Protein AF-A0A7Y5VTG6-F1 (afdb_monomer)

Nearest PDB structures (foldseek):
  4pca-assembly1_A  TM=6.266E-01  e=1.077E-01  Anaplasma phagocytophilum str. HGE1
  7cvu-assembly1_A  TM=5.788E-01  e=1.538E-01  Niastella koreensis GR20-10
  4pca-assembly3_D-4  TM=5.839E-01  e=1.255E-01  Anaplasma phagocytophilum str. HGE1
  7cvx-assembly1_B  TM=6.221E-01  e=3.845E-01  Niastella koreensis GR20-10
  4pca-assembly2_B  TM=5.987E-01  e=2.559E-01  Anaplasma phagocytophilum str. HGE1

pLDDT: mean 92.25, std 10.47, range [44.16, 98.69]

Radius of gyration: 28.52 Å; Cα contacts (8 Å, |Δi|>4): 978; chains: 1; bounding box: 78×76×67 Å

Structure (mmCIF, N/CA/C/O backbone):
data_AF-A0A7Y5VTG6-F1
#
_entry.id   AF-A0A7Y5VTG6-F1
#
loop_
_atom_site.group_PDB
_atom_site.id
_atom_site.type_symbol
_atom_site.label_atom_id
_atom_site.label_alt_id
_atom_site.label_comp_id
_atom_site.label_asym_id
_atom_site.label_entity_id
_atom_site.label_seq_id
_atom_site.pdbx_PDB_ins_code
_atom_site.Cartn_x
_atom_site.Cartn_y
_atom_site.Cartn_z
_atom_site.occupancy
_atom_site.B_iso_or_equiv
_atom_site.auth_seq_id
_atom_site.auth_comp_id
_atom_site.auth_asym_id
_atom_site.auth_atom_id
_atom_site.pdbx_PDB_model_num
ATOM 1 N N . MET A 1 1 ? -40.834 16.659 13.054 1.00 45.75 1 MET A N 1
ATOM 2 C CA . MET A 1 1 ? -39.793 16.124 12.149 1.00 45.75 1 MET A CA 1
ATOM 3 C C . MET A 1 1 ? -40.375 14.904 11.458 1.00 45.75 1 MET A C 1
ATOM 5 O O . MET A 1 1 ? -41.066 14.164 12.150 1.00 45.75 1 MET A O 1
ATOM 9 N N . PRO A 1 2 ? -40.173 14.714 10.144 1.00 44.16 2 PRO A N 1
ATOM 10 C CA . PRO A 1 2 ? -40.579 13.480 9.476 1.00 44.16 2 PRO A CA 1
ATOM 11 C C . PRO A 1 2 ? -39.925 12.286 10.183 1.00 44.16 2 PRO A C 1
ATOM 13 O O . PRO A 1 2 ? -38.729 12.313 10.472 1.00 44.16 2 PRO A O 1
ATOM 16 N N . THR A 1 3 ? -40.725 11.283 10.532 1.00 55.47 3 THR A N 1
ATOM 17 C CA . THR A 1 3 ? -40.260 10.016 11.103 1.00 55.47 3 THR A CA 1
ATOM 18 C C . THR A 1 3 ? -39.457 9.282 10.037 1.00 55.47 3 THR A C 1
ATOM 20 O O . THR A 1 3 ? -40.025 8.823 9.048 1.00 55.47 3 THR A O 1
ATOM 23 N N . ALA A 1 4 ? -38.134 9.230 10.208 1.00 58.22 4 ALA A N 1
ATOM 24 C CA . ALA A 1 4 ? -37.272 8.387 9.389 1.00 58.22 4 ALA A CA 1
ATOM 25 C C . ALA A 1 4 ? -37.731 6.919 9.499 1.00 58.22 4 ALA A C 1
ATOM 27 O O . ALA A 1 4 ? -38.232 6.533 10.560 1.00 58.22 4 ALA A O 1
ATOM 28 N N . PRO A 1 5 ? -37.586 6.115 8.432 1.00 61.94 5 PRO A N 1
ATOM 29 C CA . PRO A 1 5 ? -37.910 4.696 8.487 1.00 61.94 5 PRO A CA 1
ATOM 30 C C . PRO A 1 5 ? -37.093 4.009 9.587 1.00 61.94 5 PRO A C 1
ATOM 32 O O . PRO A 1 5 ? -35.904 4.285 9.759 1.00 61.94 5 PRO A O 1
ATOM 35 N N . GLU A 1 6 ? -37.753 3.134 10.339 1.00 67.06 6 GLU A N 1
ATOM 36 C CA . GLU A 1 6 ? -37.109 2.291 11.341 1.00 67.06 6 GLU A CA 1
ATOM 37 C C . GLU A 1 6 ? -36.311 1.199 10.627 1.00 67.06 6 GLU A C 1
ATOM 39 O O . GLU A 1 6 ? -36.837 0.488 9.768 1.00 67.06 6 GLU A O 1
ATOM 44 N N . LEU A 1 7 ? -35.020 1.108 10.938 1.00 76.44 7 LEU A N 1
ATOM 45 C CA . LEU A 1 7 ? -34.141 0.065 10.424 1.00 76.44 7 LEU A CA 1
ATOM 46 C C . LEU A 1 7 ? -33.993 -1.019 11.505 1.00 76.44 7 LEU A C 1
ATOM 48 O O . LEU A 1 7 ? -34.038 -0.723 12.698 1.00 76.44 7 LEU A O 1
ATOM 52 N N . ALA A 1 8 ? -33.808 -2.276 11.107 1.00 83.44 8 ALA A N 1
ATOM 53 C CA . ALA A 1 8 ? -33.491 -3.349 12.049 1.00 83.44 8 ALA A CA 1
ATOM 54 C C . ALA A 1 8 ? -31.973 -3.421 12.274 1.00 83.44 8 ALA A C 1
ATOM 56 O O . ALA A 1 8 ? -31.200 -3.241 11.334 1.00 83.44 8 ALA A O 1
ATOM 57 N N . LEU A 1 9 ? -31.543 -3.689 13.511 1.00 86.44 9 LEU A N 1
ATOM 58 C CA . LEU A 1 9 ? -30.144 -4.018 13.802 1.00 86.44 9 LEU A CA 1
ATOM 59 C C . LEU A 1 9 ? -29.803 -5.367 13.155 1.00 86.44 9 LEU A C 1
ATOM 61 O O . LEU A 1 9 ? -30.538 -6.338 13.336 1.00 86.44 9 LEU A O 1
ATOM 65 N N . ASP A 1 10 ? -28.697 -5.424 12.416 1.00 88.00 10 ASP A N 1
ATOM 66 C CA . ASP A 1 10 ? -28.295 -6.625 11.687 1.00 88.00 10 ASP A CA 1
ATOM 67 C C . ASP A 1 10 ? -27.484 -7.563 12.596 1.00 88.00 10 ASP A C 1
ATOM 69 O O . ASP A 1 10 ? -26.350 -7.269 12.986 1.00 88.00 10 ASP A O 1
ATOM 73 N N . ALA A 1 11 ? -28.084 -8.701 12.956 1.00 92.94 11 ALA A N 1
ATOM 74 C CA . ALA A 1 11 ? -27.435 -9.718 13.778 1.00 92.94 11 ALA A CA 1
ATOM 75 C C . ALA A 1 11 ? -26.235 -10.362 13.066 1.00 92.94 11 ALA A C 1
ATOM 77 O O . ALA A 1 11 ? -25.231 -10.638 13.716 1.00 92.94 11 ALA A O 1
ATOM 78 N N . ALA A 1 12 ? -26.292 -10.526 11.740 1.00 95.62 12 ALA A N 1
ATOM 79 C CA . ALA A 1 12 ? -25.211 -11.148 10.982 1.00 95.62 12 ALA A CA 1
ATOM 80 C C . ALA A 1 12 ? -23.957 -10.264 10.964 1.00 95.62 12 ALA A C 1
ATOM 82 O O . ALA A 1 12 ? -22.844 -10.770 11.102 1.00 95.62 12 ALA A O 1
ATOM 83 N N . VAL A 1 13 ? -24.127 -8.940 10.862 1.00 96.06 13 VAL A N 1
ATOM 84 C CA . VAL A 1 13 ? -23.012 -7.981 10.974 1.00 96.06 13 VAL A CA 1
ATOM 85 C C . VAL A 1 13 ? -22.342 -8.086 12.345 1.00 96.06 13 VAL A C 1
ATOM 87 O O . VAL A 1 13 ? -21.114 -8.127 12.439 1.00 96.06 13 VAL A O 1
ATOM 90 N N . PHE A 1 14 ? -23.132 -8.179 13.417 1.00 97.31 14 PHE A N 1
ATOM 91 C CA . PHE A 1 14 ? -22.583 -8.321 14.763 1.00 97.31 14 PHE A CA 1
ATOM 92 C C . PHE A 1 14 ? -21.863 -9.656 14.970 1.00 97.31 14 PHE A C 1
ATOM 94 O O . PHE A 1 14 ? -20.742 -9.665 15.478 1.00 97.31 14 PHE A O 1
ATOM 101 N N . ASP A 1 15 ? -22.460 -10.763 14.532 1.00 98.12 15 ASP A N 1
ATOM 102 C CA . ASP A 1 15 ? -21.858 -12.092 14.640 1.00 98.12 15 ASP A CA 1
ATOM 103 C C . ASP A 1 15 ? -20.540 -12.172 13.856 1.00 98.12 15 ASP A C 1
ATOM 105 O O . ASP A 1 15 ? -19.541 -12.678 14.372 1.00 98.12 15 ASP A O 1
ATOM 109 N N . ASN A 1 16 ? -20.485 -11.584 12.655 1.00 98.00 16 ASN A N 1
ATOM 110 C CA . ASN A 1 16 ? -19.259 -11.495 11.859 1.00 98.00 16 ASN A CA 1
ATOM 111 C C . ASN A 1 16 ? -18.146 -10.726 12.584 1.00 98.00 16 ASN A C 1
ATOM 113 O O . ASN A 1 16 ? -16.989 -11.158 12.569 1.00 98.00 16 ASN A O 1
ATOM 117 N N . ASN A 1 17 ? -18.487 -9.611 13.237 1.00 98.50 17 ASN A N 1
ATOM 118 C CA . ASN A 1 17 ? -17.549 -8.841 14.051 1.00 98.50 17 ASN A CA 1
ATOM 119 C C . ASN A 1 17 ? -17.048 -9.643 15.264 1.00 98.50 17 ASN A C 1
ATOM 121 O O . ASN A 1 17 ? -15.853 -9.621 15.556 1.00 98.50 17 ASN A O 1
ATOM 125 N N . LEU A 1 18 ? -17.930 -10.370 15.960 1.00 98.44 18 LEU A N 1
ATOM 126 C CA . LEU A 1 18 ? -17.541 -11.209 17.098 1.00 98.44 18 LEU A CA 1
ATOM 127 C C . LEU A 1 18 ? -16.600 -12.344 16.682 1.00 98.44 18 LEU A C 1
ATOM 129 O O . LEU A 1 18 ? -15.596 -12.574 17.354 1.00 98.44 18 LEU A O 1
ATOM 133 N N . ILE A 1 19 ? -16.889 -13.015 15.562 1.00 98.31 19 ILE A N 1
ATOM 134 C CA . ILE A 1 19 ? -16.011 -14.050 15.000 1.00 98.31 19 ILE A CA 1
ATOM 135 C C . ILE A 1 19 ? -14.632 -13.455 14.700 1.00 98.31 19 ILE A C 1
ATOM 137 O O . ILE A 1 19 ? -13.621 -14.015 15.113 1.00 98.31 19 ILE A O 1
ATOM 141 N N . ALA A 1 20 ? -14.584 -12.284 14.059 1.00 98.19 20 ALA A N 1
ATOM 142 C CA . ALA A 1 20 ? -13.323 -11.615 13.761 1.00 98.19 20 ALA A CA 1
ATOM 143 C C . ALA A 1 20 ? -12.517 -11.255 15.024 1.00 98.19 20 ALA A C 1
ATOM 145 O O . ALA A 1 20 ? -11.293 -11.376 15.016 1.00 98.19 20 ALA A O 1
ATOM 146 N N . LEU A 1 21 ? -13.174 -10.843 16.116 1.00 98.19 21 LEU A N 1
ATOM 147 C CA . LEU A 1 21 ? -12.498 -10.587 17.395 1.00 98.19 21 LEU A CA 1
ATOM 148 C C . LEU A 1 21 ? -11.889 -11.866 17.981 1.00 98.19 21 LEU A C 1
ATOM 150 O O . LEU A 1 21 ? -10.754 -11.830 18.457 1.00 98.19 21 LEU A O 1
ATOM 154 N N . CYS A 1 22 ? -12.600 -12.993 17.917 1.00 97.88 22 CYS A N 1
ATOM 155 C CA . CYS A 1 22 ? -12.060 -14.289 18.326 1.00 97.88 22 CYS A CA 1
ATOM 156 C C . CYS A 1 22 ? -10.849 -14.695 17.469 1.00 97.88 22 CYS A C 1
ATOM 158 O O . CYS A 1 22 ? -9.808 -15.053 18.025 1.00 97.88 22 CYS A O 1
ATOM 160 N N . ASP A 1 23 ? -10.942 -14.558 16.140 1.00 97.00 23 ASP A N 1
ATOM 161 C CA . ASP A 1 23 ? -9.846 -14.846 15.199 1.00 97.00 23 ASP A CA 1
ATOM 162 C C . ASP A 1 23 ? -8.595 -13.992 15.489 1.00 97.00 23 ASP A C 1
ATOM 164 O O . ASP A 1 23 ? -7.464 -14.457 15.345 1.00 97.00 23 ASP A O 1
ATOM 168 N N . ALA A 1 24 ? -8.789 -12.747 15.937 1.00 95.56 24 ALA A N 1
ATOM 169 C CA . ALA A 1 24 ? -7.725 -11.805 16.293 1.00 95.56 24 ALA A CA 1
ATOM 170 C C . ALA A 1 24 ? -7.178 -11.976 17.729 1.00 95.56 24 ALA A C 1
ATOM 172 O O . ALA A 1 24 ? -6.433 -11.115 18.207 1.00 95.56 24 ALA A O 1
ATOM 173 N N . ALA A 1 25 ? -7.543 -13.065 18.419 1.00 96.50 25 ALA A N 1
ATOM 174 C CA . ALA A 1 25 ? -7.193 -13.356 19.812 1.00 96.50 25 ALA A CA 1
ATOM 175 C C . ALA A 1 25 ? -7.695 -12.311 20.835 1.00 96.50 25 ALA A C 1
ATOM 177 O O . ALA A 1 25 ? -7.126 -12.157 21.915 1.00 96.50 25 ALA A O 1
ATOM 178 N N . LEU A 1 26 ? -8.803 -11.626 20.536 1.00 96.00 26 LEU A N 1
ATOM 179 C CA . LEU A 1 26 ? -9.474 -10.652 21.410 1.00 96.00 26 LEU A CA 1
ATOM 180 C C . LEU A 1 26 ? -10.716 -11.263 22.089 1.00 96.00 26 LEU A C 1
ATOM 182 O O . LEU A 1 26 ? -11.765 -10.627 22.197 1.00 96.00 26 LEU A O 1
ATOM 186 N N . ASN A 1 27 ? -10.603 -12.512 22.557 1.00 95.81 27 ASN A N 1
ATOM 187 C CA . ASN A 1 27 ? -11.726 -13.292 23.099 1.00 95.81 27 ASN A CA 1
ATOM 188 C C . ASN A 1 27 ? -12.433 -12.601 24.276 1.00 95.81 27 ASN A C 1
ATOM 190 O O . ASN A 1 27 ? -13.657 -12.538 24.298 1.00 95.81 27 ASN A O 1
ATOM 194 N N . GLY A 1 28 ? -11.673 -11.997 25.200 1.00 96.25 28 GLY A N 1
ATOM 195 C CA . GLY A 1 28 ? -12.254 -11.284 26.344 1.00 96.25 28 GLY A CA 1
ATOM 196 C C . GLY A 1 28 ? -13.154 -10.116 25.926 1.00 96.25 28 GLY A C 1
ATOM 197 O O . GLY A 1 28 ? -14.213 -9.907 26.514 1.00 96.25 28 GLY A O 1
ATOM 198 N N . ALA A 1 29 ? -12.789 -9.398 24.858 1.00 97.25 29 ALA A N 1
ATOM 199 C CA . ALA A 1 29 ? -13.640 -8.351 24.309 1.00 97.25 29 ALA A CA 1
ATOM 200 C C . ALA A 1 29 ? -14.897 -8.936 23.650 1.00 97.25 29 ALA A C 1
ATOM 202 O O . ALA A 1 29 ? -15.992 -8.421 23.870 1.00 97.25 29 ALA A O 1
ATOM 203 N N . ALA A 1 30 ? -14.756 -10.018 22.877 1.00 97.88 30 ALA A N 1
ATOM 204 C CA . ALA A 1 30 ? -15.880 -10.682 22.217 1.00 97.88 30 ALA A CA 1
ATOM 205 C C . ALA A 1 30 ? -16.934 -11.185 23.219 1.00 97.88 30 ALA A C 1
ATOM 207 O O . ALA A 1 30 ? -18.129 -10.989 22.997 1.00 97.88 30 ALA A O 1
ATOM 208 N N . ASP A 1 31 ? -16.502 -11.773 24.336 1.00 98.12 31 ASP A N 1
ATOM 209 C CA . ASP A 1 31 ? -17.398 -12.274 25.382 1.00 98.12 31 ASP A CA 1
ATOM 210 C C . ASP A 1 31 ? -18.152 -11.132 26.074 1.00 98.12 31 ASP A C 1
ATOM 212 O O . ASP A 1 31 ? -19.382 -11.143 26.132 1.00 98.12 31 ASP A O 1
ATOM 216 N N . LEU A 1 32 ? -17.442 -10.073 26.480 1.00 98.00 32 LEU A N 1
ATOM 217 C CA . LEU A 1 32 ? -18.060 -8.888 27.084 1.00 98.00 32 LEU A CA 1
ATOM 218 C C . LEU A 1 32 ? -19.062 -8.193 26.151 1.00 98.00 32 LEU A C 1
ATOM 220 O O . LEU A 1 32 ? -20.076 -7.672 26.612 1.00 98.00 32 LEU A O 1
ATOM 224 N N . LEU A 1 33 ? -18.788 -8.163 24.845 1.00 97.94 33 LEU A N 1
ATOM 225 C CA . LEU A 1 33 ? -19.691 -7.591 23.842 1.00 97.94 33 LEU A CA 1
ATOM 226 C C . LEU A 1 33 ? -20.937 -8.451 23.624 1.00 97.94 33 LEU A C 1
ATOM 228 O O . LEU A 1 33 ? -22.016 -7.904 23.387 1.00 97.94 33 LEU A O 1
ATOM 232 N N . ARG A 1 34 ? -20.794 -9.779 23.675 1.00 97.75 34 ARG A N 1
ATOM 233 C CA . ARG A 1 34 ? -21.905 -10.728 23.535 1.00 97.75 34 ARG A CA 1
ATOM 234 C C . ARG A 1 34 ? -22.881 -10.614 24.703 1.00 97.75 34 ARG A C 1
ATOM 236 O O . ARG A 1 34 ? -24.087 -10.592 24.476 1.00 97.75 34 ARG A O 1
ATOM 243 N N . ASP A 1 35 ? -22.345 -10.464 25.911 1.00 97.69 35 ASP A N 1
ATOM 244 C CA . ASP A 1 35 ? -23.119 -10.412 27.155 1.00 97.69 35 ASP A CA 1
ATOM 245 C C . ASP A 1 35 ? -23.568 -8.988 27.534 1.00 97.69 35 ASP A C 1
ATOM 247 O O . ASP A 1 35 ? -24.224 -8.777 28.558 1.00 97.69 35 ASP A O 1
ATOM 251 N N . ALA A 1 36 ? -23.224 -7.985 26.721 1.00 97.50 36 ALA A N 1
ATOM 252 C CA . ALA A 1 36 ? -23.536 -6.594 27.005 1.00 97.50 36 ALA A CA 1
ATOM 253 C C . ALA A 1 36 ? -25.054 -6.347 27.056 1.00 97.50 36 ALA A C 1
ATOM 255 O O . ALA A 1 36 ? -25.776 -6.542 26.076 1.00 97.50 36 ALA A O 1
ATOM 256 N N . ALA A 1 37 ? -25.536 -5.827 28.188 1.00 96.56 37 ALA A N 1
ATOM 257 C CA . ALA A 1 37 ? -26.920 -5.392 28.330 1.00 96.56 37 ALA A CA 1
ATOM 258 C C . ALA A 1 37 ? -27.173 -4.131 27.486 1.00 96.56 37 ALA A C 1
ATOM 260 O O . ALA A 1 37 ? -26.714 -3.036 27.821 1.00 96.56 37 ALA A O 1
ATOM 261 N N . LEU A 1 38 ? -27.902 -4.290 26.381 1.00 96.25 38 LEU A N 1
ATOM 262 C CA . LEU A 1 38 ? -28.281 -3.183 25.504 1.00 96.25 38 LEU A CA 1
ATOM 263 C C . LEU A 1 38 ? -29.506 -2.434 26.062 1.00 96.25 38 LEU A C 1
ATOM 265 O O . LEU A 1 38 ? -30.355 -3.057 26.706 1.00 96.25 38 LEU A O 1
ATOM 269 N N . PRO A 1 39 ? -29.654 -1.119 25.799 1.00 96.31 39 PRO A N 1
ATOM 270 C CA . PRO A 1 39 ? -30.889 -0.403 26.109 1.00 96.31 39 PRO A CA 1
ATOM 271 C C . PRO A 1 39 ? -32.077 -1.060 25.394 1.00 96.31 39 PRO A C 1
ATOM 273 O O . PRO A 1 39 ? -32.026 -1.287 24.186 1.00 96.31 39 PRO A O 1
ATOM 276 N N . SER A 1 40 ? -33.146 -1.368 26.128 1.00 94.75 40 SER A N 1
ATOM 277 C CA . SER A 1 40 ? -34.297 -2.113 25.596 1.00 94.75 40 SER A CA 1
ATOM 278 C C . SER A 1 40 ? -35.082 -1.355 24.523 1.00 94.75 40 SER A C 1
ATOM 280 O O . SER A 1 40 ? -35.783 -1.977 23.731 1.00 94.75 40 SER A O 1
ATOM 282 N N . ASP A 1 41 ? -34.963 -0.027 24.487 1.00 94.81 41 ASP A N 1
ATOM 283 C CA . ASP A 1 41 ? -35.584 0.857 23.501 1.00 94.81 41 ASP A CA 1
ATOM 284 C C . ASP A 1 41 ? -34.582 1.393 22.459 1.00 94.81 41 ASP A C 1
ATOM 286 O O . ASP A 1 41 ? -34.871 2.360 21.747 1.00 94.81 41 ASP A O 1
ATOM 290 N N . ALA A 1 42 ? -33.399 0.775 22.359 1.00 95.69 42 ALA A N 1
ATOM 291 C CA . ALA A 1 42 ? -32.435 1.078 21.313 1.00 95.69 42 ALA A CA 1
ATOM 292 C C . ALA A 1 42 ? -33.013 0.749 19.933 1.00 95.69 42 ALA A C 1
ATOM 294 O O . ALA A 1 42 ? -33.332 -0.398 19.627 1.00 95.69 42 ALA A O 1
ATOM 295 N N . ARG A 1 43 ? -33.092 1.765 19.074 1.00 95.06 43 ARG A N 1
ATOM 296 C CA . ARG A 1 43 ? -33.601 1.648 17.703 1.00 95.06 43 ARG A CA 1
ATOM 297 C C . ARG A 1 43 ? -32.619 2.234 16.700 1.00 95.06 43 ARG A C 1
ATOM 299 O O . ARG A 1 43 ? -32.010 3.280 16.949 1.00 95.06 43 ARG A O 1
ATOM 306 N N . LEU A 1 44 ? -32.478 1.568 15.559 1.00 95.62 44 LEU A N 1
ATOM 307 C CA . LEU A 1 44 ? -31.653 2.038 14.453 1.00 95.62 44 LEU A CA 1
ATOM 308 C C . LEU A 1 44 ? -32.449 3.064 13.634 1.00 95.62 44 LEU A C 1
ATOM 310 O O . LEU A 1 44 ? -33.567 2.812 13.188 1.00 95.62 44 LEU A O 1
ATOM 314 N N . VAL A 1 45 ? -31.869 4.244 13.455 1.00 95.50 45 VAL A N 1
ATOM 315 C CA . VAL A 1 45 ? -32.474 5.392 12.774 1.00 95.50 45 VAL A CA 1
ATOM 316 C C . VAL A 1 45 ? -31.505 5.981 11.759 1.00 95.50 45 VAL A C 1
ATOM 318 O O . VAL A 1 45 ? -30.289 5.809 11.856 1.00 95.50 45 VAL A O 1
ATOM 321 N N . GLN A 1 46 ? -32.036 6.730 10.795 1.00 95.81 46 GLN A N 1
ATOM 322 C CA . GLN A 1 46 ? -31.216 7.533 9.896 1.00 95.81 46 GLN A CA 1
ATOM 323 C C . GLN A 1 46 ? -30.889 8.892 10.535 1.00 95.81 46 GLN A C 1
ATOM 325 O O . GLN A 1 46 ? -31.774 9.649 10.935 1.00 95.81 46 GLN A O 1
ATOM 330 N N . ALA A 1 47 ? -29.599 9.191 10.638 1.00 95.50 47 ALA A N 1
ATOM 331 C CA . ALA A 1 47 ? -29.046 10.450 11.109 1.00 95.50 47 ALA A CA 1
ATOM 332 C C . ALA A 1 47 ? -29.260 11.581 10.079 1.00 95.50 47 ALA A C 1
ATOM 334 O O . ALA A 1 47 ? -29.631 11.349 8.927 1.00 95.50 47 ALA A O 1
ATOM 335 N N . ARG A 1 48 ? -29.009 12.835 10.473 1.00 95.81 48 ARG A N 1
ATOM 336 C CA . ARG A 1 48 ? -29.215 14.026 9.623 1.00 95.81 48 ARG A CA 1
ATOM 337 C C . ARG A 1 48 ? -28.255 14.114 8.436 1.00 95.81 48 ARG A C 1
ATOM 339 O O . ARG A 1 48 ? -28.551 14.830 7.488 1.00 95.81 48 ARG A O 1
ATOM 346 N N . ASP A 1 49 ? -27.124 13.422 8.497 1.00 96.00 49 ASP A N 1
ATOM 347 C CA . ASP A 1 49 ? -26.174 13.264 7.389 1.00 96.00 49 ASP A CA 1
ATOM 348 C C . ASP A 1 49 ? -26.457 12.012 6.536 1.00 96.00 49 ASP A C 1
ATOM 350 O O . ASP A 1 49 ? -25.667 11.655 5.666 1.00 96.00 49 ASP A O 1
ATOM 354 N N . GLY A 1 50 ? -27.587 11.337 6.778 1.00 94.56 50 GLY A N 1
ATOM 355 C CA . GLY A 1 50 ? -28.038 10.177 6.017 1.00 94.56 50 GLY A CA 1
ATOM 356 C C . GLY A 1 50 ? -27.478 8.835 6.490 1.00 94.56 50 GLY A C 1
ATOM 357 O O . GLY A 1 50 ? -27.874 7.807 5.937 1.00 94.56 50 GLY A O 1
ATOM 358 N N . ARG A 1 51 ? -26.599 8.799 7.501 1.00 95.44 51 ARG A N 1
ATOM 359 C CA . ARG A 1 51 ? -26.010 7.548 8.009 1.00 95.44 51 ARG A CA 1
ATOM 360 C C . ARG A 1 51 ? -26.877 6.850 9.047 1.00 95.44 51 ARG A C 1
ATOM 362 O O . ARG A 1 51 ? -27.593 7.494 9.802 1.00 95.44 51 ARG A O 1
ATOM 369 N N . ALA A 1 52 ? -26.791 5.525 9.111 1.00 95.06 52 ALA A N 1
ATOM 370 C CA . ALA A 1 52 ? -27.451 4.754 10.159 1.00 95.06 52 ALA A CA 1
ATOM 371 C C . ALA A 1 52 ? -26.784 5.014 11.522 1.00 95.06 52 ALA A C 1
ATOM 373 O O . ALA A 1 52 ? -25.559 5.081 11.621 1.00 95.06 52 ALA A O 1
ATOM 374 N N . THR A 1 53 ? -27.579 5.174 12.576 1.00 96.50 53 THR A N 1
ATOM 375 C CA . THR A 1 53 ? -27.116 5.325 13.962 1.00 96.50 53 THR A CA 1
ATOM 376 C C . THR A 1 53 ? -28.182 4.831 14.933 1.00 96.50 53 THR A C 1
ATOM 378 O O . THR A 1 53 ? -29.330 4.643 14.546 1.00 96.50 53 THR A O 1
ATOM 381 N N . VAL A 1 54 ? -27.828 4.628 16.198 1.00 96.88 54 VAL A N 1
ATOM 382 C CA . VAL A 1 54 ? -28.769 4.147 17.214 1.00 96.88 54 VAL A CA 1
ATOM 383 C C . VAL A 1 54 ? -29.209 5.296 18.108 1.00 96.88 54 VAL A C 1
ATOM 385 O O . VAL A 1 54 ? -28.408 6.158 18.478 1.00 96.88 54 VAL A O 1
ATOM 388 N N . VAL A 1 55 ? -30.489 5.300 18.465 1.00 97.00 55 VAL A N 1
ATOM 389 C CA . VAL A 1 55 ? -31.068 6.218 19.443 1.00 97.00 55 VAL A CA 1
ATOM 390 C C . VAL A 1 55 ? -31.837 5.421 20.499 1.00 97.00 55 VAL A C 1
ATOM 392 O O . VAL A 1 55 ? -32.458 4.415 20.170 1.00 97.00 55 VAL A O 1
ATOM 395 N N . TRP A 1 56 ? -31.795 5.857 21.754 1.00 97.06 56 TRP A N 1
ATOM 396 C CA . TRP A 1 56 ? -32.532 5.252 22.872 1.00 97.06 56 TRP A CA 1
ATOM 397 C C . TRP A 1 56 ? -32.901 6.314 23.908 1.00 97.06 56 TRP A C 1
ATOM 399 O O . TRP A 1 56 ? -32.482 7.470 23.793 1.00 97.06 56 TRP A O 1
ATOM 409 N N . THR A 1 57 ? -33.674 5.950 24.921 1.00 96.88 57 THR A N 1
ATOM 410 C CA . THR A 1 57 ? -34.054 6.829 26.029 1.00 96.88 57 THR A CA 1
ATOM 411 C C . THR A 1 57 ? -33.278 6.440 27.277 1.00 96.88 57 THR A C 1
ATOM 413 O O . THR A 1 57 ? -33.229 5.276 27.662 1.00 96.88 57 THR A O 1
ATOM 416 N N . ASP A 1 58 ? -32.630 7.407 27.926 1.00 94.81 58 ASP A N 1
ATOM 417 C CA . ASP A 1 58 ? -31.962 7.135 29.198 1.00 94.81 58 ASP A CA 1
ATOM 418 C C . ASP A 1 58 ? -32.953 7.060 30.371 1.00 94.81 58 ASP A C 1
ATOM 420 O O . ASP A 1 58 ? -34.124 7.415 30.247 1.00 94.81 58 ASP A O 1
ATOM 424 N N . GLY A 1 59 ? -32.478 6.633 31.546 1.00 92.75 59 GLY A N 1
ATOM 425 C CA . GLY A 1 59 ? -33.314 6.519 32.750 1.00 92.75 59 GLY A CA 1
ATOM 426 C C . GLY A 1 59 ? -33.954 7.833 33.230 1.00 92.75 59 GLY A C 1
ATOM 427 O O . GLY A 1 59 ? -34.808 7.799 34.109 1.00 92.75 59 GLY A O 1
ATOM 428 N N . ALA A 1 60 ? -33.571 8.982 32.661 1.00 95.62 60 ALA A N 1
ATOM 429 C CA . ALA A 1 60 ? -34.179 10.285 32.924 1.00 95.62 60 ALA A CA 1
ATOM 430 C C . ALA A 1 60 ? -35.181 10.710 31.830 1.00 95.62 60 ALA A C 1
ATOM 432 O O . ALA A 1 60 ? -35.608 11.864 31.806 1.00 95.62 60 ALA A O 1
ATOM 433 N N . GLY A 1 61 ? -35.534 9.819 30.899 1.00 95.19 61 GLY A N 1
ATOM 434 C CA . GLY A 1 61 ? -36.452 10.121 29.802 1.00 95.19 61 GLY A CA 1
ATOM 435 C C . GLY A 1 61 ? -35.817 10.915 28.656 1.00 95.19 61 GLY A C 1
ATOM 436 O O . GLY A 1 61 ? -36.534 11.398 27.780 1.00 95.19 61 GLY A O 1
ATOM 437 N N . ARG A 1 62 ? -34.487 11.095 28.636 1.00 96.69 62 ARG A N 1
ATOM 438 C CA . ARG A 1 62 ? -33.814 11.886 27.596 1.00 96.69 62 ARG A CA 1
ATOM 439 C C . ARG A 1 62 ? -33.382 11.003 26.440 1.00 96.69 62 ARG A C 1
ATOM 441 O O . ARG A 1 62 ? -32.750 9.969 26.636 1.00 96.69 62 ARG A O 1
ATOM 448 N N . THR A 1 63 ? -33.634 11.473 25.225 1.00 96.69 63 THR A N 1
ATOM 449 C CA . THR A 1 63 ? -33.140 10.839 24.004 1.00 96.69 63 THR A CA 1
ATOM 450 C C . THR A 1 63 ? -31.614 10.918 23.927 1.00 96.69 63 THR A C 1
ATOM 452 O O . THR A 1 63 ? -31.037 12.008 23.926 1.00 96.69 63 THR A O 1
ATOM 455 N N . ARG A 1 64 ? -30.959 9.765 23.812 1.00 97.06 64 ARG A N 1
ATOM 456 C CA . ARG A 1 64 ? -29.524 9.617 23.578 1.00 97.06 64 ARG A CA 1
ATOM 457 C C . ARG A 1 64 ? -29.259 9.079 22.191 1.00 97.06 64 ARG A C 1
ATOM 459 O O . ARG A 1 64 ? -29.966 8.205 21.713 1.00 97.06 64 ARG A O 1
ATOM 466 N N . TRP A 1 65 ? -28.210 9.607 21.579 1.00 97.19 65 TRP A N 1
ATOM 467 C CA . TRP A 1 65 ? -27.697 9.160 20.293 1.00 97.19 65 TRP A CA 1
ATOM 468 C C . TRP A 1 65 ? -26.385 8.425 20.518 1.00 97.19 65 TRP A C 1
ATOM 470 O O . TRP A 1 65 ? -25.557 8.888 21.309 1.00 97.19 65 TRP A O 1
ATOM 480 N N . LEU A 1 66 ? -26.169 7.331 19.793 1.00 97.00 66 LEU A N 1
ATOM 481 C CA . LEU A 1 66 ? -24.898 6.617 19.796 1.00 97.00 66 LEU A CA 1
ATOM 482 C C . LEU A 1 66 ? -23.772 7.578 19.391 1.00 97.00 66 LEU A C 1
ATOM 484 O O . LEU A 1 66 ? -23.877 8.295 18.393 1.00 97.00 66 LEU A O 1
ATOM 488 N N . GLY A 1 67 ? -22.724 7.667 20.213 1.00 95.31 67 GLY A N 1
ATOM 489 C CA . GLY A 1 67 ? -21.646 8.645 20.032 1.00 95.31 67 GLY A CA 1
ATOM 490 C C . GLY A 1 67 ? -22.061 10.117 20.183 1.00 95.31 67 GLY A C 1
ATOM 491 O O . GLY A 1 67 ? -21.333 11.005 19.738 1.00 95.31 67 GLY A O 1
ATOM 492 N N . GLY A 1 68 ? -23.231 10.405 20.763 1.00 95.62 68 GLY A N 1
ATOM 493 C CA . GLY A 1 68 ? -23.677 11.758 21.105 1.00 95.62 68 GLY A CA 1
ATOM 494 C C . GLY A 1 68 ? -23.808 12.706 19.910 1.00 95.62 68 GLY A C 1
ATOM 495 O O . GLY A 1 68 ? -23.525 13.896 20.043 1.00 95.62 68 GLY A O 1
ATOM 496 N N . THR A 1 69 ? -24.160 12.203 18.723 1.00 95.62 69 THR A N 1
ATOM 497 C CA . THR A 1 69 ? -24.290 13.024 17.511 1.00 95.62 69 THR A CA 1
ATOM 498 C C . THR A 1 69 ? -25.422 12.552 16.604 1.00 95.62 69 THR A C 1
ATOM 500 O O . THR A 1 69 ? -25.693 11.362 16.487 1.00 95.62 69 THR A O 1
ATOM 503 N N . THR A 1 70 ? -26.052 13.510 15.922 1.00 96.25 70 THR A N 1
ATOM 504 C CA . THR A 1 70 ? -27.029 13.271 14.845 1.00 96.25 70 THR A CA 1
ATOM 505 C C . THR A 1 70 ? -26.405 13.384 13.454 1.00 96.25 70 THR A C 1
ATOM 507 O O . THR A 1 70 ? -27.126 13.319 12.466 1.00 96.25 70 THR A O 1
ATOM 510 N N . MET A 1 71 ? -25.095 13.628 13.368 1.00 97.25 71 MET A N 1
ATOM 511 C CA . MET A 1 71 ? -24.331 13.820 12.128 1.00 97.25 71 MET A CA 1
ATOM 512 C C . MET A 1 71 ? -22.957 13.133 12.280 1.00 97.25 71 MET A C 1
ATOM 514 O O . MET A 1 71 ? -21.947 13.821 12.457 1.00 97.25 71 MET A O 1
ATOM 518 N N . PRO A 1 72 ? -22.913 11.792 12.400 1.00 96.44 72 PRO A N 1
ATOM 519 C CA . PRO A 1 72 ? -21.689 11.042 12.677 1.00 96.44 72 PRO A CA 1
ATOM 520 C C . PRO A 1 72 ? -20.564 11.226 11.648 1.00 96.44 72 PRO A C 1
ATOM 522 O O . PRO A 1 72 ? -19.419 11.384 12.071 1.00 96.44 72 PRO A O 1
ATOM 525 N N . ASP A 1 73 ? -20.855 11.257 10.346 1.00 96.12 73 ASP A N 1
ATOM 526 C CA . ASP A 1 73 ? -19.832 11.393 9.298 1.00 96.12 73 ASP A CA 1
ATOM 527 C C . ASP A 1 73 ? -19.282 12.818 9.250 1.00 96.12 73 ASP A C 1
ATOM 529 O O . ASP A 1 73 ? -18.076 13.009 9.347 1.00 96.12 73 ASP A O 1
ATOM 533 N N . ILE A 1 74 ? -20.157 13.830 9.241 1.00 96.00 74 ILE A N 1
ATOM 534 C CA . ILE A 1 74 ? -19.728 15.244 9.248 1.00 96.00 74 ILE A CA 1
ATOM 535 C C . ILE A 1 74 ? -18.862 15.545 10.477 1.00 96.00 74 ILE A C 1
ATOM 537 O O . ILE A 1 74 ? -17.891 16.298 10.408 1.00 96.00 74 ILE A O 1
ATOM 541 N N . ARG A 1 75 ? -19.194 14.937 11.620 1.00 95.31 75 ARG A N 1
ATOM 542 C CA . ARG A 1 75 ? -18.386 15.055 12.830 1.00 95.31 75 ARG A CA 1
ATOM 543 C C . ARG A 1 75 ? -17.039 14.344 12.701 1.00 95.31 75 ARG A C 1
ATOM 545 O O . ARG A 1 75 ? -16.041 14.901 13.150 1.00 95.31 75 ARG A O 1
ATOM 552 N N . ALA A 1 76 ? -17.017 13.122 12.169 1.00 96.19 76 ALA A N 1
ATOM 553 C CA . ALA A 1 76 ? -15.781 12.374 11.963 1.00 96.19 76 ALA A CA 1
ATOM 554 C C . ALA A 1 76 ? -14.829 13.148 11.040 1.00 96.19 76 ALA A C 1
ATOM 556 O O . ALA A 1 76 ? -13.677 13.368 11.412 1.00 96.19 76 ALA A O 1
ATOM 557 N N . ASP A 1 77 ? -15.340 13.659 9.921 1.00 94.94 77 ASP A N 1
ATOM 558 C CA . ASP A 1 77 ? -14.584 14.474 8.970 1.00 94.94 77 ASP A CA 1
ATOM 559 C C . ASP A 1 77 ? -14.030 15.740 9.630 1.00 94.94 77 ASP A C 1
ATOM 561 O O . ASP A 1 77 ? -12.833 16.013 9.543 1.00 94.94 77 ASP A O 1
ATOM 565 N N . GLY A 1 78 ? -14.866 16.472 10.377 1.00 95.25 78 GLY A N 1
ATOM 566 C CA . GLY A 1 78 ? -14.441 17.683 11.085 1.00 95.25 78 GLY A CA 1
ATOM 567 C C . GLY A 1 78 ? -13.376 17.431 12.162 1.00 95.25 78 GLY A C 1
ATOM 568 O O . GLY A 1 78 ? -12.511 18.276 12.387 1.00 95.25 78 GLY A O 1
ATOM 569 N N . LEU A 1 79 ? -13.397 16.266 12.819 1.00 94.56 79 LEU A N 1
ATOM 570 C CA . LEU A 1 79 ? -12.350 15.875 13.772 1.00 94.56 79 LEU A CA 1
ATOM 571 C C . LEU A 1 79 ? -11.048 15.494 13.066 1.00 94.56 79 LEU A C 1
ATOM 573 O O . LEU A 1 79 ? -9.964 15.799 13.566 1.00 94.56 79 LEU A O 1
ATOM 577 N N . LEU A 1 80 ? -11.146 14.839 11.910 1.00 96.00 80 LEU A N 1
ATOM 578 C CA . LEU A 1 80 ? -9.984 14.372 11.166 1.00 96.00 80 LEU A CA 1
ATOM 579 C C . LEU A 1 80 ? -9.319 15.462 10.332 1.00 96.00 80 LEU A C 1
ATOM 581 O O . LEU A 1 80 ? -8.121 15.350 10.085 1.00 96.00 80 LEU A O 1
ATOM 585 N N . GLU A 1 81 ? -10.023 16.525 9.942 1.00 94.31 81 GLU A N 1
ATOM 586 C CA . GLU A 1 81 ? -9.487 17.604 9.098 1.00 94.31 81 GLU A CA 1
ATOM 587 C C . GLU A 1 81 ? -8.129 18.133 9.597 1.00 94.31 81 GLU A C 1
ATOM 589 O O . GLU A 1 81 ? -7.223 18.392 8.806 1.00 94.31 81 GLU A O 1
ATOM 594 N N . ARG A 1 82 ? -7.953 18.227 10.921 1.00 88.50 82 ARG A N 1
ATOM 595 C CA . ARG A 1 82 ? -6.716 18.706 11.564 1.00 88.50 82 ARG A CA 1
ATOM 596 C C . ARG A 1 82 ? -5.914 17.618 12.269 1.00 88.50 82 ARG A C 1
ATOM 598 O O . ARG A 1 82 ? -4.889 17.918 12.877 1.00 88.50 82 ARG A O 1
ATOM 605 N N . PHE A 1 83 ? -6.382 16.377 12.231 1.00 93.69 83 PHE A N 1
ATOM 606 C CA . PHE A 1 83 ? -5.697 15.271 12.877 1.00 93.69 83 PHE A CA 1
ATOM 607 C C . PHE A 1 83 ? -4.557 14.774 11.988 1.00 93.69 83 PHE A C 1
ATOM 609 O O . PHE A 1 83 ? -4.779 14.355 10.849 1.00 93.69 83 PHE A O 1
ATOM 616 N N . ASP A 1 84 ? -3.340 14.812 12.523 1.00 93.44 84 ASP A N 1
ATOM 617 C CA . ASP A 1 84 ? -2.176 14.148 11.948 1.00 93.44 84 ASP A CA 1
ATOM 618 C C . ASP A 1 84 ? -1.863 12.895 12.770 1.00 93.44 84 ASP A C 1
ATOM 620 O O . ASP A 1 84 ? -1.442 12.967 13.930 1.00 93.44 84 ASP A O 1
ATOM 624 N N . ALA A 1 85 ? -2.101 11.741 12.155 1.00 92.50 85 ALA A N 1
ATOM 625 C CA . ALA A 1 85 ? -1.877 10.449 12.778 1.00 92.50 85 ALA A CA 1
ATOM 626 C C . ALA A 1 85 ? -0.389 10.093 12.912 1.00 92.50 85 ALA A C 1
ATOM 628 O O . ALA A 1 85 ? -0.047 9.227 13.717 1.00 92.50 85 ALA A O 1
ATOM 629 N N . GLY A 1 86 ? 0.495 10.745 12.149 1.00 93.19 86 GLY A N 1
ATOM 630 C CA . GLY A 1 86 ? 1.895 10.347 12.046 1.00 93.19 86 GLY A CA 1
ATOM 631 C C . GLY A 1 86 ? 2.067 8.932 11.476 1.00 93.19 86 GLY A C 1
ATOM 632 O O . GLY A 1 86 ? 1.261 8.461 10.672 1.00 93.19 86 GLY A O 1
ATOM 633 N N . MET A 1 87 ? 3.139 8.253 11.898 1.00 90.81 87 MET A N 1
ATOM 634 C CA . MET A 1 87 ? 3.538 6.931 11.382 1.00 90.81 87 MET A CA 1
ATOM 635 C C . MET A 1 87 ? 3.160 5.758 12.305 1.00 90.81 87 MET A C 1
ATOM 637 O O . MET A 1 87 ? 3.224 4.598 11.879 1.00 90.81 87 MET A O 1
ATOM 641 N N . GLY A 1 88 ? 2.802 6.053 13.561 1.00 93.06 88 GLY A N 1
ATOM 642 C CA . GLY A 1 88 ? 2.438 5.079 14.590 1.00 93.06 88 GLY A CA 1
ATOM 643 C C . GLY A 1 88 ? 0.967 4.658 14.565 1.00 93.06 88 GLY A C 1
ATOM 644 O O . GLY A 1 88 ? 0.204 5.026 13.675 1.00 93.06 88 GLY A O 1
ATOM 645 N N . ASN A 1 89 ? 0.565 3.871 15.562 1.00 97.19 89 ASN A N 1
ATOM 646 C CA . ASN A 1 89 ? -0.838 3.501 15.753 1.00 97.19 89 ASN A CA 1
ATOM 647 C C . ASN A 1 89 ? -1.628 4.663 16.380 1.00 97.19 89 ASN A C 1
ATOM 649 O O . ASN A 1 89 ? -1.057 5.526 17.056 1.00 97.19 89 ASN A O 1
ATOM 653 N N . VAL A 1 90 ? -2.946 4.671 16.181 1.00 97.69 90 VAL A N 1
ATOM 654 C CA . VAL A 1 90 ? -3.851 5.693 16.733 1.00 97.69 90 VAL A CA 1
ATOM 655 C C . VAL A 1 90 ? -4.713 5.070 17.821 1.00 97.69 90 VAL A C 1
ATOM 657 O O . VAL A 1 90 ? -5.303 4.017 17.599 1.00 97.69 90 VAL A O 1
ATOM 660 N N . ALA A 1 91 ? -4.814 5.723 18.979 1.00 97.94 91 ALA A N 1
ATOM 661 C CA . ALA A 1 91 ? -5.709 5.315 20.057 1.00 97.94 91 ALA A CA 1
ATOM 662 C C . ALA A 1 91 ? -6.987 6.170 20.102 1.00 97.94 91 ALA A C 1
ATOM 664 O O . ALA A 1 91 ? -6.936 7.396 19.953 1.00 97.94 91 ALA A O 1
ATOM 665 N N . LEU A 1 92 ? -8.117 5.515 20.374 1.00 97.88 92 LEU A N 1
ATOM 666 C CA . LEU A 1 92 ? -9.422 6.117 20.647 1.00 97.88 92 LEU A CA 1
ATOM 667 C C . LEU A 1 92 ? -9.934 5.654 22.009 1.00 97.88 92 LEU A C 1
ATOM 669 O O . LEU A 1 92 ? -9.908 4.461 22.312 1.00 97.88 92 LEU A O 1
ATOM 673 N N . ILE A 1 93 ? -10.455 6.586 22.807 1.00 97.00 93 ILE A N 1
ATOM 674 C CA . ILE A 1 93 ? -11.130 6.253 24.066 1.00 97.00 93 ILE A CA 1
ATOM 675 C C . ILE A 1 93 ? -12.632 6.204 23.797 1.00 97.00 93 ILE A C 1
ATOM 677 O O . ILE A 1 93 ? -13.299 7.233 23.701 1.00 97.00 93 ILE A O 1
ATOM 681 N N . GLY A 1 94 ? -13.151 4.996 23.615 1.00 96.00 94 GLY A N 1
ATOM 682 C CA . GLY A 1 94 ? -14.510 4.716 23.171 1.00 96.00 94 GLY A CA 1
ATOM 683 C C . GLY A 1 94 ? -14.665 4.743 21.647 1.00 96.00 94 GLY A C 1
ATOM 684 O O . GLY A 1 94 ? -13.958 5.455 20.935 1.00 96.00 94 GLY A O 1
ATOM 685 N N . MET A 1 95 ? -15.632 3.971 21.142 1.00 95.94 95 MET A N 1
ATOM 686 C CA . MET A 1 95 ? -15.932 3.886 19.702 1.00 95.94 95 MET A CA 1
ATOM 687 C C . MET A 1 95 ? -16.755 5.073 19.173 1.00 95.94 95 MET A C 1
ATOM 689 O O . MET A 1 95 ? -16.849 5.281 17.959 1.00 95.94 95 MET A O 1
ATOM 693 N N . GLY A 1 96 ? -17.376 5.851 20.066 1.00 95.56 96 GLY A N 1
ATOM 694 C CA . GLY A 1 96 ? -18.357 6.860 19.681 1.00 95.56 96 GLY A CA 1
ATOM 695 C C . GLY A 1 96 ? -19.508 6.209 18.913 1.00 95.56 96 GLY A C 1
ATOM 696 O O . GLY A 1 96 ? -20.190 5.344 19.445 1.00 95.56 96 GLY A O 1
ATOM 697 N N . GLN A 1 97 ? -19.714 6.626 17.663 1.00 96.50 97 GLN A N 1
ATOM 698 C CA . GLN A 1 97 ? -20.706 6.023 16.764 1.00 96.50 97 GLN A CA 1
ATOM 699 C C . GLN A 1 97 ? -20.098 4.985 15.797 1.00 96.50 97 GLN A C 1
ATOM 701 O O . GLN A 1 97 ? -20.836 4.218 15.188 1.00 96.50 97 GLN A O 1
ATOM 706 N N . GLY A 1 98 ? -18.769 4.928 15.664 1.00 97.75 98 GLY A N 1
ATOM 707 C CA . GLY A 1 98 ? -18.070 4.076 14.695 1.00 97.75 98 GLY A CA 1
ATOM 708 C C . GLY A 1 98 ? -17.621 4.791 13.414 1.00 97.75 98 GLY A C 1
ATOM 709 O O . GLY A 1 98 ? -16.569 4.436 12.886 1.00 97.75 98 GLY A O 1
ATOM 710 N N . SER A 1 99 ? -18.301 5.855 12.955 1.00 97.81 99 SER A N 1
ATOM 711 C CA . SER A 1 99 ? -17.885 6.590 11.740 1.00 97.81 99 SER A CA 1
ATOM 712 C C . SER A 1 99 ? -16.447 7.118 11.794 1.00 97.81 99 SER A C 1
ATOM 714 O O . SER A 1 99 ? -15.750 7.086 10.784 1.00 97.81 99 SER A O 1
ATOM 716 N N . LEU A 1 100 ? -15.965 7.545 12.967 1.00 97.56 100 LEU A N 1
ATOM 717 C CA . LEU A 1 100 ? -14.575 7.988 13.127 1.00 97.56 100 LEU A CA 1
ATOM 718 C C . LEU A 1 100 ? -13.569 6.835 12.981 1.00 97.56 100 LEU A C 1
ATOM 720 O O . LEU A 1 100 ? -12.516 7.028 12.382 1.00 97.56 100 LEU A O 1
ATOM 724 N N . VAL A 1 101 ? -13.893 5.646 13.506 1.00 98.25 101 VAL A N 1
ATOM 725 C CA . VAL A 1 101 ? -13.055 4.442 13.361 1.00 98.25 101 VAL A CA 1
ATOM 726 C C . VAL A 1 101 ? -12.917 4.097 11.882 1.00 98.25 101 VAL A C 1
ATOM 728 O O . VAL A 1 101 ? -11.802 3.934 11.398 1.00 98.25 101 VAL A O 1
ATOM 731 N N . ARG A 1 102 ? -14.040 4.070 11.151 1.00 98.00 102 ARG A N 1
ATOM 732 C CA . ARG A 1 102 ? -14.056 3.839 9.702 1.00 98.00 102 ARG A CA 1
ATOM 733 C C . ARG A 1 102 ? -13.212 4.872 8.955 1.00 98.00 102 ARG A C 1
ATOM 735 O O . ARG A 1 102 ? -12.302 4.498 8.228 1.00 98.00 102 ARG A O 1
ATOM 742 N N . ALA A 1 103 ? -13.449 6.160 9.206 1.00 97.38 103 ALA A N 1
ATOM 743 C CA . ALA A 1 103 ? -12.720 7.235 8.538 1.00 97.38 103 ALA A CA 1
ATOM 744 C C . ALA A 1 103 ? -11.204 7.202 8.832 1.00 97.38 103 ALA A C 1
ATOM 746 O O . ALA A 1 103 ? -10.394 7.519 7.962 1.00 97.38 103 ALA A O 1
ATOM 747 N N . LEU A 1 104 ? -10.795 6.772 10.033 1.00 97.62 104 LEU A N 1
ATOM 748 C CA . LEU A 1 104 ? -9.387 6.514 10.343 1.00 97.62 104 LEU A CA 1
ATOM 749 C C . LEU A 1 104 ? -8.841 5.303 9.580 1.00 97.62 104 LEU A C 1
ATOM 751 O O . LEU A 1 104 ? -7.764 5.405 9.008 1.00 97.62 104 LEU A O 1
ATOM 755 N N . LEU A 1 105 ? -9.555 4.177 9.536 1.00 97.88 105 LEU A N 1
ATOM 756 C CA . LEU A 1 105 ? -9.124 2.989 8.787 1.00 97.88 105 LEU A CA 1
ATO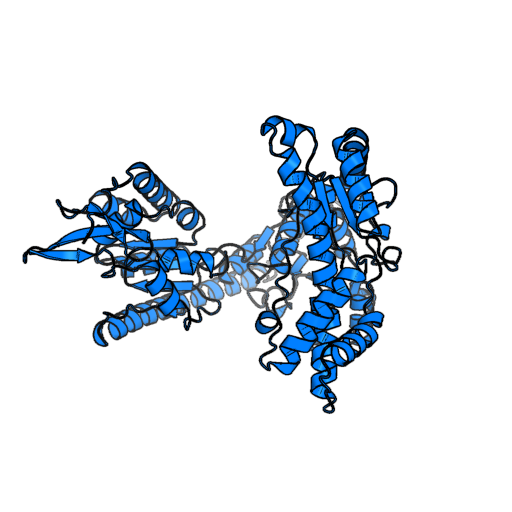M 757 C C . LEU A 1 105 ? -8.949 3.279 7.287 1.00 97.88 105 LEU A C 1
ATOM 759 O O . LEU A 1 105 ? -8.005 2.767 6.679 1.00 97.88 105 LEU A O 1
ATOM 763 N N . ASP A 1 106 ? -9.807 4.130 6.724 1.00 96.19 106 ASP A N 1
ATOM 764 C CA . ASP A 1 106 ? -9.737 4.569 5.326 1.00 96.19 106 ASP A CA 1
ATOM 765 C C . ASP A 1 106 ? -8.543 5.503 5.066 1.00 96.19 106 ASP A C 1
ATOM 767 O O . ASP A 1 106 ? -7.941 5.467 3.993 1.00 96.19 106 ASP A O 1
ATOM 771 N N . ARG A 1 107 ? -8.181 6.343 6.046 1.00 95.19 107 ARG A N 1
ATOM 772 C CA . ARG A 1 107 ? -7.104 7.338 5.913 1.00 95.19 107 ARG A CA 1
ATOM 773 C C . ARG A 1 107 ? -5.719 6.805 6.277 1.00 95.19 107 ARG A C 1
ATOM 775 O O . ARG A 1 107 ? -4.723 7.272 5.727 1.00 95.19 107 ARG A O 1
ATOM 782 N N . LEU A 1 108 ? -5.639 5.904 7.249 1.00 95.75 108 LEU A N 1
ATOM 783 C CA . LEU A 1 108 ? -4.375 5.375 7.750 1.00 95.75 108 LEU A CA 1
ATOM 784 C C . LEU A 1 108 ? -3.773 4.368 6.775 1.00 95.75 108 LEU A C 1
ATOM 786 O O . LEU A 1 108 ? -4.489 3.667 6.059 1.00 95.75 108 LEU A O 1
ATOM 790 N N . SER A 1 109 ? -2.448 4.236 6.820 1.00 94.50 109 SER A N 1
ATOM 791 C CA . SER A 1 109 ? -1.748 3.189 6.082 1.00 94.50 109 SER A CA 1
ATOM 792 C C . SER A 1 109 ? -2.276 1.798 6.486 1.00 94.50 109 SER A C 1
ATOM 794 O O . SER A 1 109 ? -2.618 1.595 7.661 1.00 94.50 109 SER A O 1
ATOM 796 N N . PRO A 1 110 ? -2.317 0.805 5.572 1.00 94.88 110 PRO A N 1
ATOM 797 C CA . PRO A 1 110 ? -2.722 -0.572 5.881 1.00 94.88 110 PRO A CA 1
ATOM 798 C C . PRO A 1 110 ? -1.955 -1.221 7.040 1.00 94.88 110 PRO A C 1
ATOM 800 O O . PRO A 1 110 ? -2.424 -2.185 7.635 1.00 94.88 110 PRO A O 1
ATOM 803 N N . VAL A 1 111 ? -0.784 -0.682 7.373 1.00 96.25 111 VAL A N 1
ATOM 804 C CA . VAL A 1 111 ? 0.106 -1.196 8.419 1.00 96.25 111 VAL A CA 1
ATOM 805 C C . VAL A 1 111 ? -0.006 -0.449 9.745 1.00 96.25 111 VAL A C 1
ATOM 807 O O . VAL A 1 111 ? 0.759 -0.710 10.669 1.00 96.25 111 VAL A O 1
ATOM 810 N N . GLN A 1 112 ? -0.925 0.508 9.840 1.00 97.00 112 GLN A N 1
ATOM 811 C CA . GLN A 1 112 ? -1.294 1.166 11.087 1.00 97.00 112 GLN A CA 1
ATOM 812 C C . GLN A 1 112 ? -2.593 0.557 11.611 1.00 97.00 112 GLN A C 1
ATOM 814 O O . GLN A 1 112 ? -3.502 0.231 10.838 1.00 97.00 112 GLN A O 1
ATOM 819 N N . ALA A 1 113 ? -2.672 0.438 12.932 1.00 98.25 113 ALA A N 1
ATOM 820 C CA . ALA A 1 113 ? -3.865 0.027 13.648 1.00 98.25 113 ALA A CA 1
ATOM 821 C C . ALA A 1 113 ? -4.563 1.224 14.309 1.00 98.25 113 ALA A C 1
ATOM 823 O O . ALA A 1 113 ? -3.923 2.150 14.821 1.00 98.25 113 ALA A O 1
ATOM 824 N N . VAL A 1 114 ? -5.890 1.154 14.335 1.00 98.50 114 VAL A N 1
ATOM 825 C CA . VAL A 1 114 ? -6.772 1.920 15.209 1.00 98.50 114 VAL A CA 1
ATOM 826 C C . VAL A 1 114 ? -7.036 1.063 16.442 1.00 98.50 114 VAL A C 1
ATOM 828 O O . VAL A 1 114 ? -7.564 -0.042 16.347 1.00 98.50 114 VAL A O 1
ATOM 831 N N . ILE A 1 115 ? -6.644 1.565 17.605 1.00 98.62 115 ILE A N 1
ATOM 832 C CA . ILE A 1 115 ? -6.768 0.880 18.888 1.00 98.62 115 ILE A CA 1
ATOM 833 C C . ILE A 1 115 ? -7.868 1.575 19.677 1.00 98.62 115 ILE A C 1
ATOM 835 O O . ILE A 1 115 ? -7.722 2.732 20.066 1.00 98.62 115 ILE A O 1
ATOM 839 N N . VAL A 1 116 ? -8.976 0.883 19.913 1.00 98.44 116 VAL A N 1
ATOM 840 C CA . VAL A 1 116 ? -10.101 1.417 20.674 1.00 98.44 116 VAL A CA 1
ATOM 841 C C . VAL A 1 116 ? -10.125 0.819 22.070 1.00 98.44 116 VAL A C 1
ATOM 843 O O . VAL A 1 116 ? -10.167 -0.397 22.231 1.00 98.44 116 VAL A O 1
ATOM 846 N N . VAL A 1 117 ? -10.158 1.692 23.072 1.00 98.12 117 VAL A N 1
ATOM 847 C CA . VAL A 1 117 ? -10.320 1.337 24.483 1.00 98.12 117 VAL A CA 1
ATOM 848 C C . VAL A 1 117 ? -11.659 1.892 24.960 1.00 98.12 117 VAL A C 1
ATOM 850 O O . VAL A 1 117 ? -11.806 3.105 25.087 1.00 98.12 117 VAL A O 1
ATOM 853 N N . SER A 1 118 ? -12.661 1.037 25.173 1.00 97.38 118 SER A N 1
ATOM 854 C CA . SER A 1 118 ? -14.031 1.448 25.514 1.00 97.38 118 SER A CA 1
ATOM 855 C C . SER A 1 118 ? -14.473 0.880 26.859 1.00 97.38 118 SER A C 1
ATOM 857 O O . SER A 1 118 ? -14.645 -0.321 27.002 1.00 97.38 118 SER A O 1
ATOM 859 N N . GLU A 1 119 ? -14.763 1.728 27.841 1.00 96.31 119 GLU A N 1
ATOM 860 C CA . GLU A 1 119 ? -15.263 1.256 29.144 1.00 96.31 119 GLU A CA 1
ATOM 861 C C . GLU A 1 119 ? -16.706 0.712 29.054 1.00 96.31 119 GLU A C 1
ATOM 863 O O . GLU A 1 119 ? -17.096 -0.169 29.818 1.00 96.31 119 GLU A O 1
ATOM 868 N N . SER A 1 120 ? -17.491 1.186 28.078 1.00 96.88 120 SER A N 1
ATOM 869 C CA . SER A 1 120 ? -18.867 0.741 27.814 1.00 96.88 120 SER A CA 1
ATOM 870 C C . SER A 1 120 ? -18.898 -0.371 26.761 1.00 96.88 120 SER A C 1
ATOM 872 O O . SER A 1 120 ? -18.714 -0.118 25.564 1.00 96.88 120 SER A O 1
ATOM 874 N N . ALA A 1 121 ? -19.156 -1.607 27.202 1.00 97.88 121 ALA A N 1
ATOM 875 C CA . ALA A 1 121 ? -19.386 -2.742 26.305 1.00 97.88 121 ALA A CA 1
ATOM 876 C C . ALA A 1 121 ? -20.702 -2.590 25.520 1.00 97.88 121 ALA A C 1
ATOM 878 O O . ALA A 1 121 ? -20.749 -2.927 24.342 1.00 97.88 121 ALA A O 1
ATOM 879 N N . ALA A 1 122 ? -21.744 -2.015 26.133 1.00 97.31 122 ALA A N 1
ATOM 880 C CA . ALA A 1 122 ? -23.038 -1.799 25.484 1.00 97.31 122 ALA A CA 1
ATOM 881 C C . ALA A 1 122 ? -22.935 -0.847 24.281 1.00 97.31 122 ALA A C 1
ATOM 883 O O . ALA A 1 122 ? -23.433 -1.169 23.204 1.00 97.31 122 ALA A O 1
ATOM 884 N N . ASP A 1 123 ? -22.237 0.286 24.424 1.00 96.88 123 ASP A N 1
ATOM 885 C CA . ASP A 1 123 ? -22.059 1.226 23.308 1.00 96.88 123 ASP A CA 1
ATOM 886 C C . ASP A 1 123 ? -21.242 0.593 22.174 1.00 96.88 123 ASP A C 1
ATOM 888 O O . ASP A 1 123 ? -21.609 0.709 21.006 1.00 96.88 123 ASP A O 1
ATOM 892 N N . ALA A 1 124 ? -20.163 -0.123 22.505 1.00 98.06 124 ALA A N 1
ATOM 893 C CA . ALA A 1 124 ? -19.357 -0.828 21.512 1.00 98.06 124 ALA A CA 1
ATOM 894 C C . ALA A 1 124 ? -20.165 -1.928 20.794 1.00 98.06 124 ALA A C 1
ATOM 896 O O . ALA A 1 124 ? -20.109 -2.034 19.570 1.00 98.06 124 ALA A O 1
ATOM 897 N N . ALA A 1 125 ? -20.991 -2.687 21.519 1.00 98.00 125 ALA A N 1
ATOM 898 C CA . ALA A 1 125 ? -21.869 -3.705 20.947 1.00 98.00 125 ALA A CA 1
ATOM 899 C C . ALA A 1 125 ? -22.943 -3.108 20.019 1.00 98.00 125 ALA A C 1
ATOM 901 O O . ALA A 1 125 ? -23.271 -3.717 18.996 1.00 98.00 125 ALA A O 1
ATOM 902 N N . LEU A 1 126 ? -23.463 -1.911 20.326 1.00 97.56 126 LEU A N 1
ATOM 903 C CA . LEU A 1 126 ? -24.332 -1.164 19.411 1.00 97.56 126 LEU A CA 1
ATOM 904 C C . LEU A 1 126 ? -23.573 -0.727 18.154 1.00 97.56 126 LEU A C 1
ATOM 906 O O . LEU A 1 126 ? -24.083 -0.913 17.054 1.00 97.56 126 LEU A O 1
ATOM 910 N N . VAL A 1 127 ? -22.347 -0.207 18.281 1.00 97.94 127 VAL A N 1
ATOM 911 C CA . VAL A 1 127 ? -21.520 0.183 17.123 1.00 97.94 127 VAL A CA 1
ATOM 912 C C . VAL A 1 127 ? -21.264 -1.005 16.190 1.00 97.94 127 VAL A C 1
ATOM 914 O O . VAL A 1 127 ? -21.447 -0.873 14.980 1.00 97.94 127 VAL A O 1
ATOM 917 N N . LEU A 1 128 ? -20.918 -2.176 16.734 1.00 98.19 128 LEU A N 1
ATOM 918 C CA . LEU A 1 128 ? -20.670 -3.398 15.956 1.00 98.19 128 LEU A CA 1
ATOM 919 C C . LEU A 1 128 ? -21.935 -4.026 15.340 1.00 98.19 128 LEU A C 1
ATOM 921 O O . LEU A 1 128 ? -21.818 -4.957 14.551 1.00 98.19 128 LEU A O 1
ATOM 925 N N . ARG A 1 129 ? -23.136 -3.541 15.682 1.00 97.19 129 ARG A N 1
ATOM 926 C CA . ARG A 1 129 ? -24.399 -3.875 14.988 1.00 97.19 129 ARG A CA 1
ATOM 927 C C . ARG A 1 129 ? -24.736 -2.903 13.859 1.00 97.19 129 ARG A C 1
ATOM 929 O O . ARG A 1 129 ? -25.610 -3.189 13.049 1.00 97.19 129 ARG A O 1
ATOM 936 N N . VAL A 1 130 ? -24.091 -1.735 13.839 1.00 96.38 130 VAL A N 1
ATOM 937 C CA . VAL A 1 130 ? -24.289 -0.701 12.812 1.00 96.38 130 VAL A CA 1
ATOM 938 C C . VAL A 1 130 ? -23.248 -0.823 11.704 1.00 96.38 130 VAL A C 1
ATOM 940 O O . VAL A 1 130 ? -23.564 -0.576 10.543 1.00 96.38 130 VAL A O 1
ATOM 943 N N . HIS A 1 131 ? -22.010 -1.180 12.053 1.00 97.00 131 HIS A N 1
ATOM 944 C CA . HIS A 1 131 ? -20.883 -1.204 11.124 1.00 97.00 131 HIS A CA 1
ATOM 945 C C . HIS A 1 131 ? -20.214 -2.576 11.109 1.00 97.00 131 HIS A C 1
ATOM 947 O O . HIS A 1 131 ? -19.894 -3.128 12.162 1.00 97.00 131 HIS A O 1
ATOM 953 N N . ASP A 1 132 ? -19.947 -3.088 9.910 1.00 97.75 132 ASP A N 1
ATOM 954 C CA . ASP A 1 132 ? -19.096 -4.260 9.720 1.00 97.75 132 ASP A CA 1
ATOM 955 C C . ASP A 1 132 ? -17.623 -3.829 9.736 1.00 97.75 132 ASP A C 1
ATOM 957 O O . ASP A 1 132 ? -17.164 -3.084 8.867 1.00 97.75 132 ASP A O 1
ATOM 961 N N . PHE A 1 133 ? -16.893 -4.269 10.758 1.00 98.50 133 PHE A N 1
ATOM 962 C CA . PHE A 1 133 ? -15.456 -4.066 10.909 1.00 98.50 133 PHE A CA 1
ATOM 963 C C . PHE A 1 133 ? -14.680 -5.386 10.854 1.00 98.50 133 PHE A C 1
ATOM 965 O O . PHE A 1 133 ? -13.483 -5.394 11.152 1.00 98.50 133 PHE A O 1
ATOM 972 N N . ALA A 1 134 ? -15.319 -6.494 10.470 1.00 98.38 134 ALA A N 1
ATOM 973 C CA . ALA A 1 134 ? -14.746 -7.825 10.593 1.00 98.38 134 ALA A CA 1
ATOM 974 C C . ALA A 1 134 ? -13.416 -7.946 9.831 1.00 98.38 134 ALA A C 1
ATOM 976 O O . ALA A 1 134 ? -12.432 -8.447 10.372 1.00 98.38 134 ALA A O 1
ATOM 977 N N . ASP A 1 135 ? -13.338 -7.400 8.616 1.00 98.06 135 ASP A N 1
ATOM 978 C CA . ASP A 1 135 ? -12.107 -7.410 7.816 1.00 98.06 135 ASP A CA 1
ATOM 979 C C . ASP A 1 135 ? -10.988 -6.566 8.436 1.00 98.06 135 ASP A C 1
ATOM 981 O O . ASP A 1 135 ? -9.828 -6.980 8.449 1.00 98.06 135 ASP A O 1
ATOM 985 N N . ALA A 1 136 ? -11.322 -5.403 9.005 1.00 98.38 136 ALA A N 1
ATOM 986 C CA . ALA A 1 136 ? -10.343 -4.557 9.683 1.00 98.38 136 ALA A CA 1
ATOM 987 C C . ALA A 1 136 ? -9.803 -5.222 10.957 1.00 98.38 136 ALA A C 1
ATOM 989 O O . ALA A 1 136 ? -8.613 -5.100 11.249 1.00 98.38 136 ALA A O 1
ATOM 990 N N . ILE A 1 137 ? -10.653 -5.944 11.692 1.00 98.62 137 ILE A N 1
ATOM 991 C CA . ILE A 1 137 ? -10.267 -6.699 12.888 1.00 98.62 137 ILE A CA 1
ATOM 992 C C . ILE A 1 137 ? -9.369 -7.883 12.504 1.00 98.62 137 ILE A C 1
ATOM 994 O O . ILE A 1 137 ? -8.273 -8.011 13.048 1.00 98.62 137 ILE A O 1
ATOM 998 N N . ARG A 1 138 ? -9.759 -8.696 11.508 1.00 97.81 138 ARG A N 1
ATOM 999 C CA . ARG A 1 138 ? -8.943 -9.828 11.019 1.00 97.81 138 ARG A CA 1
ATOM 1000 C C . ARG A 1 138 ? -7.586 -9.386 10.481 1.00 97.81 138 ARG A C 1
ATOM 1002 O O . ARG A 1 138 ? -6.589 -10.067 10.690 1.00 97.81 138 ARG A O 1
ATOM 1009 N N . ALA A 1 139 ? -7.534 -8.232 9.820 1.00 96.75 139 ALA A N 1
ATOM 1010 C CA . ALA A 1 139 ? -6.293 -7.631 9.338 1.00 96.75 139 ALA A CA 1
ATOM 1011 C C . ALA A 1 139 ? -5.462 -6.951 10.448 1.00 96.75 139 ALA A C 1
ATOM 1013 O O . ALA A 1 139 ? -4.510 -6.232 10.143 1.00 96.75 139 ALA A O 1
ATOM 1014 N N . GLY A 1 140 ? -5.854 -7.075 11.724 1.00 97.94 140 GLY A N 1
ATOM 1015 C CA . GLY A 1 140 ? -5.184 -6.428 12.855 1.00 97.94 140 GLY A CA 1
ATOM 1016 C C . GLY A 1 140 ? -5.172 -4.897 12.782 1.00 97.94 140 GLY A C 1
ATOM 1017 O O . GLY A 1 140 ? -4.395 -4.247 13.479 1.00 97.94 140 GLY A O 1
ATOM 1018 N N . ARG A 1 141 ? -5.996 -4.298 11.912 1.00 98.19 141 ARG A N 1
ATOM 1019 C CA . ARG A 1 141 ? -6.093 -2.846 11.727 1.00 98.19 141 ARG A CA 1
ATOM 1020 C C . ARG A 1 141 ? -7.053 -2.201 12.715 1.00 98.19 141 ARG A C 1
ATOM 1022 O O . ARG A 1 141 ? -6.910 -1.014 12.977 1.00 98.19 141 ARG A O 1
ATOM 1029 N N . LEU A 1 142 ? -8.002 -2.951 13.266 1.00 98.69 142 LEU A N 1
ATOM 1030 C CA . LEU A 1 142 ? -8.835 -2.518 14.383 1.00 98.69 142 LEU A CA 1
ATOM 1031 C C . LEU A 1 142 ? -8.624 -3.462 15.564 1.00 98.69 142 LEU A C 1
ATOM 1033 O O . LEU A 1 142 ? -8.959 -4.639 15.480 1.00 98.69 142 LEU A O 1
ATOM 1037 N N . LEU A 1 143 ? -8.109 -2.929 16.670 1.00 98.69 143 LEU A N 1
ATOM 1038 C CA . LEU A 1 143 ? -8.048 -3.638 17.946 1.00 98.69 143 LEU A CA 1
ATOM 1039 C C . LEU A 1 143 ? -9.059 -3.007 18.897 1.00 98.69 143 LEU A C 1
ATOM 1041 O O . LEU A 1 143 ? -9.043 -1.790 19.087 1.00 98.69 143 LEU A O 1
ATOM 1045 N N . LEU A 1 144 ? -9.935 -3.818 19.482 1.00 98.56 144 LEU A N 1
ATOM 1046 C CA . LEU A 1 144 ? -10.998 -3.357 20.367 1.00 98.56 144 LEU A CA 1
ATOM 1047 C C . LEU A 1 144 ? -10.855 -4.012 21.740 1.00 98.56 144 LEU A C 1
ATOM 1049 O O . LEU A 1 144 ? -10.952 -5.229 21.867 1.00 98.56 144 LEU A O 1
ATOM 1053 N N . PHE A 1 145 ? -10.675 -3.178 22.757 1.00 98.50 145 PHE A N 1
ATOM 1054 C CA . PHE A 1 145 ? -10.615 -3.568 24.160 1.00 98.50 145 PHE A CA 1
ATOM 1055 C C . PHE A 1 145 ? -11.797 -2.929 24.880 1.00 98.50 145 PHE A C 1
ATOM 1057 O O . PHE A 1 145 ? -12.004 -1.715 24.765 1.00 98.50 145 PHE A O 1
ATOM 1064 N N . VAL A 1 146 ? -12.593 -3.734 25.586 1.00 98.31 146 VAL A N 1
ATOM 1065 C CA . VAL A 1 146 ? -13.829 -3.268 26.226 1.00 98.31 146 VAL A CA 1
ATOM 1066 C C . VAL A 1 146 ? -13.895 -3.609 27.709 1.00 98.31 146 VAL A C 1
ATOM 1068 O O . VAL A 1 146 ? -13.302 -4.583 28.153 1.00 98.31 146 VAL A O 1
ATOM 1071 N N . GLY A 1 147 ? -14.655 -2.818 28.463 1.00 97.44 147 GLY A N 1
ATOM 1072 C CA . GLY A 1 147 ? -14.883 -3.026 29.890 1.00 97.44 147 GLY A CA 1
ATOM 1073 C C . GLY A 1 147 ? -13.885 -2.291 30.785 1.00 97.44 147 GLY A C 1
ATOM 1074 O O . GLY A 1 147 ? -13.097 -1.458 30.340 1.00 97.44 147 GLY A O 1
ATOM 1075 N N . GLN A 1 148 ? -13.951 -2.578 32.085 1.00 96.06 148 GLN A N 1
ATOM 1076 C CA . GLN A 1 148 ? -13.159 -1.871 33.100 1.00 96.06 148 GLN A CA 1
ATOM 1077 C C . GLN A 1 148 ? -11.661 -2.202 33.027 1.00 96.06 148 GLN A C 1
ATOM 1079 O O . GLN A 1 148 ? -10.850 -1.350 33.374 1.00 96.06 148 GLN A O 1
ATOM 1084 N N . SER A 1 149 ? -11.307 -3.400 32.547 1.00 97.19 149 SER A N 1
ATOM 1085 C CA . SER A 1 149 ? -9.929 -3.876 32.359 1.00 97.19 149 SER A CA 1
ATOM 1086 C C . SER A 1 149 ? -9.336 -3.528 30.992 1.00 97.19 149 SER A C 1
ATOM 1088 O O . SER A 1 149 ? -8.245 -3.982 30.660 1.00 97.19 149 SER A O 1
ATOM 1090 N N . ALA A 1 150 ? -10.031 -2.739 30.163 1.00 97.00 150 ALA A N 1
ATOM 1091 C CA . ALA A 1 150 ? -9.662 -2.562 28.759 1.00 97.00 150 ALA A CA 1
ATOM 1092 C C . ALA A 1 150 ? -8.229 -2.024 28.557 1.00 97.00 150 ALA A C 1
ATOM 1094 O O . ALA A 1 150 ? -7.586 -2.318 27.550 1.00 97.00 150 ALA A O 1
ATOM 1095 N N . TRP A 1 151 ? -7.709 -1.240 29.506 1.00 97.25 151 TRP A N 1
ATOM 1096 C CA . TRP A 1 151 ? -6.335 -0.736 29.457 1.00 97.25 151 TRP A CA 1
ATOM 1097 C C . TRP A 1 151 ? -5.300 -1.794 29.840 1.00 97.25 151 TRP A C 1
ATOM 1099 O O . TRP A 1 151 ? -4.239 -1.868 29.217 1.00 97.25 151 TRP A O 1
ATOM 1109 N N . GLU A 1 152 ? -5.594 -2.601 30.855 1.00 97.44 152 GLU A N 1
ATOM 1110 C CA . GLU A 1 152 ? -4.779 -3.739 31.266 1.00 97.44 152 GLU A CA 1
ATOM 1111 C C . GLU A 1 152 ? -4.721 -4.786 30.149 1.00 97.44 152 GLU A C 1
ATOM 1113 O O . GLU A 1 152 ? -3.632 -5.242 29.798 1.00 97.44 152 GLU A O 1
ATOM 1118 N N . ASP A 1 153 ? -5.863 -5.077 29.525 1.00 97.94 153 ASP A N 1
ATOM 1119 C CA . ASP A 1 153 ? -5.983 -6.015 28.408 1.00 97.94 153 ASP A CA 1
ATOM 1120 C C . ASP A 1 153 ? -5.207 -5.519 27.181 1.00 97.94 153 ASP A C 1
ATOM 1122 O O . ASP A 1 153 ? -4.457 -6.283 26.573 1.00 97.94 153 ASP A O 1
ATOM 1126 N N . LEU A 1 154 ? -5.289 -4.218 26.865 1.00 97.88 154 LEU A N 1
ATOM 1127 C CA . LEU A 1 154 ? -4.453 -3.596 25.834 1.00 97.88 154 LEU A CA 1
ATOM 1128 C C . LEU A 1 154 ? -2.959 -3.757 26.149 1.00 97.88 154 LEU A C 1
ATOM 1130 O O . LEU A 1 154 ? -2.162 -4.084 25.265 1.00 97.88 154 LEU A O 1
ATOM 1134 N N . SER A 1 155 ? -2.562 -3.516 27.400 1.00 97.50 155 SER A N 1
ATOM 1135 C CA . SER A 1 155 ? -1.166 -3.652 27.816 1.00 97.50 155 SER A CA 1
ATOM 1136 C C . SER A 1 155 ? -0.672 -5.087 27.682 1.00 97.50 155 SER A C 1
ATOM 1138 O O . SER A 1 155 ? 0.419 -5.301 27.155 1.00 97.50 155 SER A O 1
ATOM 1140 N N . ALA A 1 156 ? -1.455 -6.061 28.145 1.00 97.50 156 ALA A N 1
ATOM 1141 C CA . ALA A 1 156 ? -1.128 -7.476 28.030 1.00 97.50 156 ALA A CA 1
ATOM 1142 C C . ALA A 1 156 ? -1.024 -7.895 26.558 1.00 97.50 156 ALA A C 1
ATOM 1144 O O . ALA A 1 156 ? -0.028 -8.498 26.157 1.00 97.50 156 ALA A O 1
ATOM 1145 N N . TYR A 1 157 ? -1.991 -7.480 25.734 1.00 97.94 157 TYR A N 1
ATOM 1146 C CA . TYR A 1 157 ? -2.006 -7.778 24.307 1.00 97.94 157 TYR A CA 1
ATOM 1147 C C . TYR A 1 157 ? -0.759 -7.249 23.593 1.00 97.94 157 TYR A C 1
ATOM 1149 O O . TYR A 1 157 ? -0.121 -7.997 22.860 1.00 97.94 157 TYR A O 1
ATOM 1157 N N . LEU A 1 158 ? -0.361 -5.990 23.817 1.00 97.44 158 LEU A N 1
ATOM 1158 C CA . LEU A 1 158 ? 0.809 -5.399 23.149 1.00 97.44 158 LEU A CA 1
ATOM 1159 C C . LEU A 1 158 ? 2.158 -5.953 23.637 1.00 97.44 158 LEU A C 1
ATOM 1161 O O . LEU A 1 158 ? 3.158 -5.821 22.924 1.00 97.44 158 LEU A O 1
ATOM 1165 N N . LEU A 1 159 ? 2.209 -6.536 24.838 1.00 96.19 159 LEU A N 1
ATOM 1166 C CA . LEU A 1 159 ? 3.388 -7.255 25.333 1.00 96.19 159 LEU A CA 1
ATOM 1167 C C . LEU A 1 159 ? 3.526 -8.629 24.665 1.00 96.19 159 LEU A C 1
ATOM 1169 O O . LEU A 1 159 ? 4.640 -9.022 24.323 1.00 96.19 159 LEU A O 1
ATOM 1173 N N . ASP A 1 160 ? 2.409 -9.322 24.441 1.00 96.62 160 ASP A N 1
ATOM 1174 C CA . ASP A 1 160 ? 2.372 -10.612 23.740 1.00 96.62 160 ASP A CA 1
ATOM 1175 C C . ASP A 1 160 ? 2.541 -10.448 22.214 1.00 96.62 160 ASP A C 1
ATOM 1177 O O . ASP A 1 160 ? 3.211 -11.233 21.545 1.00 96.62 160 ASP A O 1
ATOM 1181 N N . HIS A 1 161 ? 2.032 -9.340 21.669 1.00 96.56 161 HIS A N 1
ATOM 1182 C CA . HIS A 1 161 ? 2.082 -8.974 20.252 1.00 96.56 161 HIS A CA 1
ATOM 1183 C C . HIS A 1 161 ? 3.030 -7.789 20.032 1.00 96.56 161 HIS A C 1
ATOM 1185 O O . HIS A 1 161 ? 2.660 -6.711 19.556 1.00 96.56 161 HIS A O 1
ATOM 1191 N N . ASP A 1 162 ? 4.295 -7.997 20.369 1.00 94.12 162 ASP A N 1
ATOM 1192 C CA . ASP A 1 162 ? 5.359 -6.988 20.379 1.00 94.12 162 ASP A CA 1
ATOM 1193 C C . ASP A 1 162 ? 5.682 -6.335 19.019 1.00 94.12 162 ASP A C 1
ATOM 1195 O O . ASP A 1 162 ? 6.457 -5.375 18.956 1.00 94.12 162 ASP A O 1
ATOM 1199 N N . GLY A 1 163 ? 5.086 -6.830 17.935 1.00 95.94 163 GLY A N 1
ATOM 1200 C CA . GLY A 1 163 ? 5.198 -6.260 16.603 1.00 95.94 163 GLY A CA 1
ATOM 1201 C C . GLY A 1 163 ? 4.324 -5.040 16.326 1.00 95.94 163 GLY A C 1
ATOM 1202 O O . GLY A 1 163 ? 4.641 -4.284 15.407 1.00 95.94 163 GLY A O 1
ATOM 1203 N N . TYR A 1 164 ? 3.285 -4.791 17.125 1.00 97.62 164 TYR A N 1
ATOM 1204 C CA . TYR A 1 164 ? 2.516 -3.548 17.035 1.00 97.62 164 TYR A CA 1
ATOM 1205 C C . TYR A 1 164 ? 3.338 -2.356 17.528 1.00 97.62 164 TYR A C 1
ATOM 1207 O O . TYR A 1 164 ? 4.038 -2.434 18.534 1.00 97.62 164 TYR A O 1
ATOM 1215 N N . LEU A 1 165 ? 3.231 -1.199 16.878 1.00 95.38 165 LEU A N 1
ATOM 1216 C CA . LEU A 1 165 ? 3.749 0.043 17.458 1.00 95.38 165 LEU A CA 1
ATOM 1217 C C . LEU A 1 165 ? 2.859 0.492 18.629 1.00 95.38 165 LEU A C 1
ATOM 1219 O O . LEU A 1 165 ? 1.660 0.213 18.657 1.00 95.38 165 LEU A O 1
ATOM 1223 N N . ALA A 1 166 ? 3.439 1.182 19.612 1.00 94.44 166 ALA A N 1
ATOM 1224 C CA . ALA A 1 166 ? 2.619 1.828 20.633 1.00 94.44 166 ALA A CA 1
ATOM 1225 C C . ALA A 1 166 ? 1.777 2.941 19.972 1.00 94.44 166 ALA A C 1
ATOM 1227 O O . ALA A 1 166 ? 2.213 3.500 18.958 1.00 94.44 166 ALA A O 1
ATOM 1228 N N . PRO A 1 167 ? 0.588 3.273 20.501 1.00 95.69 167 PRO A N 1
ATOM 1229 C CA . PRO A 1 167 ? -0.149 4.418 19.994 1.00 95.69 167 PRO A CA 1
ATOM 1230 C C . PRO A 1 167 ? 0.634 5.707 20.271 1.00 95.69 167 PRO A C 1
ATOM 1232 O O . PRO A 1 167 ? 0.967 6.001 21.417 1.00 95.69 167 PRO A O 1
ATOM 1235 N N . GLU A 1 168 ? 0.921 6.487 19.230 1.00 91.75 168 GLU A N 1
ATOM 1236 C CA . GLU A 1 168 ? 1.652 7.764 19.354 1.00 91.75 168 GLU A CA 1
ATOM 1237 C C . GLU A 1 168 ? 0.712 8.967 19.469 1.00 91.75 168 GLU A C 1
ATOM 1239 O O . GLU A 1 168 ? 1.121 10.079 19.829 1.00 91.75 168 GLU A O 1
ATOM 1244 N N . ARG A 1 169 ? -0.551 8.756 19.097 1.00 93.94 169 ARG A N 1
ATOM 1245 C CA . ARG A 1 169 ? -1.585 9.778 19.037 1.00 93.94 169 ARG A CA 1
ATOM 1246 C C . ARG A 1 169 ? -2.850 9.260 19.691 1.00 93.94 169 ARG A C 1
ATOM 1248 O O . ARG A 1 169 ? -3.293 8.144 19.427 1.00 93.94 169 ARG A O 1
ATOM 1255 N N . LEU A 1 170 ? -3.426 10.119 20.518 1.00 95.38 170 LEU A N 1
ATOM 1256 C CA . LEU A 1 170 ? -4.734 9.939 21.115 1.00 95.38 170 LEU A CA 1
ATOM 1257 C C . LEU A 1 170 ? -5.683 10.930 20.447 1.00 95.38 170 LEU A C 1
ATOM 1259 O O . LEU A 1 170 ? -5.421 12.135 20.469 1.00 95.38 170 LEU A O 1
ATOM 1263 N N . LEU A 1 171 ? -6.766 10.441 19.849 1.00 95.00 171 LEU A N 1
ATOM 1264 C CA . LEU A 1 171 ? -7.820 11.319 19.352 1.00 95.00 171 LEU A CA 1
ATOM 1265 C C . LEU A 1 171 ? -8.912 11.414 20.420 1.00 95.00 171 LEU A C 1
ATOM 1267 O O . LEU A 1 171 ? -9.534 10.424 20.802 1.00 95.00 171 LEU A O 1
ATOM 1271 N N . ASN A 1 172 ? -9.103 12.633 20.920 1.00 90.38 172 ASN A N 1
ATOM 1272 C CA . ASN A 1 172 ? -10.040 12.931 21.995 1.00 90.38 172 ASN A CA 1
ATOM 1273 C C . ASN A 1 172 ? -11.398 13.354 21.443 1.00 90.38 172 ASN A C 1
ATOM 1275 O O . ASN A 1 172 ? -11.489 14.123 20.482 1.00 90.38 172 ASN A O 1
ATOM 1279 N N . TRP A 1 173 ? -12.465 12.912 22.100 1.00 91.31 173 TRP A N 1
ATOM 1280 C CA . TRP A 1 173 ? -13.805 13.347 21.746 1.00 91.31 173 TRP A CA 1
ATOM 1281 C C . TRP A 1 173 ? -14.091 14.762 22.273 1.00 91.31 173 TRP A C 1
ATOM 1283 O O . TRP A 1 173 ? -13.708 15.083 23.393 1.00 91.31 173 TRP A O 1
ATOM 1293 N N . PRO A 1 174 ? -14.841 15.601 21.534 1.00 89.25 174 PRO A N 1
ATOM 1294 C CA . PRO A 1 174 ? -15.218 16.952 21.971 1.00 89.25 174 PRO A CA 1
ATOM 1295 C C . PRO A 1 174 ? -15.931 17.063 23.322 1.00 89.25 174 PRO A C 1
ATOM 1297 O O . PRO A 1 174 ? -15.965 18.145 23.895 1.00 89.25 174 PRO A O 1
ATOM 1300 N N . TRP A 1 175 ? -16.552 15.983 23.803 1.00 90.50 175 TRP A N 1
ATOM 1301 C CA . TRP A 1 175 ? -17.248 15.969 25.093 1.00 90.50 175 TRP A CA 1
ATOM 1302 C C . TRP A 1 175 ? -16.339 15.556 26.257 1.00 90.50 175 TRP A C 1
ATOM 1304 O O . TRP A 1 175 ? -16.803 15.526 27.392 1.00 90.50 175 TRP A O 1
ATOM 1314 N N . PHE A 1 176 ? -15.078 15.203 25.992 1.00 93.25 176 PHE A N 1
ATOM 1315 C CA . PHE A 1 176 ? -14.131 14.877 27.049 1.00 93.25 176 PHE A CA 1
ATOM 1316 C C . PHE A 1 176 ? -13.779 16.119 27.845 1.00 93.25 176 PHE A C 1
ATOM 1318 O O . PHE A 1 176 ? -13.463 17.178 27.297 1.00 93.25 176 PHE A O 1
ATOM 1325 N N . THR A 1 177 ? -13.802 15.965 29.160 1.00 95.62 177 THR A N 1
ATOM 1326 C CA . THR A 1 177 ? -13.271 16.970 30.065 1.00 95.62 177 THR A CA 1
ATOM 1327 C C . THR A 1 177 ? -11.739 16.964 30.006 1.00 95.62 177 THR A C 1
ATOM 1329 O O . THR A 1 177 ? -11.123 15.959 29.637 1.00 95.62 177 THR A O 1
ATOM 1332 N N . PRO A 1 178 ? -11.075 18.053 30.430 1.00 94.94 178 PRO A N 1
ATOM 1333 C CA . PRO A 1 178 ? -9.620 18.056 30.579 1.00 94.94 178 PRO A CA 1
ATOM 1334 C C . PRO A 1 178 ? -9.093 16.938 31.495 1.00 94.94 178 PRO A C 1
ATOM 1336 O O . PRO A 1 178 ? -7.971 16.466 31.301 1.00 94.94 178 PRO A O 1
ATOM 1339 N N . SER A 1 179 ? -9.894 16.495 32.474 1.00 96.50 179 SER A N 1
ATOM 1340 C CA . SER A 1 179 ? -9.533 15.375 33.350 1.00 96.50 179 SER A CA 1
ATOM 1341 C C . SER A 1 179 ? -9.506 14.055 32.582 1.00 96.50 179 SER A C 1
ATOM 1343 O O . SER A 1 179 ? -8.510 13.341 32.669 1.00 96.50 179 SER A O 1
ATOM 1345 N N . ASP A 1 180 ? -10.525 13.780 31.762 1.00 94.88 180 ASP A N 1
ATOM 1346 C CA . ASP A 1 180 ? -10.598 12.556 30.948 1.00 94.88 180 ASP A CA 1
ATOM 1347 C C . ASP A 1 180 ? -9.391 12.448 30.008 1.00 94.88 180 ASP A C 1
ATOM 1349 O O . ASP A 1 180 ? -8.724 11.415 29.933 1.00 94.88 180 ASP A O 1
ATOM 1353 N N . VAL A 1 181 ? -9.053 13.559 29.343 1.00 94.62 181 VAL A N 1
ATOM 1354 C CA . VAL A 1 181 ? -7.888 13.637 28.449 1.00 94.62 181 VAL A CA 1
ATOM 1355 C C . VAL A 1 181 ? -6.587 13.388 29.214 1.00 94.62 181 VAL A C 1
ATOM 1357 O O . VAL A 1 181 ? -5.723 12.648 28.736 1.00 94.62 181 VAL A O 1
ATOM 1360 N N . SER A 1 182 ? -6.441 13.975 30.404 1.00 95.88 182 SER A N 1
ATOM 1361 C CA . SER A 1 182 ? -5.240 13.812 31.229 1.00 95.88 182 SER A CA 1
ATOM 1362 C C . SER A 1 182 ? -5.074 12.364 31.695 1.00 95.88 182 SER A C 1
ATOM 1364 O O . SER A 1 182 ? -3.992 11.799 31.551 1.00 95.88 182 SER A O 1
ATOM 1366 N N . GLN A 1 183 ? -6.152 11.732 32.167 1.00 96.12 183 GLN A N 1
ATOM 1367 C CA . GLN A 1 183 ? -6.138 10.335 32.610 1.00 96.12 183 GLN A CA 1
ATOM 1368 C C . GLN A 1 183 ? -5.796 9.374 31.465 1.00 96.12 183 GLN A C 1
ATOM 1370 O O . GLN A 1 183 ? -4.953 8.489 31.625 1.00 96.12 183 GLN A O 1
ATOM 1375 N N . ALA A 1 184 ? -6.402 9.560 30.289 1.00 95.31 184 ALA A N 1
ATOM 1376 C CA . ALA A 1 184 ? -6.102 8.745 29.115 1.00 95.31 184 ALA A CA 1
ATOM 1377 C C . ALA A 1 184 ? -4.645 8.916 28.654 1.00 95.31 184 ALA A C 1
ATOM 1379 O O . ALA A 1 184 ? -3.966 7.934 28.348 1.00 95.31 184 ALA A O 1
ATOM 1380 N N . THR A 1 185 ? -4.138 10.152 28.667 1.00 95.94 185 THR A N 1
ATOM 1381 C CA . THR A 1 185 ? -2.741 10.461 28.321 1.00 95.94 185 THR A CA 1
ATOM 1382 C C . THR A 1 185 ? -1.763 9.822 29.309 1.00 95.94 185 THR A C 1
ATOM 1384 O O . THR A 1 185 ? -0.742 9.265 28.898 1.00 95.94 185 THR A O 1
ATOM 1387 N N . GLU A 1 186 ? -2.070 9.849 30.607 1.00 96.75 186 GLU A N 1
ATOM 1388 C CA . GLU A 1 186 ? -1.259 9.207 31.643 1.00 96.75 186 GLU A CA 1
ATOM 1389 C C . GLU A 1 186 ? -1.228 7.680 31.476 1.00 96.75 186 GLU A C 1
ATOM 1391 O O . GLU A 1 186 ? -0.153 7.075 31.511 1.00 96.75 186 GLU A O 1
ATOM 1396 N N . ARG A 1 187 ? -2.389 7.044 31.250 1.00 96.56 187 ARG A N 1
ATOM 1397 C CA . ARG A 1 187 ? -2.484 5.596 30.986 1.00 96.56 187 ARG A CA 1
ATOM 1398 C C . ARG A 1 187 ? -1.671 5.204 29.748 1.00 96.56 187 ARG A C 1
ATOM 1400 O O . ARG A 1 187 ? -0.852 4.287 29.825 1.00 96.56 187 ARG A O 1
ATOM 1407 N N . LEU A 1 188 ? -1.810 5.948 28.650 1.00 95.81 188 LEU A N 1
ATOM 1408 C CA . LEU A 1 188 ? -1.043 5.721 27.423 1.00 95.81 188 LEU A CA 1
ATOM 1409 C C . LEU A 1 188 ? 0.470 5.903 27.632 1.00 95.81 188 LEU A C 1
ATOM 1411 O O . LEU A 1 188 ? 1.269 5.121 27.119 1.00 95.81 188 LEU A O 1
ATOM 1415 N N . SER A 1 189 ? 0.879 6.899 28.419 1.00 96.25 189 SER A N 1
ATOM 1416 C CA . SER A 1 189 ? 2.294 7.139 28.731 1.00 96.25 189 SER A CA 1
ATOM 1417 C C . SER A 1 189 ? 2.899 5.993 29.545 1.00 96.25 189 SER A C 1
ATOM 1419 O O . SER A 1 189 ? 4.007 5.538 29.248 1.00 96.25 189 SER A O 1
ATOM 1421 N N . ARG A 1 190 ? 2.162 5.477 30.540 1.00 96.38 190 ARG A N 1
ATOM 1422 C CA . ARG A 1 190 ? 2.576 4.306 31.330 1.00 96.38 190 ARG A CA 1
ATOM 1423 C C . ARG A 1 190 ? 2.719 3.056 30.462 1.00 96.38 190 ARG A C 1
ATOM 1425 O O . ARG A 1 190 ? 3.737 2.370 30.571 1.00 96.38 190 ARG A O 1
ATOM 1432 N N . LEU A 1 191 ? 1.752 2.807 29.578 1.00 95.94 191 LEU A N 1
ATOM 1433 C CA . LEU A 1 191 ? 1.790 1.717 28.601 1.00 95.94 191 LEU A CA 1
ATOM 1434 C C . LEU A 1 191 ? 3.029 1.815 27.698 1.00 95.94 191 LEU A C 1
ATOM 1436 O O . LEU A 1 191 ? 3.814 0.871 27.614 1.00 95.94 191 LEU A O 1
ATOM 1440 N N . SER A 1 192 ? 3.255 2.974 27.079 1.00 95.75 192 SER A N 1
ATOM 1441 C CA . SER A 1 192 ? 4.408 3.206 26.202 1.00 95.75 192 SER A CA 1
ATOM 1442 C C . SER A 1 192 ? 5.741 2.997 26.924 1.00 95.75 192 SER A C 1
ATOM 1444 O O . SER A 1 192 ? 6.647 2.368 26.378 1.00 95.75 192 SER A O 1
ATOM 1446 N N . ALA A 1 193 ? 5.859 3.451 28.177 1.00 96.44 193 ALA A N 1
ATOM 1447 C CA . ALA A 1 193 ? 7.056 3.233 28.985 1.00 96.44 193 ALA A CA 1
ATOM 1448 C C . ALA A 1 193 ? 7.281 1.747 29.323 1.00 96.44 193 ALA A C 1
ATOM 1450 O O . ALA A 1 193 ? 8.423 1.283 29.318 1.00 96.44 193 ALA A O 1
ATOM 1451 N N . ALA A 1 194 ? 6.215 0.991 29.607 1.00 96.06 194 ALA A N 1
ATOM 1452 C CA . ALA A 1 194 ? 6.300 -0.449 29.852 1.00 96.06 194 ALA A CA 1
ATOM 1453 C C . ALA A 1 194 ? 6.747 -1.214 28.596 1.00 96.06 194 ALA A C 1
ATOM 1455 O O . ALA A 1 194 ? 7.690 -2.002 28.668 1.00 96.06 194 ALA A O 1
ATOM 1456 N N . LEU A 1 195 ? 6.147 -0.913 27.441 1.00 96.31 195 LEU A N 1
ATOM 1457 C CA . LEU A 1 195 ? 6.519 -1.514 26.158 1.00 96.31 195 LEU A CA 1
ATOM 1458 C C . LEU A 1 195 ? 7.962 -1.188 25.767 1.00 96.31 195 LEU A C 1
ATOM 1460 O O . LEU A 1 195 ? 8.686 -2.067 25.304 1.00 96.31 195 LEU A O 1
ATOM 1464 N N . ALA A 1 196 ? 8.403 0.056 25.975 1.00 95.75 196 ALA A N 1
ATOM 1465 C CA . ALA A 1 196 ? 9.773 0.465 25.682 1.00 95.75 196 ALA A CA 1
ATOM 1466 C C . ALA A 1 196 ? 10.799 -0.331 26.504 1.00 95.75 196 ALA A C 1
ATOM 1468 O O . ALA A 1 196 ? 11.783 -0.807 25.937 1.00 95.75 196 ALA A O 1
ATOM 1469 N N . ARG A 1 197 ? 10.553 -0.524 27.811 1.00 97.00 197 ARG A N 1
ATOM 1470 C CA . ARG A 1 197 ? 11.411 -1.355 28.676 1.00 97.00 197 ARG A CA 1
ATOM 1471 C C . ARG A 1 197 ? 11.447 -2.805 28.204 1.00 97.00 197 ARG A C 1
ATOM 1473 O O . ARG A 1 197 ? 12.521 -3.317 27.916 1.00 97.00 197 ARG A O 1
ATOM 1480 N N . PHE A 1 198 ? 10.277 -3.415 28.017 1.00 96.44 198 PHE A N 1
ATOM 1481 C CA . PHE A 1 198 ? 10.164 -4.797 27.548 1.00 96.44 198 PHE A CA 1
ATOM 1482 C C . PHE A 1 198 ? 10.925 -5.037 26.233 1.00 96.44 198 PHE A C 1
ATOM 1484 O O . PHE A 1 198 ? 11.678 -5.999 26.092 1.00 96.44 198 PHE A O 1
ATOM 1491 N N . ARG A 1 199 ? 10.790 -4.120 25.270 1.00 94.81 199 ARG A N 1
ATOM 1492 C CA . ARG A 1 199 ? 11.472 -4.209 23.969 1.00 94.81 199 ARG A CA 1
ATOM 1493 C C . ARG A 1 199 ? 12.972 -3.961 24.067 1.00 94.81 199 ARG A C 1
ATOM 1495 O O . ARG A 1 199 ? 13.727 -4.561 23.302 1.00 94.81 199 ARG A O 1
ATOM 1502 N N . ALA A 1 200 ? 13.415 -3.089 24.971 1.00 94.31 200 ALA A N 1
ATOM 1503 C CA . ALA A 1 200 ? 14.836 -2.891 25.237 1.00 94.31 200 ALA A CA 1
ATOM 1504 C C . ALA A 1 200 ? 15.471 -4.177 25.792 1.00 94.31 200 ALA A C 1
ATOM 1506 O O . ALA A 1 200 ? 16.505 -4.606 25.274 1.00 94.31 200 ALA A O 1
ATOM 1507 N N . ASP A 1 201 ? 14.805 -4.835 26.744 1.00 95.31 201 ASP A N 1
ATOM 1508 C CA . ASP A 1 201 ? 15.255 -6.101 27.333 1.00 95.31 201 ASP A CA 1
ATOM 1509 C C . ASP A 1 201 ? 15.325 -7.211 26.278 1.00 95.31 201 ASP A C 1
ATOM 1511 O O . ASP A 1 201 ? 16.353 -7.879 26.130 1.00 95.31 201 ASP A O 1
ATOM 1515 N N . GLN A 1 202 ? 14.278 -7.361 25.460 1.00 93.75 202 GLN A N 1
ATOM 1516 C CA . GLN A 1 202 ? 14.280 -8.322 24.357 1.00 93.75 202 GLN A CA 1
ATOM 1517 C C . GLN A 1 202 ? 15.383 -8.030 23.328 1.00 93.75 202 GLN A C 1
ATOM 1519 O O . GLN A 1 202 ? 16.067 -8.946 22.867 1.00 93.75 202 GLN A O 1
ATOM 1524 N N . ARG A 1 203 ? 15.606 -6.758 22.973 1.00 92.75 203 ARG A N 1
ATOM 1525 C CA . ARG A 1 203 ? 16.690 -6.370 22.060 1.00 92.75 203 ARG A CA 1
ATOM 1526 C C . ARG A 1 203 ? 18.052 -6.746 22.641 1.00 92.75 203 ARG A C 1
ATOM 1528 O O . ARG A 1 203 ? 18.896 -7.264 21.912 1.00 92.75 203 ARG A O 1
ATOM 1535 N N . GLN A 1 204 ? 18.273 -6.503 23.930 1.00 92.81 204 GLN A N 1
ATOM 1536 C CA . GLN A 1 204 ? 19.509 -6.884 24.607 1.00 92.81 204 GLN A CA 1
ATOM 1537 C C . GLN A 1 204 ? 19.693 -8.408 24.632 1.00 92.81 204 GLN A C 1
ATOM 1539 O O . GLN A 1 204 ? 20.795 -8.884 24.349 1.00 92.81 204 GLN A O 1
ATOM 1544 N N . ALA A 1 205 ? 18.626 -9.171 24.881 1.00 92.62 205 ALA A N 1
ATOM 1545 C CA . ALA A 1 205 ? 18.651 -10.631 24.835 1.00 92.62 205 ALA A CA 1
ATOM 1546 C C . ALA A 1 205 ? 19.025 -11.160 23.438 1.00 92.62 205 ALA A C 1
ATOM 1548 O O . ALA A 1 205 ? 19.879 -12.040 23.325 1.00 92.62 205 ALA A O 1
ATOM 1549 N N . LEU A 1 206 ? 18.468 -10.579 22.368 1.00 91.50 206 LEU A N 1
ATOM 1550 C CA . LEU A 1 206 ? 18.809 -10.947 20.987 1.00 91.50 206 LEU A CA 1
ATOM 1551 C C . LEU A 1 206 ? 20.269 -10.644 20.651 1.00 91.50 206 LEU A C 1
ATOM 1553 O O . LEU A 1 206 ? 20.955 -11.480 20.063 1.00 91.50 206 LEU A O 1
ATOM 1557 N N . LEU A 1 207 ? 20.767 -9.474 21.061 1.00 90.00 207 LEU A N 1
ATOM 1558 C CA . LEU A 1 207 ? 22.173 -9.107 20.879 1.00 90.00 207 LEU A CA 1
ATOM 1559 C C . LEU A 1 207 ? 23.107 -10.062 21.632 1.00 90.00 207 LEU A C 1
ATOM 1561 O O . LEU A 1 207 ? 24.141 -10.456 21.091 1.00 90.00 207 LEU A O 1
ATOM 1565 N N . HIS A 1 208 ? 22.751 -10.446 22.861 1.00 90.31 208 HIS A N 1
ATOM 1566 C CA . HIS A 1 208 ? 23.523 -11.403 23.649 1.00 90.31 208 HIS A CA 1
ATOM 1567 C C . HIS A 1 208 ? 23.537 -12.786 22.988 1.00 90.31 208 HIS A C 1
ATOM 1569 O O . HIS A 1 208 ? 24.612 -13.326 22.740 1.00 90.31 208 HIS A O 1
ATOM 1575 N N . ALA A 1 209 ? 22.368 -13.326 22.627 1.00 89.38 209 ALA A N 1
ATOM 1576 C CA . ALA A 1 209 ? 22.247 -14.620 21.955 1.00 89.38 209 ALA A CA 1
ATOM 1577 C C . ALA A 1 209 ? 23.051 -14.669 20.646 1.00 89.38 209 ALA A C 1
ATOM 1579 O O . ALA A 1 209 ? 23.749 -15.647 20.375 1.00 89.38 209 ALA A O 1
ATOM 1580 N N . HIS A 1 210 ? 23.012 -13.588 19.863 1.00 85.75 210 HIS A N 1
ATOM 1581 C CA . HIS A 1 210 ? 23.792 -13.485 18.638 1.00 85.75 210 HIS A CA 1
ATOM 1582 C C . HIS A 1 210 ? 25.303 -13.477 18.916 1.00 85.75 210 HIS A C 1
ATOM 1584 O O . HIS A 1 210 ? 26.033 -14.269 18.323 1.00 85.75 210 HIS A O 1
ATOM 1590 N N . ARG A 1 211 ? 25.786 -12.654 19.860 1.00 86.94 211 ARG A N 1
ATOM 1591 C CA . ARG A 1 211 ? 27.213 -12.615 20.235 1.00 86.94 211 ARG A CA 1
ATOM 1592 C C . ARG A 1 211 ? 27.718 -13.959 20.756 1.00 86.94 211 ARG A C 1
ATOM 1594 O O . ARG A 1 211 ? 28.793 -14.387 20.352 1.00 86.94 211 ARG A O 1
ATOM 1601 N N . SER A 1 212 ? 26.945 -14.640 21.601 1.00 87.69 212 SER A N 1
ATOM 1602 C CA . SER A 1 212 ? 27.288 -15.983 22.086 1.00 87.69 212 SER A CA 1
ATOM 1603 C C . SER A 1 212 ? 27.359 -17.005 20.951 1.00 87.69 212 SER A C 1
ATOM 1605 O O . SER A 1 212 ? 28.155 -17.932 21.023 1.00 87.69 212 SER A O 1
ATOM 1607 N N . SER A 1 213 ? 26.570 -16.827 19.887 1.00 84.94 213 SER A N 1
ATOM 1608 C CA . SER A 1 213 ? 26.623 -17.706 18.715 1.00 84.94 213 SER A CA 1
ATOM 1609 C C . SER A 1 213 ? 27.809 -17.451 17.780 1.00 84.94 213 SER A C 1
ATOM 1611 O O . SER A 1 213 ? 28.185 -18.356 17.040 1.00 84.94 213 SER A O 1
ATOM 1613 N N . LEU A 1 214 ? 28.381 -16.241 17.815 1.00 81.00 214 LEU A N 1
ATOM 1614 C CA . LEU A 1 214 ? 29.580 -15.869 17.057 1.00 81.00 214 LEU A CA 1
ATOM 1615 C C . LEU A 1 214 ? 30.876 -16.243 17.774 1.00 81.00 214 LEU A C 1
ATOM 1617 O O . LEU A 1 214 ? 31.927 -16.281 17.137 1.00 81.00 214 LEU A O 1
ATOM 1621 N N . GLN A 1 215 ? 30.837 -16.496 19.088 1.00 81.38 215 GLN A N 1
ATOM 1622 C CA . GLN A 1 215 ? 32.020 -16.989 19.780 1.00 81.38 215 GLN A CA 1
ATOM 1623 C C . GLN A 1 215 ? 32.435 -18.314 19.128 1.00 81.38 215 GLN A C 1
ATOM 1625 O O . GLN A 1 215 ? 31.616 -19.238 19.096 1.00 81.38 215 GLN A O 1
ATOM 1630 N N . PRO A 1 216 ? 33.665 -18.409 18.580 1.00 70.00 216 PRO A N 1
ATOM 1631 C CA . PRO A 1 216 ? 34.149 -19.623 17.947 1.00 70.00 216 PRO A CA 1
ATOM 1632 C C . PRO A 1 216 ? 33.966 -20.757 18.945 1.00 70.00 216 PRO A C 1
ATOM 1634 O O . PRO A 1 216 ? 34.572 -20.728 20.016 1.00 70.00 216 PRO A O 1
ATOM 1637 N N . SER A 1 217 ? 33.080 -21.707 18.637 1.00 63.50 217 SER A N 1
ATOM 1638 C CA . SER A 1 217 ? 32.902 -22.888 19.473 1.00 63.50 217 SER A CA 1
ATOM 1639 C C . SER A 1 217 ? 34.270 -23.553 19.549 1.00 63.50 217 SER A C 1
ATOM 1641 O O . SER A 1 217 ? 34.782 -24.031 18.535 1.00 63.50 217 SER A O 1
ATOM 1643 N N . ALA A 1 218 ? 34.917 -23.432 20.708 1.00 53.88 218 ALA A N 1
ATOM 1644 C CA . ALA A 1 218 ? 36.294 -23.834 20.908 1.00 53.88 218 ALA A CA 1
ATOM 1645 C C . ALA A 1 218 ? 36.426 -25.312 20.531 1.00 53.88 218 ALA A C 1
ATOM 1647 O O . ALA A 1 218 ? 35.940 -26.180 21.247 1.00 53.88 218 ALA A O 1
ATOM 1648 N N . ALA A 1 219 ? 37.037 -25.561 19.372 1.00 49.44 219 ALA A N 1
ATOM 1649 C CA . ALA A 1 219 ? 37.478 -26.862 18.897 1.00 49.44 219 ALA A CA 1
ATOM 1650 C C . ALA A 1 219 ? 36.469 -28.008 19.112 1.00 49.44 219 ALA A C 1
ATOM 1652 O O . ALA A 1 219 ? 36.738 -28.954 19.849 1.00 49.44 219 ALA A O 1
ATOM 1653 N N . LEU A 1 220 ? 35.355 -28.007 18.372 1.00 47.28 220 LEU A N 1
ATOM 1654 C CA . LEU A 1 220 ? 34.920 -29.302 17.847 1.00 47.28 220 LEU A CA 1
ATOM 1655 C C . LEU A 1 220 ? 36.039 -29.737 16.888 1.00 47.28 220 LEU A C 1
ATOM 1657 O O . LEU A 1 220 ? 36.270 -29.019 15.911 1.00 47.28 220 LEU A O 1
ATOM 1661 N N . PRO A 1 221 ? 36.798 -30.813 17.186 1.00 47.31 221 PRO A N 1
ATOM 1662 C CA . PRO A 1 221 ? 37.839 -31.283 16.284 1.00 47.31 221 PRO A CA 1
ATOM 1663 C C . PRO A 1 221 ? 37.194 -31.448 14.917 1.00 47.31 221 PRO A C 1
ATOM 1665 O O . PRO A 1 221 ? 36.112 -32.038 14.835 1.00 47.31 221 PRO A O 1
ATOM 1668 N N . LEU A 1 222 ? 37.819 -30.858 13.888 1.00 46.28 222 LEU A N 1
ATOM 1669 C CA . LEU A 1 222 ? 37.445 -31.079 12.499 1.00 46.28 222 LEU A CA 1
ATOM 1670 C C . LEU A 1 222 ? 37.256 -32.585 12.348 1.00 46.28 222 LEU A C 1
ATOM 1672 O O . LEU A 1 222 ? 38.221 -33.344 12.351 1.00 46.28 222 LEU A O 1
ATOM 1676 N N . ARG A 1 223 ? 36.000 -33.035 12.300 1.00 45.56 223 ARG A N 1
ATOM 1677 C CA . ARG A 1 223 ? 35.718 -34.358 11.780 1.00 45.56 223 ARG A CA 1
ATOM 1678 C C . ARG A 1 223 ? 36.209 -34.266 10.353 1.00 45.56 223 ARG A C 1
ATOM 1680 O O . ARG A 1 223 ? 35.680 -33.450 9.599 1.00 45.56 223 ARG A O 1
ATOM 1687 N N . ASP A 1 224 ? 37.226 -35.058 10.040 1.00 44.97 224 ASP A N 1
ATOM 1688 C CA . ASP A 1 224 ? 37.653 -35.384 8.688 1.00 44.97 224 ASP A CA 1
ATOM 1689 C C . ASP A 1 224 ? 36.457 -36.015 7.965 1.00 44.97 224 ASP A C 1
ATOM 1691 O O . ASP A 1 224 ? 36.350 -37.230 7.801 1.00 44.97 224 ASP A O 1
ATOM 1695 N N . HIS A 1 225 ? 35.469 -35.190 7.619 1.00 49.41 225 HIS A N 1
ATOM 1696 C CA . HIS A 1 225 ? 34.411 -35.588 6.730 1.00 49.41 225 HIS A CA 1
ATOM 1697 C C . HIS A 1 225 ? 35.048 -35.618 5.347 1.00 49.41 225 HIS A C 1
ATOM 1699 O O . HIS A 1 225 ? 35.547 -34.588 4.883 1.00 49.41 225 HIS A O 1
ATOM 1705 N N . PRO A 1 226 ? 35.111 -36.808 4.725 1.00 45.94 226 PRO A N 1
ATOM 1706 C CA . PRO A 1 226 ? 35.753 -36.972 3.437 1.00 45.94 226 PRO A CA 1
ATOM 1707 C C . PRO A 1 226 ? 35.114 -36.005 2.449 1.00 45.94 226 PRO A C 1
ATOM 1709 O O . PRO A 1 226 ? 33.910 -35.760 2.514 1.00 45.94 226 PRO A O 1
ATOM 1712 N N . ALA A 1 227 ? 35.952 -35.459 1.569 1.00 49.16 227 ALA A N 1
ATOM 1713 C CA . ALA A 1 227 ? 35.606 -34.555 0.486 1.00 49.16 227 ALA A CA 1
ATOM 1714 C C . ALA A 1 227 ? 34.474 -35.132 -0.385 1.00 49.16 227 ALA A C 1
ATOM 1716 O O . ALA A 1 227 ? 34.712 -35.724 -1.434 1.00 49.16 227 ALA A O 1
ATOM 1717 N N . ALA A 1 228 ? 33.232 -34.968 0.066 1.00 50.84 228 ALA A N 1
ATOM 1718 C CA . ALA A 1 228 ? 32.050 -35.111 -0.752 1.00 50.84 228 ALA A CA 1
ATOM 1719 C C . ALA A 1 228 ? 32.010 -33.859 -1.622 1.00 50.84 228 ALA A C 1
ATOM 1721 O O . ALA A 1 228 ? 31.583 -32.778 -1.215 1.00 50.84 228 ALA A O 1
ATOM 1722 N N . THR A 1 229 ? 32.587 -34.012 -2.803 1.00 52.69 229 THR A N 1
ATOM 1723 C CA . THR A 1 229 ? 32.486 -33.084 -3.909 1.00 52.69 229 THR A CA 1
ATOM 1724 C C . THR A 1 229 ? 31.015 -32.714 -4.135 1.00 52.69 229 THR A C 1
ATOM 1726 O O . THR A 1 229 ? 30.168 -33.574 -4.353 1.00 52.69 229 THR A O 1
ATOM 1729 N N . ASP A 1 230 ? 30.753 -31.407 -4.110 1.00 55.66 230 ASP A N 1
ATOM 1730 C CA . ASP A 1 230 ? 29.634 -30.729 -4.781 1.00 55.66 230 ASP A CA 1
ATOM 1731 C C . ASP A 1 230 ? 28.304 -30.471 -4.043 1.00 55.66 230 ASP A C 1
ATOM 1733 O O . ASP A 1 230 ? 27.366 -29.946 -4.643 1.00 55.66 230 ASP A O 1
ATOM 1737 N N . SER A 1 231 ? 28.200 -30.681 -2.726 1.00 58.53 231 SER A N 1
ATOM 1738 C CA . SER A 1 231 ? 27.046 -30.148 -1.977 1.00 58.53 231 SER A CA 1
ATOM 1739 C C . SER A 1 231 ? 27.280 -28.682 -1.584 1.00 58.53 231 SER A C 1
ATOM 1741 O O . SER A 1 231 ? 27.666 -28.385 -0.449 1.00 58.53 231 SER A O 1
ATOM 1743 N N . ARG A 1 232 ? 27.079 -27.740 -2.518 1.00 70.62 232 ARG A N 1
ATOM 1744 C CA . ARG A 1 232 ? 27.004 -26.307 -2.173 1.00 70.62 232 ARG A CA 1
ATOM 1745 C C . ARG A 1 232 ? 25.904 -26.126 -1.128 1.00 70.62 232 ARG A C 1
ATOM 1747 O O . ARG A 1 232 ? 24.738 -26.395 -1.404 1.00 70.62 232 ARG A O 1
ATOM 1754 N N . ARG A 1 233 ? 26.282 -25.693 0.078 1.00 74.38 233 ARG A N 1
ATOM 1755 C CA . ARG A 1 233 ? 25.323 -25.320 1.123 1.00 74.38 233 ARG A CA 1
ATOM 1756 C C . ARG A 1 233 ? 24.338 -24.294 0.534 1.00 74.38 233 ARG A C 1
ATOM 1758 O O . ARG A 1 233 ? 24.815 -23.351 -0.103 1.00 74.38 233 ARG A O 1
ATOM 1765 N N . PRO A 1 234 ? 23.015 -24.459 0.720 1.00 78.06 234 PRO A N 1
ATOM 1766 C CA . PRO A 1 234 ? 22.046 -23.480 0.246 1.00 78.06 234 PRO A CA 1
ATOM 1767 C C . PRO A 1 234 ? 22.350 -22.111 0.865 1.00 78.06 234 PRO A C 1
ATOM 1769 O O . PRO A 1 234 ? 22.660 -22.009 2.055 1.00 78.06 234 PRO A O 1
ATOM 1772 N N . VAL A 1 235 ? 22.333 -21.077 0.024 1.00 83.81 235 VAL A N 1
ATOM 1773 C CA . VAL A 1 235 ? 22.544 -19.686 0.432 1.00 83.81 235 VAL A CA 1
ATOM 1774 C C . VAL A 1 235 ? 21.284 -19.218 1.141 1.00 83.81 235 VAL A C 1
ATOM 1776 O O . VAL A 1 235 ? 20.248 -19.083 0.498 1.00 83.81 235 VAL A O 1
ATOM 1779 N N . ARG A 1 236 ? 21.378 -18.928 2.440 1.00 90.75 236 ARG A N 1
ATOM 1780 C CA . ARG A 1 236 ? 20.231 -18.467 3.227 1.00 90.75 236 ARG A CA 1
ATOM 1781 C C . ARG A 1 236 ? 19.990 -16.993 2.966 1.00 90.75 236 ARG A C 1
ATOM 1783 O O . ARG A 1 236 ? 20.857 -16.154 3.230 1.00 90.75 236 ARG A O 1
ATOM 1790 N N . LEU A 1 237 ? 18.805 -16.674 2.466 1.00 94.56 237 LEU A N 1
ATOM 1791 C CA . LEU A 1 237 ? 18.450 -15.331 2.026 1.00 94.56 237 LEU A CA 1
ATOM 1792 C C . LEU A 1 237 ? 17.358 -14.721 2.906 1.00 94.56 237 LEU A C 1
ATOM 1794 O O . LEU A 1 237 ? 16.343 -15.353 3.191 1.00 94.56 237 LEU A O 1
ATOM 1798 N N . ALA A 1 238 ? 17.540 -13.456 3.283 1.00 95.94 238 ALA A N 1
ATOM 1799 C CA . ALA A 1 238 ? 16.490 -12.654 3.891 1.00 95.94 238 ALA A CA 1
ATOM 1800 C C . ALA A 1 238 ? 16.126 -11.439 3.035 1.00 95.94 238 ALA A C 1
ATOM 1802 O O . ALA A 1 238 ? 17.006 -10.774 2.490 1.00 95.94 238 ALA A O 1
ATOM 1803 N N . VAL A 1 239 ? 14.839 -11.094 2.986 1.00 97.31 239 VAL A N 1
ATOM 1804 C CA . VAL A 1 239 ? 14.360 -9.817 2.431 1.00 97.31 239 VAL A CA 1
ATOM 1805 C C . VAL A 1 239 ? 13.821 -8.950 3.561 1.00 97.31 239 VAL A C 1
ATOM 1807 O O . VAL A 1 239 ? 12.950 -9.383 4.313 1.00 97.31 239 VAL A O 1
ATOM 1810 N N . TYR A 1 240 ? 14.319 -7.722 3.674 1.00 97.19 240 TYR A N 1
ATOM 1811 C CA . TYR A 1 240 ? 13.912 -6.750 4.680 1.00 97.19 240 TYR A CA 1
ATOM 1812 C C . TYR A 1 240 ? 13.392 -5.468 4.029 1.00 97.19 240 TYR A C 1
ATOM 1814 O O . TYR A 1 240 ? 14.030 -4.894 3.144 1.00 97.19 240 TYR A O 1
ATOM 1822 N N . CYS A 1 241 ? 12.239 -4.994 4.495 1.00 96.81 241 CYS A N 1
ATOM 1823 C CA . CYS A 1 241 ? 11.705 -3.696 4.103 1.00 96.81 241 CYS A CA 1
ATOM 1824 C C . CYS A 1 241 ? 11.026 -3.031 5.307 1.00 96.81 241 CYS A C 1
ATOM 1826 O O . CYS A 1 241 ? 10.024 -3.560 5.798 1.00 96.81 241 CYS A O 1
ATOM 1828 N N . PRO A 1 242 ? 11.543 -1.883 5.788 1.00 94.75 242 PRO A N 1
ATOM 1829 C CA . PRO A 1 242 ? 10.937 -1.174 6.913 1.00 94.75 242 PRO A CA 1
ATOM 1830 C C . PRO A 1 242 ? 9.643 -0.446 6.515 1.00 94.75 242 PRO A C 1
ATOM 1832 O O . PRO A 1 242 ? 8.832 -0.097 7.377 1.00 94.75 242 PRO A O 1
ATOM 1835 N N . HIS A 1 243 ? 9.441 -0.222 5.215 1.00 93.62 243 HIS A N 1
ATOM 1836 C CA . HIS A 1 243 ? 8.258 0.425 4.661 1.00 93.62 243 HIS A CA 1
ATOM 1837 C C . HIS A 1 243 ? 7.097 -0.565 4.618 1.00 93.62 243 HIS A C 1
ATOM 1839 O O . HIS A 1 243 ? 7.262 -1.710 4.200 1.00 93.62 243 HIS A O 1
ATOM 1845 N N . GLY A 1 244 ? 5.920 -0.136 5.068 1.00 89.00 244 GLY A N 1
ATOM 1846 C CA . GLY A 1 244 ? 4.755 -1.020 5.136 1.00 89.00 244 GLY A CA 1
ATOM 1847 C C . GLY A 1 244 ? 3.838 -0.971 3.919 1.00 89.00 244 GLY A C 1
ATOM 1848 O O . GLY A 1 244 ? 3.057 -1.892 3.690 1.00 89.00 244 GLY A O 1
ATOM 1849 N N . ASP A 1 245 ? 3.957 0.068 3.102 1.00 90.19 245 ASP A N 1
ATOM 1850 C CA . ASP A 1 245 ? 3.123 0.299 1.932 1.00 90.19 245 ASP A CA 1
ATOM 1851 C C . ASP A 1 245 ? 3.934 0.831 0.736 1.00 90.19 245 ASP A C 1
ATOM 1853 O O . ASP A 1 245 ? 5.169 0.871 0.730 1.00 90.19 245 ASP A O 1
ATOM 1857 N N . GLY A 1 246 ? 3.221 1.134 -0.349 1.00 92.31 246 GLY A N 1
ATOM 1858 C CA . GLY A 1 246 ? 3.795 1.719 -1.554 1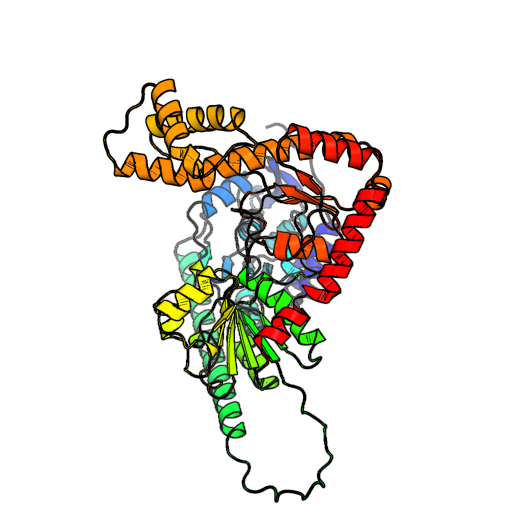.00 92.31 246 GLY A CA 1
ATOM 1859 C C . GLY A 1 246 ? 4.638 0.763 -2.405 1.00 92.31 246 GLY A C 1
ATOM 1860 O O . GLY A 1 246 ? 4.455 -0.464 -2.431 1.00 92.31 246 GLY A O 1
ATOM 1861 N N . ILE A 1 247 ? 5.545 1.366 -3.180 1.00 92.94 247 ILE A N 1
ATOM 1862 C CA . ILE A 1 247 ? 6.359 0.670 -4.182 1.00 92.94 247 ILE A CA 1
ATOM 1863 C C . ILE A 1 247 ? 7.397 -0.229 -3.505 1.00 92.94 247 ILE A C 1
ATOM 1865 O O . ILE A 1 247 ? 7.498 -1.394 -3.897 1.00 92.94 247 ILE A O 1
ATOM 1869 N N . ALA A 1 248 ? 8.078 0.263 -2.467 1.00 95.00 248 ALA A N 1
ATOM 1870 C CA . ALA A 1 248 ? 9.063 -0.482 -1.685 1.00 95.00 248 ALA A CA 1
ATOM 1871 C C . ALA A 1 248 ? 8.482 -1.786 -1.116 1.00 95.00 248 ALA A C 1
ATOM 1873 O O . ALA A 1 248 ? 8.973 -2.870 -1.429 1.00 95.00 248 ALA A O 1
ATOM 1874 N N . ALA A 1 249 ? 7.371 -1.705 -0.371 1.00 94.81 249 ALA A N 1
ATOM 1875 C CA . ALA A 1 249 ? 6.742 -2.876 0.244 1.00 94.81 249 ALA A CA 1
ATOM 1876 C C . ALA A 1 249 ? 6.264 -3.899 -0.802 1.00 94.81 249 ALA A C 1
ATOM 1878 O O . ALA A 1 249 ? 6.403 -5.109 -0.625 1.00 94.81 249 ALA A O 1
ATOM 1879 N N . THR A 1 250 ? 5.739 -3.425 -1.937 1.00 94.25 250 THR A N 1
ATOM 1880 C CA . THR A 1 250 ? 5.315 -4.303 -3.041 1.00 94.25 250 THR A CA 1
ATOM 1881 C C . THR A 1 250 ? 6.504 -4.996 -3.712 1.00 94.25 250 THR A C 1
ATOM 1883 O O . THR A 1 250 ? 6.422 -6.186 -4.025 1.00 94.25 250 THR A O 1
ATOM 1886 N N . CYS A 1 251 ? 7.622 -4.286 -3.894 1.00 96.19 251 CYS A N 1
ATOM 1887 C CA . CYS A 1 251 ? 8.869 -4.862 -4.395 1.00 96.19 251 CYS A CA 1
ATOM 1888 C C . CYS A 1 251 ? 9.392 -5.928 -3.425 1.00 96.19 251 CYS A C 1
ATOM 1890 O O . CYS A 1 251 ? 9.633 -7.060 -3.832 1.00 96.19 251 CYS A O 1
ATOM 1892 N N . ALA A 1 252 ? 9.447 -5.610 -2.130 1.00 96.88 252 ALA A N 1
ATOM 1893 C CA . ALA A 1 252 ? 9.913 -6.519 -1.091 1.00 96.88 252 ALA A CA 1
ATOM 1894 C C . ALA A 1 252 ? 9.075 -7.803 -0.994 1.00 96.88 252 ALA A C 1
ATOM 1896 O O . ALA A 1 252 ? 9.646 -8.883 -0.886 1.00 96.88 252 ALA A O 1
ATOM 1897 N N . ARG A 1 253 ? 7.741 -7.727 -1.120 1.00 96.12 253 ARG A N 1
ATOM 1898 C CA . ARG A 1 253 ? 6.878 -8.924 -1.211 1.00 96.12 253 ARG A CA 1
ATOM 1899 C C . ARG A 1 253 ? 7.197 -9.790 -2.430 1.00 96.12 253 ARG A C 1
ATOM 1901 O O . ARG A 1 253 ? 7.199 -11.013 -2.329 1.00 96.12 253 ARG A O 1
ATOM 1908 N N . SER A 1 254 ? 7.466 -9.159 -3.570 1.00 96.06 254 SER A N 1
ATOM 1909 C CA . SER A 1 254 ? 7.785 -9.872 -4.812 1.00 96.06 254 SER A CA 1
ATOM 1910 C C . SER A 1 254 ? 9.161 -10.545 -4.724 1.00 96.06 254 SER A C 1
ATOM 1912 O O . SER A 1 254 ? 9.311 -11.713 -5.075 1.00 96.06 254 SER A O 1
ATOM 1914 N N . LEU A 1 255 ? 10.145 -9.843 -4.153 1.00 96.88 255 LEU A N 1
ATOM 1915 C CA . LEU A 1 255 ? 11.469 -10.381 -3.839 1.00 96.88 255 LEU A CA 1
ATOM 1916 C C . LEU A 1 255 ? 11.401 -11.508 -2.806 1.00 96.88 255 LEU A C 1
ATOM 1918 O O . LEU A 1 255 ? 12.086 -12.507 -2.973 1.00 96.88 255 LEU A O 1
ATOM 1922 N N . ALA A 1 256 ? 10.562 -11.392 -1.776 1.00 96.06 256 ALA A N 1
ATOM 1923 C CA . ALA A 1 256 ? 10.360 -12.438 -0.776 1.00 96.06 256 ALA A CA 1
ATOM 1924 C C . ALA A 1 256 ? 9.808 -13.730 -1.397 1.00 96.06 256 ALA A C 1
ATOM 1926 O O . ALA A 1 256 ? 10.332 -14.805 -1.130 1.00 96.06 256 ALA A O 1
ATOM 1927 N N . ARG A 1 257 ? 8.804 -13.636 -2.280 1.00 95.44 257 ARG A N 1
ATOM 1928 C CA . ARG A 1 257 ? 8.285 -14.797 -3.031 1.00 95.44 257 ARG A CA 1
ATOM 1929 C C . ARG A 1 257 ? 9.322 -15.404 -3.975 1.00 95.44 257 ARG A C 1
ATOM 1931 O O . ARG A 1 257 ? 9.414 -16.621 -4.123 1.00 95.44 257 ARG A O 1
ATOM 1938 N N . ALA A 1 258 ? 10.108 -14.556 -4.632 1.00 95.19 258 ALA A N 1
ATOM 1939 C CA . ALA A 1 258 ? 11.213 -15.011 -5.464 1.00 95.19 258 ALA A CA 1
ATOM 1940 C C . ALA A 1 258 ? 12.288 -15.724 -4.632 1.00 95.19 258 ALA A C 1
ATOM 1942 O O . ALA A 1 258 ? 12.786 -16.766 -5.050 1.00 95.19 258 ALA A O 1
ATOM 1943 N N . ALA A 1 259 ? 12.597 -15.199 -3.445 1.00 94.69 259 ALA A N 1
ATOM 1944 C CA . ALA A 1 259 ? 13.544 -15.783 -2.507 1.00 94.69 259 ALA A CA 1
ATOM 1945 C C . ALA A 1 259 ? 13.090 -17.172 -2.053 1.00 94.69 259 ALA A C 1
ATOM 1947 O O . ALA A 1 259 ? 13.876 -18.103 -2.162 1.00 94.69 259 ALA A O 1
ATOM 1948 N N . THR A 1 260 ? 11.819 -17.348 -1.669 1.00 94.31 260 THR A N 1
ATOM 1949 C CA . THR A 1 260 ? 11.288 -18.665 -1.265 1.00 94.31 260 THR A CA 1
ATOM 1950 C C . THR A 1 260 ? 11.262 -19.691 -2.401 1.00 94.31 260 THR A C 1
ATOM 1952 O O . THR A 1 260 ? 11.275 -20.893 -2.152 1.00 94.31 260 THR A O 1
ATOM 1955 N N . THR A 1 261 ? 11.241 -19.232 -3.658 1.00 91.19 261 THR A N 1
ATOM 1956 C CA . THR A 1 261 ? 11.355 -20.105 -4.840 1.00 91.19 261 THR A CA 1
ATOM 1957 C C . THR A 1 261 ? 12.804 -20.541 -5.092 1.00 91.19 261 THR A C 1
ATOM 1959 O O . THR A 1 261 ? 13.033 -21.636 -5.600 1.00 91.19 261 THR A O 1
ATOM 1962 N N . LEU A 1 262 ? 13.785 -19.691 -4.762 1.00 89.00 262 LEU A N 1
ATOM 1963 C CA . LEU A 1 262 ? 15.216 -20.010 -4.867 1.00 89.00 262 LEU A CA 1
ATOM 1964 C C . LEU A 1 262 ? 15.711 -20.857 -3.690 1.00 89.00 262 LEU A C 1
ATOM 1966 O O . LEU A 1 262 ? 16.542 -21.740 -3.883 1.00 89.00 262 LEU A O 1
ATOM 1970 N N . ASP A 1 263 ? 15.202 -20.580 -2.494 1.00 88.19 263 ASP A N 1
ATOM 1971 C CA . ASP A 1 263 ? 15.550 -21.239 -1.243 1.00 88.19 263 ASP A CA 1
ATOM 1972 C C . ASP A 1 263 ? 14.287 -21.362 -0.371 1.00 88.19 263 ASP A C 1
ATOM 1974 O O . ASP A 1 263 ? 13.785 -20.346 0.114 1.00 88.19 263 ASP A O 1
ATOM 1978 N N . PRO A 1 264 ? 13.758 -22.578 -0.140 1.00 88.44 264 PRO A N 1
ATOM 1979 C CA . PRO A 1 264 ? 12.605 -22.782 0.735 1.00 88.44 264 PRO A CA 1
ATOM 1980 C C . PRO A 1 264 ? 12.819 -22.301 2.179 1.00 88.44 264 PRO A C 1
ATOM 1982 O O . PRO A 1 264 ? 11.833 -22.057 2.874 1.00 88.44 264 PRO A O 1
ATOM 1985 N N . GLU A 1 265 ? 14.072 -22.165 2.636 1.00 89.06 265 GLU A N 1
ATOM 1986 C CA . GLU A 1 265 ? 14.409 -21.611 3.955 1.00 89.06 265 GLU A CA 1
ATOM 1987 C C . GLU A 1 265 ? 14.482 -20.075 3.965 1.00 89.06 265 GLU A C 1
ATOM 1989 O O . GLU A 1 265 ? 14.641 -19.476 5.032 1.00 89.06 265 GLU A O 1
ATOM 1994 N N . ALA A 1 266 ? 14.348 -19.413 2.810 1.00 89.88 266 ALA A N 1
ATOM 1995 C CA . ALA A 1 266 ? 14.388 -17.961 2.742 1.00 89.88 266 ALA A CA 1
ATOM 1996 C C . ALA A 1 266 ? 13.305 -17.334 3.628 1.00 89.88 266 ALA A C 1
ATOM 1998 O O . ALA A 1 266 ? 12.148 -17.759 3.653 1.00 89.88 266 ALA A O 1
ATOM 1999 N N . SER A 1 267 ? 13.677 -16.263 4.328 1.00 89.94 267 SER A N 1
ATOM 2000 C CA . SER A 1 267 ? 12.771 -15.543 5.222 1.00 89.94 267 SER A CA 1
ATOM 2001 C C . SER A 1 267 ? 12.489 -14.134 4.717 1.00 89.94 267 SER A C 1
ATOM 2003 O O . SER A 1 267 ? 13.326 -13.473 4.099 1.00 89.94 267 SER A O 1
ATOM 2005 N N . ALA A 1 268 ? 11.297 -13.641 5.027 1.00 90.31 268 ALA A N 1
ATOM 2006 C CA . ALA A 1 268 ? 10.894 -12.276 4.747 1.00 90.31 268 ALA A CA 1
ATOM 2007 C C . ALA A 1 268 ? 10.573 -11.555 6.057 1.00 90.31 268 ALA A C 1
ATOM 2009 O O . ALA A 1 268 ? 9.733 -11.990 6.845 1.00 90.31 268 ALA A O 1
ATOM 2010 N N . ALA A 1 269 ? 11.239 -10.430 6.279 1.00 92.19 269 ALA A N 1
ATOM 2011 C CA . ALA A 1 269 ? 11.010 -9.523 7.390 1.00 92.19 269 ALA A CA 1
ATOM 2012 C C . ALA A 1 269 ? 10.381 -8.232 6.843 1.00 92.19 269 ALA A C 1
ATOM 2014 O O . ALA A 1 269 ? 11.065 -7.237 6.596 1.00 92.19 269 ALA A O 1
ATOM 2015 N N . LEU A 1 270 ? 9.072 -8.288 6.592 1.00 93.06 270 LEU A N 1
ATOM 2016 C CA . LEU A 1 270 ? 8.303 -7.199 5.990 1.00 93.06 270 LEU A CA 1
ATOM 2017 C C . LEU A 1 270 ? 7.468 -6.478 7.049 1.00 93.06 270 LEU A C 1
ATOM 2019 O O . LEU A 1 270 ? 6.778 -7.117 7.843 1.00 93.06 270 LEU A O 1
ATOM 2023 N N . SER A 1 271 ? 7.480 -5.148 7.010 1.00 92.31 271 SER A N 1
ATOM 2024 C CA . SER A 1 271 ? 6.635 -4.292 7.851 1.00 92.31 271 SER A CA 1
ATOM 2025 C C . SER A 1 271 ? 5.224 -4.100 7.274 1.00 92.31 271 SER A C 1
ATOM 2027 O O . SER A 1 271 ? 4.657 -3.022 7.416 1.00 92.31 271 SER A O 1
ATOM 2029 N N . ASP A 1 272 ? 4.662 -5.103 6.591 1.00 92.12 272 ASP A N 1
ATOM 2030 C CA . ASP A 1 272 ? 3.440 -5.008 5.772 1.00 92.12 272 ASP A CA 1
ATOM 2031 C C . ASP A 1 272 ? 2.129 -5.332 6.509 1.00 92.12 272 ASP A C 1
ATOM 2033 O O . ASP A 1 272 ? 1.060 -5.371 5.902 1.00 92.12 272 ASP A O 1
ATOM 2037 N N . HIS A 1 273 ? 2.204 -5.523 7.825 1.00 95.94 273 HIS A N 1
ATOM 2038 C CA . HIS A 1 273 ? 1.066 -5.768 8.705 1.00 95.94 273 HIS A CA 1
ATOM 2039 C C . HIS A 1 273 ? 1.276 -5.029 10.036 1.00 95.94 273 HIS A C 1
ATOM 2041 O O . HIS A 1 273 ? 2.423 -4.976 10.498 1.00 95.94 273 HIS A O 1
ATOM 2047 N N . PRO A 1 274 ? 0.227 -4.504 10.704 1.00 97.06 274 PRO A N 1
ATOM 2048 C CA . PRO A 1 274 ? 0.377 -3.800 11.981 1.00 97.06 274 PRO A CA 1
ATOM 2049 C C . PRO A 1 274 ? 1.167 -4.582 13.040 1.00 97.06 274 PRO A C 1
ATOM 2051 O O . PRO A 1 274 ? 2.054 -4.024 13.681 1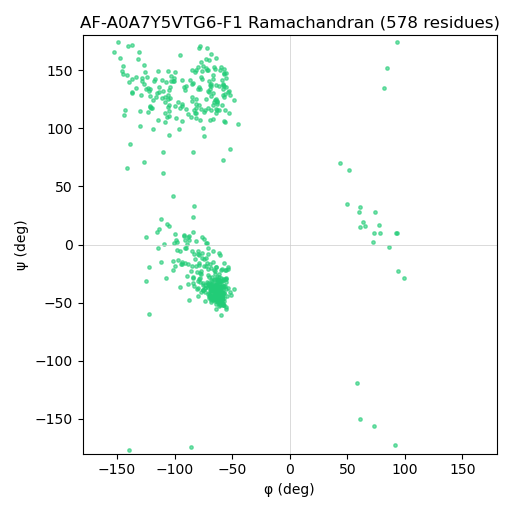.00 97.06 274 PRO A O 1
ATOM 2054 N N . SER A 1 275 ? 0.934 -5.893 13.148 1.00 96.88 275 SER A N 1
ATOM 2055 C CA . SER A 1 275 ? 1.649 -6.797 14.067 1.00 96.88 275 SER A CA 1
ATOM 2056 C C . SER A 1 275 ? 3.088 -7.148 13.657 1.00 96.88 275 SER A C 1
ATOM 2058 O O . SER A 1 275 ? 3.718 -7.981 14.302 1.00 96.88 275 SER A O 1
ATOM 2060 N N . ARG A 1 276 ? 3.625 -6.566 12.580 1.00 96.44 276 ARG A N 1
ATOM 2061 C CA . ARG A 1 276 ? 4.999 -6.804 12.093 1.00 96.44 276 ARG A CA 1
ATOM 2062 C C . ARG A 1 276 ? 5.811 -5.518 11.943 1.00 96.44 276 ARG A C 1
ATOM 2064 O O . ARG A 1 276 ? 6.928 -5.553 11.439 1.00 96.44 276 ARG A O 1
ATOM 2071 N N . ARG A 1 277 ? 5.267 -4.377 12.374 1.00 95.06 277 ARG A N 1
ATOM 2072 C CA . ARG A 1 277 ? 5.879 -3.055 12.180 1.00 95.06 277 ARG A CA 1
ATOM 2073 C C . ARG A 1 277 ? 7.075 -2.798 13.078 1.00 95.06 277 ARG A C 1
ATOM 2075 O O . ARG A 1 277 ? 7.993 -2.086 12.678 1.00 95.06 277 ARG A O 1
ATOM 2082 N N . HIS A 1 278 ? 7.062 -3.316 14.303 1.00 95.38 278 HIS A N 1
ATOM 2083 C CA . HIS A 1 278 ? 8.141 -3.049 15.238 1.00 95.38 278 HIS A CA 1
ATOM 2084 C C . HIS A 1 278 ? 9.433 -3.761 14.788 1.00 95.38 278 HIS A C 1
ATOM 2086 O O . HIS A 1 278 ? 9.409 -4.975 14.557 1.00 95.38 278 HIS A O 1
ATOM 2092 N N . PRO A 1 279 ? 10.592 -3.067 14.747 1.00 94.06 279 PRO A N 1
ATOM 2093 C CA . PRO A 1 279 ? 11.851 -3.635 14.251 1.00 94.06 279 PRO A CA 1
ATOM 2094 C C . PRO A 1 279 ? 12.300 -4.926 14.954 1.00 94.06 279 PRO A C 1
ATOM 2096 O O . PRO A 1 279 ? 13.065 -5.709 14.398 1.00 94.06 279 PRO A O 1
ATOM 2099 N N . ILE A 1 280 ? 11.826 -5.180 16.177 1.00 94.06 280 ILE A N 1
ATOM 2100 C CA . ILE A 1 280 ? 12.189 -6.382 16.937 1.00 94.06 280 ILE A CA 1
ATOM 2101 C C . ILE A 1 280 ? 11.684 -7.686 16.311 1.00 94.06 280 ILE A C 1
ATOM 2103 O O . ILE A 1 280 ? 12.344 -8.716 16.440 1.00 94.06 280 ILE A O 1
ATOM 2107 N N . VAL A 1 281 ? 10.547 -7.650 15.607 1.00 94.62 281 VAL A N 1
ATOM 2108 C CA . VAL A 1 281 ? 10.003 -8.818 14.896 1.00 94.62 281 VAL A CA 1
ATOM 2109 C C . VAL A 1 281 ? 10.954 -9.205 13.771 1.00 94.62 281 VAL A C 1
ATOM 2111 O O . VAL A 1 281 ? 11.365 -10.360 13.656 1.00 94.62 281 VAL A O 1
ATOM 2114 N N . ALA A 1 282 ? 11.384 -8.209 12.995 1.00 94.00 282 ALA A N 1
ATOM 2115 C CA . ALA A 1 282 ? 12.371 -8.387 11.946 1.00 94.00 282 ALA A CA 1
ATOM 2116 C C . ALA A 1 282 ? 13.728 -8.853 12.512 1.00 94.00 282 ALA A C 1
ATOM 2118 O O . ALA A 1 282 ? 14.308 -9.791 11.970 1.00 94.00 282 ALA A O 1
ATOM 2119 N N . ALA A 1 283 ? 14.199 -8.303 13.642 1.00 93.50 283 ALA A N 1
ATOM 2120 C CA . ALA A 1 283 ? 15.421 -8.787 14.303 1.00 93.50 283 ALA A CA 1
ATOM 2121 C C . ALA A 1 283 ? 15.334 -10.267 14.696 1.00 93.50 283 ALA A C 1
ATOM 2123 O O . ALA A 1 283 ? 16.287 -11.009 14.464 1.00 93.50 283 ALA A O 1
ATOM 2124 N N . ARG A 1 284 ? 14.209 -10.707 15.279 1.00 92.31 284 ARG A N 1
ATOM 2125 C CA . ARG A 1 284 ? 13.997 -12.115 15.651 1.00 92.31 284 ARG A CA 1
ATOM 2126 C C . ARG A 1 284 ? 13.991 -13.027 14.433 1.00 92.31 284 ARG A C 1
ATOM 2128 O O . ARG A 1 284 ? 14.668 -14.050 14.456 1.00 92.31 284 ARG A O 1
ATOM 2135 N N . SER A 1 285 ? 13.289 -12.630 13.373 1.00 92.00 285 SER A N 1
ATOM 2136 C CA . SER A 1 285 ? 13.253 -13.382 12.114 1.00 92.00 285 SER A CA 1
ATOM 2137 C C . SER A 1 285 ? 14.659 -13.554 11.518 1.00 92.00 285 SER A C 1
ATOM 2139 O O . SER A 1 285 ? 15.090 -14.676 11.247 1.00 92.00 285 SER A O 1
ATOM 2141 N N . LEU A 1 286 ? 15.430 -12.464 11.419 1.00 92.25 286 LEU A N 1
ATOM 2142 C CA . LEU A 1 286 ? 16.806 -12.498 10.910 1.00 92.25 286 LEU A CA 1
ATOM 2143 C C . LEU A 1 286 ? 17.742 -13.323 11.810 1.00 92.25 286 LEU A C 1
ATOM 2145 O O . LEU A 1 286 ? 18.585 -14.066 11.308 1.00 92.25 286 LEU A O 1
ATOM 2149 N N . ALA A 1 287 ? 17.571 -13.247 13.134 1.00 90.56 287 ALA A N 1
ATOM 2150 C CA . ALA A 1 287 ? 18.348 -14.034 14.091 1.00 90.56 287 ALA A CA 1
ATOM 2151 C C . ALA A 1 287 ? 18.048 -15.527 14.075 1.00 90.56 287 ALA A C 1
ATOM 2153 O O . ALA A 1 287 ? 18.981 -16.315 14.254 1.00 90.56 287 ALA A O 1
ATOM 2154 N N . GLY A 1 288 ? 16.799 -15.910 13.817 1.00 89.25 288 GLY A N 1
ATOM 2155 C CA . GLY A 1 288 ? 16.425 -17.303 13.598 1.00 89.25 288 GLY A CA 1
ATOM 2156 C C . GLY A 1 288 ? 17.062 -17.877 12.333 1.00 89.25 288 GLY A C 1
ATOM 2157 O O . GLY A 1 288 ? 17.653 -18.952 12.387 1.00 89.25 288 GLY A O 1
ATOM 2158 N N . LEU A 1 289 ? 17.008 -17.138 11.219 1.00 90.12 289 LEU A N 1
ATOM 2159 C CA . LEU A 1 289 ? 17.513 -17.610 9.925 1.00 90.12 289 LEU A CA 1
ATOM 2160 C C . LEU A 1 289 ? 19.052 -17.630 9.840 1.00 90.12 289 LEU A C 1
ATOM 2162 O O . LEU A 1 289 ? 19.640 -18.563 9.286 1.00 90.12 289 LEU A O 1
ATOM 2166 N N . ARG A 1 290 ? 19.712 -16.597 10.388 1.00 89.19 290 ARG A N 1
ATOM 2167 C CA . ARG A 1 290 ? 21.146 -16.300 10.186 1.00 89.19 290 ARG A CA 1
ATOM 2168 C C . ARG A 1 290 ? 21.513 -16.258 8.693 1.00 89.19 290 ARG A C 1
ATOM 2170 O O . ARG A 1 290 ? 22.264 -17.125 8.234 1.00 89.19 290 ARG A O 1
ATOM 2177 N N . PRO A 1 291 ? 20.953 -15.294 7.946 1.00 91.94 291 PRO A N 1
ATOM 2178 C CA . PRO A 1 291 ? 21.106 -15.232 6.501 1.00 91.94 291 PRO A CA 1
ATOM 2179 C C . PRO A 1 291 ? 22.552 -14.944 6.087 1.00 91.94 291 PRO A C 1
ATOM 2181 O O . PRO A 1 291 ? 23.256 -14.171 6.739 1.00 91.94 291 PRO A O 1
ATOM 2184 N N . ASP A 1 292 ? 22.960 -15.528 4.966 1.00 91.19 292 ASP A N 1
ATOM 2185 C CA . ASP A 1 292 ? 24.230 -15.237 4.300 1.00 91.19 292 ASP A CA 1
ATOM 2186 C C . ASP A 1 292 ? 24.115 -13.932 3.475 1.00 91.19 292 ASP A C 1
ATOM 2188 O O . ASP A 1 292 ? 25.067 -13.149 3.386 1.00 91.19 292 ASP A O 1
ATOM 2192 N N . TRP A 1 293 ? 22.911 -13.663 2.948 1.00 94.69 293 TRP A N 1
ATOM 2193 C CA . TRP A 1 293 ? 22.534 -12.433 2.246 1.00 94.69 293 TRP A CA 1
ATOM 2194 C C . TRP A 1 293 ? 21.285 -11.783 2.838 1.00 94.69 293 TRP A C 1
ATOM 2196 O O . TRP A 1 293 ? 20.286 -12.452 3.098 1.00 94.69 293 TRP A O 1
ATOM 2206 N N . ILE A 1 294 ? 21.300 -10.456 2.957 1.00 96.31 294 ILE A N 1
ATOM 2207 C CA . ILE A 1 294 ? 20.116 -9.662 3.294 1.00 96.31 294 ILE A CA 1
ATOM 2208 C C . ILE A 1 294 ? 19.860 -8.646 2.181 1.00 96.31 294 ILE A C 1
ATOM 2210 O O . ILE A 1 294 ? 20.681 -7.767 1.925 1.00 96.31 294 ILE A O 1
ATOM 2214 N N . VAL A 1 295 ? 18.703 -8.742 1.534 1.00 97.62 295 VAL A N 1
ATOM 2215 C CA . VAL A 1 295 ? 18.226 -7.746 0.571 1.00 97.62 295 VAL A CA 1
ATOM 2216 C C . VAL A 1 295 ? 17.408 -6.705 1.324 1.00 97.62 295 VAL A C 1
ATOM 2218 O O . VAL A 1 295 ? 16.371 -7.029 1.898 1.00 97.62 295 VAL A O 1
ATOM 2221 N N . VAL A 1 296 ? 17.867 -5.457 1.326 1.00 97.31 296 VAL A N 1
ATOM 2222 C CA . VAL A 1 296 ? 17.203 -4.329 1.987 1.00 97.31 296 VAL A CA 1
ATOM 2223 C C . VAL A 1 296 ? 16.561 -3.441 0.932 1.00 97.31 296 VAL A C 1
ATOM 2225 O O . VAL A 1 296 ? 17.264 -2.892 0.094 1.00 97.31 296 VAL A O 1
ATOM 2228 N N . VAL A 1 297 ? 15.239 -3.285 0.965 1.00 97.88 297 VAL A N 1
ATOM 2229 C CA . VAL A 1 297 ? 14.501 -2.541 -0.071 1.00 97.88 297 VAL A CA 1
ATOM 2230 C C . VAL A 1 297 ? 14.237 -1.098 0.360 1.00 97.88 297 VAL A C 1
ATOM 2232 O O . VAL A 1 297 ? 13.590 -0.875 1.386 1.00 97.88 297 VAL A O 1
ATOM 2235 N N . ASP A 1 298 ? 14.708 -0.137 -0.442 1.00 97.00 298 ASP A N 1
ATOM 2236 C CA . ASP A 1 298 ? 14.583 1.319 -0.243 1.00 97.00 298 ASP A CA 1
ATOM 2237 C C . ASP A 1 298 ? 14.985 1.800 1.158 1.00 97.00 298 ASP A C 1
ATOM 2239 O O . ASP A 1 298 ? 14.401 2.728 1.724 1.00 97.00 298 ASP A O 1
ATOM 2243 N N . ALA A 1 299 ? 15.982 1.150 1.749 1.00 95.50 299 ALA A N 1
ATOM 2244 C CA . ALA A 1 299 ? 16.509 1.525 3.046 1.00 95.50 299 ALA A CA 1
ATOM 2245 C C . ALA A 1 299 ? 18.017 1.258 3.110 1.00 95.50 299 ALA A C 1
ATOM 2247 O O . ALA A 1 299 ? 18.518 0.352 2.441 1.00 95.50 299 ALA A O 1
ATOM 2248 N N . PRO A 1 300 ? 18.765 2.047 3.893 1.00 93.00 300 PRO A N 1
ATOM 2249 C CA . PRO A 1 300 ? 20.191 1.824 4.053 1.00 93.00 300 PRO A CA 1
ATOM 2250 C C . PRO A 1 300 ? 20.452 0.672 5.038 1.00 93.00 300 PRO A C 1
ATOM 2252 O O . PRO A 1 300 ? 19.549 0.228 5.755 1.00 93.00 300 PRO A O 1
ATOM 2255 N N . ARG A 1 301 ? 21.700 0.199 5.117 1.00 92.38 301 ARG A N 1
ATOM 2256 C CA . ARG A 1 301 ? 22.097 -0.898 6.017 1.00 92.38 301 ARG A CA 1
ATOM 2257 C C . ARG A 1 301 ? 21.774 -0.596 7.483 1.00 92.38 301 ARG A C 1
ATOM 2259 O O . ARG A 1 301 ? 21.381 -1.501 8.213 1.00 92.38 301 ARG A O 1
ATOM 2266 N N . GLU A 1 302 ? 21.900 0.654 7.922 1.00 92.50 302 GLU A N 1
ATOM 2267 C CA . GLU A 1 302 ? 21.626 1.067 9.305 1.00 92.50 302 GLU A CA 1
ATOM 2268 C C . GLU A 1 302 ? 20.147 0.944 9.688 1.00 92.50 302 GLU A C 1
ATOM 2270 O O . GLU A 1 302 ? 19.823 0.957 10.875 1.00 92.50 302 GLU A O 1
ATOM 2275 N N . ALA A 1 303 ? 19.247 0.793 8.710 1.00 92.94 303 ALA A N 1
ATOM 2276 C CA . ALA A 1 303 ? 17.842 0.507 8.972 1.00 92.94 303 ALA A CA 1
ATOM 2277 C C . ALA A 1 303 ? 17.601 -0.948 9.406 1.00 92.94 303 ALA A C 1
ATOM 2279 O O . ALA A 1 303 ? 16.494 -1.263 9.852 1.00 92.94 303 ALA A O 1
ATOM 2280 N N . LEU A 1 304 ? 18.591 -1.842 9.268 1.00 93.12 304 LEU A N 1
ATOM 2281 C CA . LEU A 1 304 ? 18.471 -3.220 9.733 1.00 93.12 304 LEU A CA 1
ATOM 2282 C C . LEU A 1 304 ? 18.319 -3.270 11.259 1.00 93.12 304 LEU A C 1
ATOM 2284 O O . LEU A 1 304 ? 19.030 -2.581 11.998 1.00 93.12 304 LEU A O 1
ATOM 2288 N N . PRO A 1 305 ? 17.413 -4.116 11.766 1.00 87.69 305 PRO A N 1
ATOM 2289 C CA . PRO A 1 305 ? 17.174 -4.209 13.189 1.00 87.69 305 PRO A CA 1
ATOM 2290 C C . PRO A 1 305 ? 18.315 -5.014 13.833 1.00 87.69 305 PRO A C 1
ATOM 2292 O O . PRO A 1 305 ? 18.498 -6.195 13.551 1.00 87.69 305 PRO A O 1
ATOM 2295 N N . ALA A 1 306 ? 19.070 -4.351 14.714 1.00 77.88 306 ALA A N 1
ATOM 2296 C CA . ALA A 1 306 ? 20.324 -4.793 15.343 1.00 77.88 306 ALA A CA 1
ATOM 2297 C C . ALA A 1 306 ? 21.598 -4.597 14.492 1.00 77.88 306 ALA A C 1
ATOM 2299 O O . ALA A 1 306 ? 21.676 -4.947 13.321 1.00 77.88 306 ALA A O 1
ATOM 2300 N N . THR A 1 307 ? 22.647 -4.074 15.134 1.00 65.38 307 THR A N 1
ATOM 2301 C CA . THR A 1 307 ? 23.973 -3.804 14.541 1.00 65.38 307 THR A CA 1
ATOM 2302 C C . THR A 1 307 ? 24.799 -5.067 14.273 1.00 65.38 307 THR A C 1
ATOM 2304 O O . THR A 1 307 ? 25.940 -4.986 13.829 1.00 65.38 307 THR A O 1
ATOM 2307 N N . THR A 1 308 ? 24.249 -6.245 14.562 1.00 60.62 308 THR A N 1
ATOM 2308 C CA . THR A 1 308 ? 24.956 -7.529 14.556 1.00 60.62 308 THR A CA 1
ATOM 2309 C C . THR A 1 308 ? 25.069 -8.185 13.183 1.00 60.62 308 THR A C 1
ATOM 2311 O O . THR A 1 308 ? 25.824 -9.133 13.026 1.00 60.62 308 THR A O 1
ATOM 2314 N N . TRP A 1 309 ? 24.409 -7.654 12.155 1.00 79.38 309 TRP A N 1
ATOM 2315 C CA . TRP A 1 309 ? 24.486 -8.186 10.785 1.00 79.38 309 TRP A CA 1
ATOM 2316 C C . TRP A 1 309 ? 25.701 -7.676 10.001 1.00 79.38 309 TRP A C 1
ATOM 2318 O O . TRP A 1 309 ? 25.676 -7.629 8.771 1.00 79.38 309 TRP A O 1
ATOM 2328 N N . ALA A 1 310 ? 26.760 -7.255 10.698 1.00 77.94 310 ALA A N 1
ATOM 2329 C CA . ALA A 1 310 ? 27.975 -6.725 10.080 1.00 77.94 310 ALA A CA 1
ATOM 2330 C C . ALA A 1 310 ? 28.675 -7.757 9.176 1.00 77.94 310 ALA A C 1
ATOM 2332 O O . ALA A 1 310 ? 29.341 -7.382 8.213 1.00 77.94 310 ALA A O 1
ATOM 2333 N N . GLU A 1 311 ? 28.504 -9.049 9.467 1.00 81.81 311 GLU A N 1
ATOM 2334 C CA . GLU A 1 311 ? 29.091 -10.141 8.685 1.00 81.81 311 GLU A CA 1
ATOM 2335 C C . GLU A 1 311 ? 28.253 -10.530 7.461 1.00 81.81 311 GLU A C 1
ATOM 2337 O O . GLU A 1 311 ? 28.816 -10.982 6.464 1.00 81.81 311 GLU A O 1
ATOM 2342 N N . ALA A 1 312 ? 26.932 -10.322 7.506 1.00 88.62 312 ALA A N 1
ATOM 2343 C CA . ALA A 1 312 ? 26.049 -10.643 6.391 1.00 88.62 312 ALA A CA 1
ATOM 2344 C C . ALA A 1 312 ? 26.319 -9.708 5.205 1.00 88.62 312 ALA A C 1
ATOM 2346 O O . ALA A 1 312 ? 26.476 -8.487 5.367 1.00 88.62 312 ALA A O 1
ATOM 2347 N N . ARG A 1 313 ? 26.327 -10.274 3.995 1.00 93.69 313 ARG A N 1
ATOM 2348 C CA . ARG A 1 313 ? 26.369 -9.476 2.769 1.00 93.69 313 ARG A CA 1
ATOM 2349 C C . ARG A 1 313 ? 25.020 -8.785 2.600 1.00 93.69 313 ARG A C 1
ATOM 2351 O O . ARG A 1 313 ? 23.975 -9.417 2.754 1.00 93.69 313 ARG A O 1
ATOM 2358 N N . VAL A 1 314 ? 25.032 -7.486 2.315 1.00 96.00 314 VAL A N 1
ATOM 2359 C CA . VAL A 1 314 ? 23.799 -6.711 2.133 1.00 96.00 314 VAL A CA 1
ATOM 2360 C C . VAL A 1 314 ? 23.695 -6.245 0.693 1.00 96.00 314 VAL A C 1
ATOM 2362 O O . VAL A 1 314 ? 24.638 -5.683 0.142 1.00 96.00 314 VAL A O 1
ATOM 2365 N N . ALA A 1 315 ? 22.531 -6.473 0.096 1.00 97.44 315 ALA A N 1
ATOM 2366 C CA . ALA A 1 315 ? 22.145 -5.877 -1.171 1.00 97.44 315 ALA A CA 1
ATOM 2367 C C . ALA A 1 315 ? 21.098 -4.790 -0.897 1.00 97.44 315 ALA A C 1
ATOM 2369 O O . ALA A 1 315 ? 19.969 -5.097 -0.520 1.00 97.44 315 ALA A O 1
ATOM 2370 N N . VAL A 1 316 ? 21.466 -3.521 -1.065 1.00 97.69 316 VAL A N 1
ATOM 2371 C CA . VAL A 1 316 ? 20.535 -2.392 -0.976 1.00 97.69 316 VAL A CA 1
ATOM 2372 C C . VAL A 1 316 ? 19.814 -2.265 -2.312 1.00 97.69 316 VAL A C 1
ATOM 2374 O O . VAL A 1 316 ? 20.416 -1.885 -3.312 1.00 97.69 316 VAL A O 1
ATOM 2377 N N . TRP A 1 317 ? 18.531 -2.606 -2.333 1.00 98.25 317 TRP A N 1
ATOM 2378 C CA . TRP A 1 317 ? 17.685 -2.614 -3.517 1.00 98.25 317 TRP A CA 1
ATOM 2379 C C . TRP A 1 317 ? 16.840 -1.352 -3.598 1.00 98.25 317 TRP A C 1
ATOM 2381 O O . TRP A 1 317 ? 15.882 -1.196 -2.843 1.00 98.25 317 TRP A O 1
ATOM 2391 N N . LEU A 1 318 ? 17.164 -0.474 -4.544 1.00 97.62 318 LEU A N 1
ATOM 2392 C CA . LEU A 1 318 ? 16.394 0.736 -4.797 1.00 97.62 318 LEU A CA 1
ATOM 2393 C C . LEU A 1 318 ? 15.310 0.478 -5.848 1.00 97.62 318 LEU A C 1
ATOM 2395 O O . LEU A 1 318 ? 15.573 -0.114 -6.895 1.00 97.62 318 LEU A O 1
ATOM 2399 N N . THR A 1 319 ? 14.084 0.918 -5.579 1.00 96.44 319 THR A N 1
ATOM 2400 C CA . THR A 1 319 ? 12.959 0.820 -6.521 1.00 96.44 319 THR A CA 1
ATOM 2401 C C . THR A 1 319 ? 12.864 2.016 -7.463 1.00 96.44 319 THR A C 1
ATOM 2403 O O . THR A 1 319 ? 12.231 1.906 -8.512 1.00 96.44 319 THR A O 1
ATOM 2406 N N . ASP A 1 320 ? 13.539 3.121 -7.134 1.00 94.94 320 ASP A N 1
ATOM 2407 C CA . ASP A 1 320 ? 13.619 4.335 -7.945 1.00 94.94 320 ASP A CA 1
ATOM 2408 C C . ASP A 1 320 ? 15.059 4.869 -7.965 1.00 94.94 320 ASP A C 1
ATOM 2410 O O . ASP A 1 320 ? 15.697 5.054 -6.927 1.00 94.94 320 ASP A O 1
ATOM 2414 N N . SER A 1 321 ? 15.572 5.157 -9.160 1.00 94.00 321 SER A N 1
ATOM 2415 C CA . SER A 1 321 ? 16.889 5.765 -9.360 1.00 94.00 321 SER A CA 1
ATOM 2416 C C . SER A 1 321 ? 17.005 7.175 -8.779 1.00 94.00 321 SER A C 1
ATOM 2418 O O . SER A 1 321 ? 18.118 7.630 -8.524 1.00 94.00 321 SER A O 1
ATOM 2420 N N . ALA A 1 322 ? 15.890 7.865 -8.521 1.00 92.88 322 ALA A N 1
ATOM 2421 C CA . ALA A 1 322 ? 15.884 9.136 -7.799 1.00 92.88 322 ALA A CA 1
ATOM 2422 C C . ALA A 1 322 ? 16.358 9.003 -6.339 1.00 92.88 322 ALA A C 1
ATOM 2424 O O . ALA A 1 322 ? 16.768 9.997 -5.742 1.00 92.88 322 ALA A O 1
ATOM 2425 N N . LEU A 1 323 ? 16.338 7.790 -5.774 1.00 93.50 323 LEU A N 1
ATOM 2426 C CA . LEU A 1 323 ? 16.848 7.511 -4.429 1.00 93.50 323 LEU A CA 1
ATOM 2427 C C . LEU A 1 323 ? 18.377 7.391 -4.382 1.00 93.50 323 LEU A C 1
ATOM 2429 O O . LEU A 1 323 ? 18.947 7.330 -3.295 1.00 93.50 323 LEU A O 1
ATOM 2433 N N . VAL A 1 324 ? 19.054 7.368 -5.535 1.00 96.25 324 VAL A N 1
ATOM 2434 C CA . VAL A 1 324 ? 20.518 7.373 -5.601 1.00 96.25 324 VAL A CA 1
ATOM 2435 C C . VAL A 1 324 ? 21.023 8.781 -5.294 1.00 96.25 324 VAL A C 1
ATOM 2437 O O . VAL A 1 324 ? 21.019 9.664 -6.153 1.00 96.25 324 VAL A O 1
ATOM 2440 N N . CYS A 1 325 ? 21.478 8.994 -4.062 1.00 96.44 325 CYS A N 1
ATOM 2441 C CA . CYS A 1 325 ? 22.005 10.274 -3.604 1.00 96.44 325 CYS A CA 1
ATOM 2442 C C . CYS A 1 325 ? 23.280 10.104 -2.762 1.00 96.44 325 CYS A C 1
ATOM 2444 O O . CYS A 1 325 ? 23.688 9.000 -2.401 1.00 96.44 325 CYS A O 1
ATOM 2446 N N . GLU A 1 326 ? 23.941 11.218 -2.445 1.00 96.38 326 GLU A N 1
ATOM 2447 C CA . GLU A 1 326 ? 25.179 11.196 -1.655 1.00 96.38 326 GLU A CA 1
ATOM 2448 C C . GLU A 1 326 ? 24.951 10.632 -0.240 1.00 96.38 326 GLU A C 1
ATOM 2450 O O . GLU A 1 326 ? 25.830 9.988 0.325 1.00 96.38 326 GLU A O 1
ATOM 2455 N N . GLU A 1 327 ? 23.771 10.853 0.348 1.00 94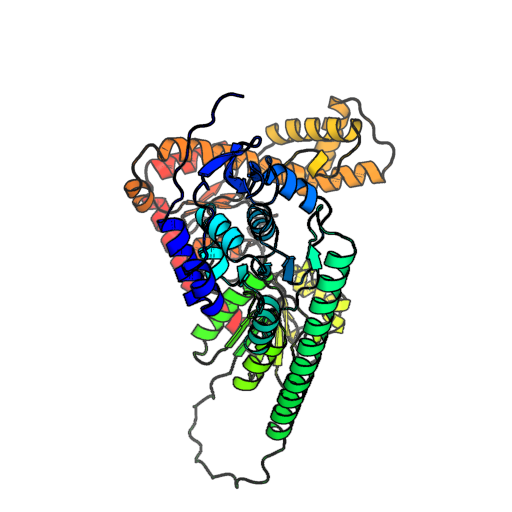.94 327 GLU A N 1
ATOM 2456 C CA . GLU A 1 327 ? 23.421 10.308 1.665 1.00 94.94 327 GLU A CA 1
ATOM 2457 C C . GLU A 1 327 ? 23.244 8.785 1.626 1.00 94.94 327 GLU A C 1
ATOM 2459 O O . GLU A 1 327 ? 23.787 8.093 2.486 1.00 94.94 327 GLU A O 1
ATOM 2464 N N . SER A 1 328 ? 22.532 8.249 0.627 1.00 93.12 328 SER A N 1
ATOM 2465 C CA . SER A 1 328 ? 22.315 6.803 0.505 1.00 93.12 328 SER A CA 1
ATOM 2466 C C . SER A 1 328 ? 23.627 6.056 0.267 1.00 93.12 328 SER A C 1
ATOM 2468 O O . SER A 1 328 ? 23.821 4.976 0.813 1.00 93.12 328 SER A O 1
ATOM 2470 N N . ILE A 1 329 ? 24.545 6.642 -0.509 1.00 95.50 329 ILE A N 1
ATOM 2471 C CA . ILE A 1 329 ? 25.840 6.032 -0.841 1.00 95.50 329 ILE A CA 1
ATOM 2472 C C . ILE A 1 329 ? 26.819 6.098 0.328 1.00 95.50 329 ILE A C 1
ATOM 2474 O O . ILE A 1 329 ? 27.506 5.115 0.590 1.00 95.50 329 ILE A O 1
ATOM 2478 N N . ARG A 1 330 ? 26.846 7.204 1.086 1.00 95.56 330 ARG A N 1
ATOM 2479 C CA . ARG A 1 330 ? 27.688 7.325 2.293 1.00 95.56 330 ARG A CA 1
ATOM 2480 C C . ARG A 1 330 ? 27.378 6.278 3.367 1.00 95.56 330 ARG A C 1
ATOM 2482 O O . ARG A 1 330 ? 28.226 6.020 4.213 1.00 95.56 330 ARG A O 1
ATOM 2489 N N . ARG A 1 331 ? 26.177 5.700 3.331 1.00 93.31 331 ARG A N 1
ATOM 2490 C CA . ARG A 1 331 ? 25.695 4.654 4.244 1.00 93.31 331 ARG A CA 1
ATOM 2491 C C . ARG A 1 331 ? 25.967 3.222 3.764 1.00 93.31 331 ARG A C 1
ATOM 2493 O O . ARG A 1 331 ? 25.637 2.264 4.460 1.00 93.31 331 ARG A O 1
ATOM 2500 N N . LEU A 1 332 ? 26.549 3.048 2.576 1.00 94.00 332 LEU A N 1
ATOM 2501 C CA . LEU A 1 332 ? 26.941 1.729 2.082 1.00 94.00 332 LEU A CA 1
ATOM 2502 C C . LEU A 1 332 ? 28.264 1.295 2.719 1.00 94.00 332 LEU A C 1
ATOM 2504 O O . LEU A 1 332 ? 29.240 2.045 2.746 1.00 94.00 332 LEU A O 1
ATOM 2508 N N . SER A 1 333 ? 28.319 0.053 3.193 1.00 92.62 333 SER A N 1
ATOM 2509 C CA . SER A 1 333 ? 29.589 -0.595 3.524 1.00 92.62 333 SER A CA 1
ATOM 2510 C C . SER A 1 333 ? 30.339 -0.971 2.238 1.00 92.62 333 SER A C 1
ATOM 2512 O O . SER A 1 333 ? 29.695 -1.314 1.247 1.00 92.62 333 SER A O 1
ATOM 2514 N N . PRO A 1 334 ? 31.685 -1.034 2.233 1.00 92.19 334 PRO A N 1
ATOM 2515 C CA . PRO A 1 334 ? 32.454 -1.525 1.083 1.00 92.19 334 PRO A CA 1
ATOM 2516 C C . PRO A 1 334 ? 32.109 -2.954 0.628 1.00 92.19 334 PRO A C 1
ATOM 2518 O O . PRO A 1 334 ? 32.514 -3.366 -0.452 1.00 92.19 334 PRO A O 1
ATOM 2521 N N . ARG A 1 335 ? 31.409 -3.735 1.465 1.00 91.75 335 ARG A N 1
ATOM 2522 C CA . ARG A 1 335 ? 30.931 -5.094 1.148 1.00 91.75 335 ARG A CA 1
ATOM 2523 C C . ARG A 1 335 ? 29.488 -5.131 0.641 1.00 91.75 335 ARG A C 1
ATOM 2525 O O . ARG A 1 335 ? 28.997 -6.212 0.318 1.00 91.75 335 ARG A O 1
ATOM 2532 N N . ASP A 1 336 ? 28.799 -3.996 0.644 1.00 95.12 336 ASP A N 1
ATOM 2533 C CA . ASP A 1 336 ? 27.407 -3.921 0.220 1.00 95.12 336 ASP A CA 1
ATOM 2534 C C . ASP A 1 336 ? 27.328 -3.821 -1.299 1.00 95.12 336 ASP A C 1
ATOM 2536 O O . ASP A 1 336 ? 28.189 -3.229 -1.948 1.00 95.12 336 ASP A O 1
ATOM 2540 N N . ARG A 1 337 ? 26.259 -4.380 -1.866 1.00 96.69 337 ARG A N 1
ATOM 2541 C CA . ARG A 1 337 ? 25.903 -4.158 -3.267 1.00 96.69 337 ARG A CA 1
ATOM 2542 C C . ARG A 1 337 ? 24.730 -3.203 -3.351 1.00 96.69 337 ARG A C 1
ATOM 2544 O O . ARG A 1 337 ? 23.721 -3.397 -2.680 1.00 96.69 337 ARG A O 1
ATOM 2551 N N . LEU A 1 338 ? 24.834 -2.214 -4.222 1.00 97.81 338 LEU A N 1
ATOM 2552 C CA . LEU A 1 338 ? 23.735 -1.341 -4.589 1.00 97.81 338 LEU A CA 1
ATOM 2553 C C . LEU A 1 338 ? 23.041 -1.892 -5.838 1.00 97.81 338 LEU A C 1
ATOM 2555 O O . LEU A 1 338 ? 23.659 -2.037 -6.891 1.00 97.81 338 LEU A O 1
ATOM 2559 N N . ILE A 1 339 ? 21.750 -2.179 -5.737 1.00 98.25 339 ILE A N 1
ATOM 2560 C CA . ILE A 1 339 ? 20.915 -2.615 -6.853 1.00 98.25 339 ILE A CA 1
ATOM 2561 C C . ILE A 1 339 ? 20.008 -1.454 -7.258 1.00 98.25 339 ILE A C 1
ATOM 2563 O O . ILE A 1 339 ? 19.289 -0.902 -6.427 1.00 98.25 339 ILE A O 1
ATOM 2567 N N . VAL A 1 340 ? 20.052 -1.078 -8.534 1.00 98.06 340 VAL A N 1
ATOM 2568 C CA . VAL A 1 340 ? 19.293 0.049 -9.103 1.00 98.06 340 VAL A CA 1
ATOM 2569 C C . VAL A 1 340 ? 18.464 -0.408 -10.303 1.00 98.06 3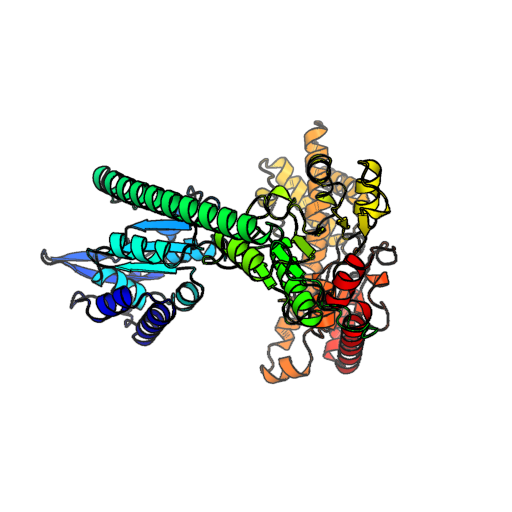40 VAL A C 1
ATOM 2571 O O . VAL A 1 340 ? 18.895 -1.316 -11.017 1.00 98.06 340 VAL A O 1
ATOM 2574 N N . PRO A 1 341 ? 17.295 0.201 -10.568 1.00 96.81 341 PRO A N 1
ATOM 2575 C CA . PRO A 1 341 ? 16.363 -0.322 -11.564 1.00 96.81 341 PRO A CA 1
ATOM 2576 C C . PRO A 1 341 ? 16.767 -0.008 -13.011 1.00 96.81 341 PRO A C 1
ATOM 2578 O O . PRO A 1 341 ? 16.370 -0.729 -13.924 1.00 96.81 341 PRO A O 1
ATOM 2581 N N . ASP A 1 342 ? 17.543 1.053 -13.241 1.00 96.06 342 ASP A N 1
ATOM 2582 C CA . ASP A 1 342 ? 17.854 1.547 -14.584 1.00 96.06 342 ASP A CA 1
ATOM 2583 C C . ASP A 1 342 ? 19.313 2.017 -14.735 1.00 96.06 342 ASP A C 1
ATOM 2585 O O . ASP A 1 342 ? 20.083 2.096 -13.770 1.00 96.06 342 ASP A O 1
ATOM 2589 N N . GLU A 1 343 ? 19.724 2.297 -15.976 1.00 96.06 343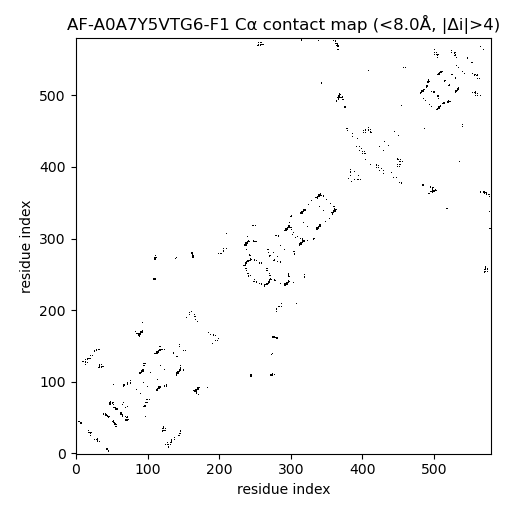 GLU A N 1
ATOM 2590 C CA . GLU A 1 343 ? 21.098 2.722 -16.264 1.00 96.06 343 GLU A CA 1
ATOM 2591 C C . GLU A 1 343 ? 21.390 4.120 -15.706 1.00 96.06 343 GLU A C 1
ATOM 2593 O O . GLU A 1 343 ? 22.511 4.401 -15.283 1.00 96.06 343 GLU A O 1
ATOM 2598 N N . ALA A 1 344 ? 20.380 4.991 -15.631 1.00 95.94 344 ALA A N 1
ATOM 2599 C CA . ALA A 1 344 ? 20.539 6.324 -15.060 1.00 95.94 344 ALA A CA 1
ATOM 2600 C C . ALA A 1 344 ? 20.939 6.263 -13.574 1.00 95.94 344 ALA A C 1
ATOM 2602 O O . ALA A 1 344 ? 21.854 6.983 -13.164 1.00 95.94 344 ALA A O 1
ATOM 2603 N N . GLY A 1 345 ? 20.312 5.377 -12.795 1.00 97.19 345 GLY A N 1
ATOM 2604 C CA . GLY A 1 345 ? 20.652 5.120 -11.396 1.00 97.19 345 GLY A CA 1
ATOM 2605 C C . GLY A 1 345 ? 22.059 4.554 -11.239 1.00 97.19 345 GLY A C 1
ATOM 2606 O O . GLY A 1 345 ? 22.818 5.011 -10.384 1.00 97.19 345 GLY A O 1
ATOM 2607 N N . ARG A 1 346 ? 22.462 3.631 -12.121 1.00 98.00 346 ARG A N 1
ATOM 2608 C CA . ARG A 1 346 ? 23.819 3.063 -12.105 1.00 98.00 346 ARG A CA 1
ATOM 2609 C C . ARG A 1 346 ? 24.869 4.137 -12.369 1.00 98.00 346 ARG A C 1
ATOM 2611 O O . ARG A 1 346 ? 25.820 4.267 -11.605 1.00 98.00 346 ARG A O 1
ATOM 2618 N N . GLN A 1 347 ? 24.672 4.952 -13.403 1.00 98.19 347 GLN A N 1
ATOM 2619 C CA . GLN A 1 347 ? 25.582 6.054 -13.724 1.00 98.19 347 GLN A CA 1
ATOM 2620 C C . GLN A 1 347 ? 25.621 7.117 -12.619 1.00 98.19 347 GLN A C 1
ATOM 2622 O O . GLN A 1 347 ? 26.676 7.694 -12.357 1.00 98.19 347 GLN A O 1
ATOM 2627 N N . ALA A 1 348 ? 24.496 7.378 -11.944 1.00 97.88 348 ALA A N 1
ATOM 2628 C CA . ALA A 1 348 ? 24.467 8.259 -10.780 1.00 97.88 348 ALA A CA 1
ATOM 2629 C C . ALA A 1 348 ? 25.309 7.701 -9.621 1.00 97.88 348 ALA A C 1
ATOM 2631 O O . ALA A 1 348 ? 26.113 8.440 -9.057 1.00 97.88 348 ALA A O 1
ATOM 2632 N N . ALA A 1 349 ? 25.197 6.404 -9.325 1.00 98.00 349 ALA A N 1
ATOM 2633 C CA . ALA A 1 349 ? 25.972 5.751 -8.274 1.00 98.00 349 ALA A CA 1
ATOM 2634 C C . ALA A 1 349 ? 27.482 5.761 -8.563 1.00 98.00 349 ALA A C 1
ATOM 2636 O O . ALA A 1 349 ? 28.271 6.113 -7.687 1.00 98.00 349 ALA A O 1
ATOM 2637 N N . LEU A 1 350 ? 27.879 5.462 -9.806 1.00 98.19 350 LEU A N 1
ATOM 2638 C CA . LEU A 1 350 ? 29.281 5.513 -10.239 1.00 98.19 350 LEU A CA 1
ATOM 2639 C C . LEU A 1 350 ? 29.874 6.921 -10.082 1.00 98.19 350 LEU A C 1
ATOM 2641 O O . LEU A 1 350 ? 30.976 7.075 -9.560 1.00 98.19 350 LEU A O 1
ATOM 2645 N N . ARG A 1 351 ? 29.135 7.969 -10.481 1.00 98.19 351 ARG A N 1
ATOM 2646 C CA . ARG A 1 351 ? 29.572 9.370 -10.310 1.00 98.19 351 ARG A CA 1
ATOM 2647 C C . ARG A 1 351 ? 29.741 9.775 -8.848 1.00 98.19 351 ARG A C 1
ATOM 2649 O O . ARG A 1 351 ? 30.558 10.638 -8.553 1.00 98.19 351 ARG A O 1
ATOM 2656 N N . LEU A 1 352 ? 28.969 9.165 -7.957 1.00 97.81 352 LEU A N 1
ATOM 2657 C CA . LEU A 1 352 ? 29.036 9.381 -6.513 1.00 97.81 352 LEU A CA 1
ATOM 2658 C C . LEU A 1 352 ? 30.063 8.461 -5.823 1.00 97.81 352 LEU A C 1
ATOM 2660 O O . LEU A 1 352 ? 30.150 8.457 -4.599 1.00 97.81 352 LEU A O 1
ATOM 2664 N N . GLY A 1 353 ? 30.861 7.716 -6.597 1.00 97.62 353 GLY A N 1
ATOM 2665 C CA . GLY A 1 353 ? 32.015 6.965 -6.105 1.00 97.62 353 GLY A CA 1
ATOM 2666 C C . GLY A 1 353 ? 31.740 5.512 -5.722 1.00 97.62 353 GLY A C 1
ATOM 2667 O O . GLY A 1 353 ? 32.622 4.881 -5.143 1.00 97.62 353 GLY A O 1
ATOM 2668 N N . VAL A 1 354 ? 30.564 4.954 -6.038 1.00 97.75 354 VAL A N 1
ATOM 2669 C CA . VAL A 1 354 ? 30.318 3.516 -5.836 1.00 97.75 354 VAL A CA 1
ATOM 2670 C C . VAL A 1 354 ? 31.187 2.717 -6.818 1.00 97.75 354 VAL A C 1
ATOM 2672 O O . VAL A 1 354 ? 31.134 2.997 -8.019 1.00 97.75 354 VAL A O 1
ATOM 2675 N N . PRO A 1 355 ? 31.976 1.728 -6.355 1.00 97.38 355 PRO A N 1
ATOM 2676 C CA . PRO A 1 355 ? 32.746 0.849 -7.233 1.00 97.38 355 PRO A CA 1
ATOM 2677 C C . PRO A 1 355 ? 31.864 0.140 -8.269 1.00 97.38 355 PRO A C 1
ATOM 2679 O O . PRO A 1 355 ? 30.706 -0.178 -8.000 1.00 97.38 355 PRO A O 1
ATOM 2682 N N . ALA A 1 356 ? 32.401 -0.120 -9.464 1.00 97.06 356 ALA A N 1
ATOM 2683 C CA . ALA A 1 356 ? 31.615 -0.668 -10.573 1.00 97.06 356 ALA A CA 1
ATOM 2684 C C . ALA A 1 356 ? 31.079 -2.088 -10.318 1.00 97.06 356 ALA A C 1
ATOM 2686 O O . ALA A 1 356 ? 30.023 -2.440 -10.836 1.00 97.06 356 ALA A O 1
ATOM 2687 N N . ASP A 1 357 ? 31.793 -2.878 -9.520 1.00 95.94 357 ASP A N 1
ATOM 2688 C CA . ASP A 1 357 ? 31.400 -4.190 -8.999 1.00 95.94 357 ASP A CA 1
ATOM 2689 C C . ASP A 1 357 ? 30.406 -4.093 -7.826 1.00 95.94 357 ASP A C 1
ATOM 2691 O O . ASP A 1 357 ? 29.589 -4.993 -7.621 1.00 95.94 357 ASP A O 1
ATOM 2695 N N . GLY A 1 358 ? 30.421 -2.969 -7.104 1.00 95.94 358 GLY A N 1
ATOM 2696 C CA . GLY A 1 358 ? 29.504 -2.647 -6.011 1.00 95.94 358 GLY A CA 1
ATOM 2697 C C . GLY A 1 358 ? 28.130 -2.129 -6.449 1.00 95.94 358 GLY A C 1
ATOM 2698 O O . GLY A 1 358 ? 27.261 -1.957 -5.596 1.00 95.94 358 GLY A O 1
ATOM 2699 N N . VAL A 1 359 ? 27.888 -1.891 -7.746 1.00 97.94 359 VAL A N 1
ATOM 2700 C CA . VAL A 1 359 ? 26.576 -1.468 -8.267 1.00 97.94 359 VAL A CA 1
ATOM 2701 C C . VAL A 1 359 ? 26.103 -2.331 -9.435 1.00 97.94 359 VAL A C 1
ATOM 2703 O O . VAL A 1 359 ? 26.798 -2.491 -10.438 1.00 97.94 359 VAL A O 1
ATOM 2706 N N . ARG A 1 360 ? 24.868 -2.840 -9.355 1.00 97.50 360 ARG A N 1
ATOM 2707 C CA . ARG A 1 360 ? 24.224 -3.598 -10.438 1.00 97.50 360 ARG A CA 1
ATOM 2708 C C . ARG A 1 360 ? 22.925 -2.941 -10.883 1.00 97.50 360 ARG A C 1
ATOM 2710 O O . ARG A 1 360 ? 22.074 -2.593 -10.070 1.00 97.50 360 ARG A O 1
ATOM 2717 N N . ARG A 1 361 ? 22.760 -2.828 -12.201 1.00 97.06 361 ARG A N 1
ATOM 2718 C CA . ARG A 1 361 ? 21.482 -2.479 -12.827 1.00 97.06 361 ARG A CA 1
ATOM 2719 C C . ARG A 1 361 ? 20.634 -3.742 -12.923 1.00 97.06 361 ARG A C 1
ATOM 2721 O O . ARG A 1 361 ? 20.977 -4.647 -13.681 1.00 97.06 361 ARG A O 1
ATOM 2728 N N . VAL A 1 362 ? 19.536 -3.788 -12.179 1.00 97.38 362 VAL A N 1
ATOM 2729 C CA . VAL A 1 362 ? 18.574 -4.889 -12.206 1.00 97.38 362 VAL A CA 1
ATOM 2730 C C . VAL A 1 362 ? 17.166 -4.308 -12.368 1.00 97.38 362 VAL A C 1
ATOM 2732 O O . VAL A 1 362 ? 16.595 -3.811 -11.397 1.00 97.38 362 VAL A O 1
ATOM 2735 N N . PRO A 1 363 ? 16.594 -4.353 -13.585 1.00 96.31 363 PRO A N 1
ATOM 2736 C CA . PRO A 1 363 ? 15.245 -3.855 -13.834 1.00 96.31 363 PRO A CA 1
ATOM 2737 C C . PRO A 1 363 ? 14.199 -4.666 -13.056 1.00 96.31 363 PRO A C 1
ATOM 2739 O O . PRO A 1 363 ? 14.477 -5.801 -12.648 1.00 96.31 363 PRO A O 1
ATOM 2742 N N . PRO A 1 364 ? 12.981 -4.129 -12.851 1.00 96.25 364 PRO A N 1
ATOM 2743 C CA . PRO A 1 364 ? 11.939 -4.855 -12.138 1.00 96.25 364 PRO A CA 1
ATOM 2744 C C . PRO A 1 364 ? 11.631 -6.204 -12.804 1.00 96.25 364 PRO A C 1
ATOM 2746 O O . PRO A 1 364 ? 11.814 -6.394 -14.013 1.00 96.25 364 PRO A O 1
ATOM 2749 N N . GLY A 1 365 ? 11.199 -7.162 -11.986 1.00 96.88 365 GLY A N 1
ATOM 2750 C CA . GLY A 1 365 ? 10.661 -8.438 -12.444 1.00 96.88 365 GLY A CA 1
ATOM 2751 C C . GLY A 1 365 ? 9.133 -8.418 -12.525 1.00 96.88 365 GLY A C 1
ATOM 2752 O O . GLY A 1 365 ? 8.480 -7.561 -11.927 1.00 96.88 365 GLY A O 1
ATOM 2753 N N . GLY A 1 366 ? 8.562 -9.377 -13.249 1.00 96.81 366 GLY A N 1
ATOM 2754 C CA . GLY A 1 366 ? 7.135 -9.680 -13.212 1.00 96.81 366 GLY A CA 1
ATOM 2755 C C . GLY A 1 366 ? 6.786 -10.620 -12.062 1.00 96.81 366 GLY A C 1
ATOM 2756 O O . GLY A 1 366 ? 7.500 -11.592 -11.798 1.00 96.81 366 GLY A O 1
ATOM 2757 N N . ASP A 1 367 ? 5.680 -10.326 -11.384 1.00 96.06 367 ASP A N 1
ATOM 2758 C CA . ASP A 1 367 ? 5.088 -11.155 -10.339 1.00 96.06 367 ASP A CA 1
ATOM 2759 C C . ASP A 1 367 ? 3.627 -11.498 -10.687 1.00 96.06 367 ASP A C 1
ATOM 2761 O O . ASP A 1 367 ? 2.781 -10.597 -10.699 1.00 96.06 367 ASP A O 1
ATOM 2765 N N . PRO A 1 368 ? 3.295 -12.777 -10.944 1.00 94.12 368 PRO A N 1
ATOM 2766 C CA . PRO A 1 368 ? 1.932 -13.184 -11.281 1.00 94.12 368 PRO A CA 1
ATOM 2767 C C . PRO A 1 368 ? 0.946 -13.066 -10.106 1.00 94.12 368 PRO A C 1
ATOM 2769 O O . PRO A 1 368 ? -0.262 -13.091 -10.325 1.00 94.12 368 PRO A O 1
ATOM 2772 N N . GLN A 1 369 ? 1.436 -12.950 -8.866 1.00 93.88 369 GLN A N 1
ATOM 2773 C CA . GLN A 1 369 ? 0.624 -12.805 -7.654 1.00 93.88 369 GLN A CA 1
ATOM 2774 C C . GLN A 1 369 ? 0.484 -11.348 -7.200 1.00 93.88 369 GLN A C 1
ATOM 2776 O O . GLN A 1 369 ? -0.224 -11.068 -6.230 1.00 93.88 369 GLN A O 1
ATOM 2781 N N . ALA A 1 370 ? 1.162 -10.403 -7.857 1.00 91.81 370 ALA A N 1
ATOM 2782 C CA . ALA A 1 370 ? 0.993 -8.998 -7.532 1.00 91.81 370 ALA A CA 1
ATOM 2783 C C . ALA A 1 370 ? -0.424 -8.526 -7.882 1.00 91.81 370 ALA A C 1
ATOM 2785 O O . ALA A 1 370 ? -1.003 -8.895 -8.904 1.00 91.81 370 ALA A O 1
ATOM 2786 N N . VAL A 1 371 ? -0.978 -7.660 -7.032 1.00 89.38 371 VAL A N 1
ATOM 2787 C CA . VAL A 1 371 ? -2.246 -6.993 -7.324 1.00 89.38 371 VAL A CA 1
ATOM 2788 C C . VAL A 1 371 ? -2.011 -6.022 -8.477 1.00 89.38 371 VAL A C 1
ATOM 2790 O O . VAL A 1 371 ? -1.247 -5.067 -8.354 1.00 89.38 371 VAL A O 1
ATOM 2793 N N . VAL A 1 372 ? -2.662 -6.288 -9.607 1.00 90.25 372 VAL A N 1
ATOM 2794 C CA . VAL A 1 372 ? -2.593 -5.455 -10.808 1.00 90.25 372 VAL A CA 1
ATOM 2795 C C . VAL A 1 372 ? -3.885 -4.666 -10.933 1.00 90.25 372 VAL A C 1
ATOM 2797 O O . VAL A 1 372 ? -4.969 -5.239 -11.078 1.00 90.25 372 VAL A O 1
ATOM 2800 N N . THR A 1 373 ? -3.766 -3.343 -10.935 1.00 87.75 373 THR A N 1
ATOM 2801 C CA . THR A 1 373 ? -4.870 -2.459 -11.299 1.00 87.75 373 THR A CA 1
ATOM 2802 C C . THR A 1 373 ? -4.992 -2.441 -12.821 1.00 87.75 373 THR A C 1
ATOM 2804 O O . THR A 1 373 ? -4.160 -1.852 -13.504 1.00 87.75 373 THR A O 1
ATOM 2807 N N . ALA A 1 374 ? -6.026 -3.095 -13.357 1.00 86.00 374 ALA A N 1
ATOM 2808 C CA . ALA A 1 374 ? -6.240 -3.217 -14.804 1.00 86.00 374 ALA A CA 1
ATOM 2809 C C . ALA A 1 374 ? -6.377 -1.856 -15.510 1.00 86.00 374 ALA A C 1
ATOM 2811 O O . ALA A 1 374 ? -6.022 -1.688 -16.674 1.00 86.00 374 ALA A O 1
ATOM 2812 N N . THR A 1 375 ? -6.921 -0.870 -14.805 1.00 88.25 375 THR A N 1
ATOM 2813 C CA . THR A 1 375 ? -7.159 0.468 -15.333 1.00 88.25 375 THR A CA 1
ATOM 2814 C C . THR A 1 375 ? -6.593 1.477 -14.342 1.00 88.25 375 THR A C 1
ATOM 2816 O O . THR A 1 375 ? -7.077 1.531 -13.211 1.00 88.25 375 THR A O 1
ATOM 2819 N N . PRO A 1 376 ? -5.554 2.248 -14.709 1.00 89.94 376 PRO A N 1
ATOM 2820 C CA . PRO A 1 376 ? -4.996 3.241 -13.806 1.00 89.94 376 PRO A CA 1
ATOM 2821 C C . PRO A 1 376 ? -6.069 4.280 -13.448 1.00 89.94 376 PRO A C 1
ATOM 2823 O O . PRO A 1 376 ? -6.964 4.541 -14.256 1.00 89.94 376 PRO A O 1
ATOM 2826 N N . PRO A 1 377 ? -6.000 4.888 -12.252 1.00 92.25 377 PRO A N 1
ATOM 2827 C CA . PRO A 1 377 ? -6.979 5.884 -11.847 1.00 92.25 377 PRO A CA 1
ATOM 2828 C C . PRO A 1 377 ? -6.883 7.140 -12.719 1.00 92.25 377 PRO A C 1
ATOM 2830 O O . PRO A 1 377 ? -5.810 7.497 -13.225 1.00 92.25 377 PRO A O 1
ATOM 2833 N N . PHE A 1 378 ? -8.011 7.842 -12.837 1.00 94.19 378 PHE A N 1
ATOM 2834 C CA . PHE A 1 378 ? -8.041 9.195 -13.380 1.00 94.19 378 PHE A CA 1
ATOM 2835 C C . PHE A 1 378 ? -7.148 10.119 -12.554 1.00 94.19 378 PHE A C 1
ATOM 2837 O O . PHE A 1 378 ? -7.106 10.047 -11.325 1.00 94.19 378 PHE A O 1
ATOM 2844 N N . VAL A 1 379 ? -6.452 11.021 -13.237 1.00 95.31 379 VAL A N 1
ATOM 2845 C CA . VAL A 1 379 ? -5.689 12.086 -12.588 1.00 95.31 379 VAL A CA 1
ATOM 2846 C C . VAL A 1 379 ? -6.644 13.239 -12.313 1.00 95.31 379 VAL A C 1
ATOM 2848 O O . VAL A 1 379 ? -7.306 13.717 -13.236 1.00 95.31 379 VAL A O 1
ATOM 2851 N N . ASN A 1 380 ? -6.716 13.710 -11.067 1.00 95.50 380 ASN A N 1
ATOM 2852 C CA . ASN A 1 380 ? -7.414 14.957 -10.775 1.00 95.50 380 ASN A CA 1
ATOM 2853 C C . ASN A 1 380 ? -6.585 16.128 -11.339 1.00 95.50 380 ASN A C 1
ATOM 2855 O O . ASN A 1 380 ? -5.436 16.338 -10.950 1.00 95.50 380 ASN A O 1
ATOM 2859 N N . LEU A 1 381 ? -7.17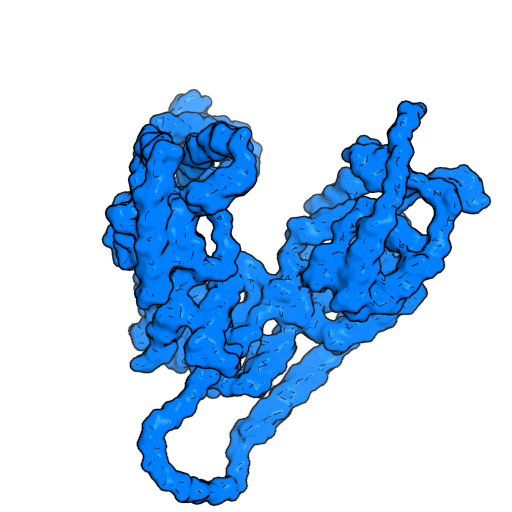3 16.857 -12.289 1.00 97.19 381 LEU A N 1
ATOM 2860 C CA . LEU A 1 381 ? -6.546 17.972 -13.002 1.00 97.19 381 LEU A CA 1
ATOM 2861 C C . LEU A 1 381 ? -7.083 19.333 -12.560 1.00 97.19 381 LEU A C 1
ATOM 2863 O O . LEU A 1 381 ? -6.935 20.308 -13.297 1.00 97.19 381 LEU A O 1
ATOM 2867 N N . ASP A 1 382 ? -7.739 19.407 -11.409 1.00 97.12 382 ASP A N 1
ATOM 2868 C CA . ASP A 1 382 ? -8.238 20.657 -10.859 1.00 97.12 382 ASP A CA 1
ATOM 2869 C C . ASP A 1 382 ? -7.062 21.533 -10.431 1.00 97.12 382 ASP A C 1
ATOM 2871 O O . ASP A 1 382 ? -6.108 21.083 -9.786 1.00 97.12 382 ASP A O 1
ATOM 2875 N N . ALA A 1 383 ? -7.138 22.819 -10.762 1.00 97.00 383 ALA A N 1
ATOM 2876 C CA . ALA A 1 383 ? -6.065 23.762 -10.471 1.00 97.00 383 ALA A CA 1
ATOM 2877 C C . ALA A 1 383 ? -5.728 23.825 -8.964 1.00 97.00 383 ALA A C 1
ATOM 2879 O O . ALA A 1 383 ? -4.557 23.927 -8.594 1.00 97.00 383 ALA A O 1
ATOM 2880 N N . ALA A 1 384 ? -6.734 23.690 -8.090 1.00 94.06 384 ALA A N 1
ATOM 2881 C CA . ALA A 1 384 ? -6.547 23.654 -6.640 1.00 94.06 384 ALA A CA 1
ATOM 2882 C C . ALA A 1 384 ? -5.717 22.442 -6.180 1.00 94.06 384 ALA A C 1
ATOM 2884 O O . ALA A 1 384 ? -4.817 22.598 -5.354 1.00 94.06 384 ALA A O 1
ATOM 2885 N N . VAL A 1 385 ? -5.958 21.259 -6.761 1.00 92.31 385 VAL A N 1
ATOM 2886 C CA . VAL A 1 385 ? -5.191 20.031 -6.478 1.00 92.31 385 VAL A CA 1
ATOM 2887 C C . VAL A 1 385 ? -3.752 20.157 -6.982 1.00 92.31 385 VAL A C 1
ATOM 2889 O O . VAL A 1 385 ? -2.822 19.708 -6.318 1.00 92.31 385 VAL A O 1
ATOM 2892 N N . ALA A 1 386 ? -3.536 20.870 -8.092 1.00 92.94 386 ALA A N 1
ATOM 2893 C CA . ALA A 1 386 ? -2.201 21.240 -8.569 1.00 92.94 386 ALA A CA 1
ATOM 2894 C C . ALA A 1 386 ? -1.507 22.330 -7.710 1.00 92.94 386 ALA A C 1
ATOM 2896 O O . ALA A 1 386 ? -0.389 22.760 -8.021 1.00 92.94 386 ALA A O 1
ATOM 2897 N N . GLY A 1 387 ? -2.146 22.794 -6.630 1.00 95.12 387 GLY A N 1
ATOM 2898 C CA . GLY A 1 387 ? -1.624 23.810 -5.715 1.00 95.12 387 GLY A CA 1
ATOM 2899 C C . GLY A 1 387 ? -1.713 25.244 -6.244 1.00 95.12 387 GLY A C 1
ATOM 2900 O O . GLY A 1 387 ? -1.029 26.124 -5.720 1.00 95.12 387 GLY A O 1
ATOM 2901 N N . LEU A 1 388 ? -2.522 25.498 -7.277 1.00 96.00 388 LEU A N 1
ATOM 2902 C CA . LEU A 1 388 ? -2.718 26.827 -7.858 1.00 96.00 388 LEU A CA 1
ATOM 2903 C C . LEU A 1 388 ? -3.850 27.555 -7.129 1.00 96.00 388 LEU A C 1
ATOM 2905 O O . LEU A 1 388 ? -5.021 27.179 -7.211 1.00 96.00 388 LEU A O 1
ATOM 2909 N N . ARG A 1 389 ? -3.490 28.616 -6.403 1.00 96.12 389 ARG A N 1
ATOM 2910 C CA . ARG A 1 389 ? -4.418 29.361 -5.533 1.00 96.12 389 ARG A CA 1
ATOM 2911 C C . ARG A 1 389 ? -4.919 30.669 -6.141 1.00 96.12 389 ARG A C 1
ATOM 2913 O O . ARG A 1 389 ? -5.953 31.171 -5.719 1.00 96.12 389 ARG A O 1
ATOM 2920 N N . PHE A 1 390 ? -4.196 31.231 -7.108 1.00 97.19 390 PHE A N 1
ATOM 2921 C CA . PHE A 1 390 ? -4.544 32.519 -7.706 1.00 97.19 390 PHE A CA 1
ATOM 2922 C C . PHE A 1 390 ? -5.457 32.338 -8.918 1.00 97.19 390 PHE A C 1
ATOM 2924 O O . PHE A 1 390 ? -5.177 31.511 -9.783 1.00 97.19 390 PHE A O 1
ATOM 2931 N N . ALA A 1 391 ? -6.497 33.168 -9.026 1.00 97.56 391 ALA A N 1
ATOM 2932 C CA . ALA A 1 391 ? -7.470 33.097 -10.118 1.00 97.56 391 ALA A CA 1
ATOM 2933 C C . ALA A 1 391 ? -6.819 33.175 -11.515 1.00 97.56 391 ALA A C 1
ATOM 2935 O O . ALA A 1 391 ? -7.207 32.441 -12.418 1.00 97.56 391 ALA A O 1
ATOM 2936 N N . SER A 1 392 ? -5.776 33.996 -11.684 1.00 97.75 392 SER A N 1
ATOM 2937 C CA . SER A 1 392 ? -5.024 34.101 -12.943 1.00 97.75 392 SER A CA 1
ATOM 2938 C C . SER A 1 392 ? -4.294 32.803 -13.315 1.00 97.75 392 SER A C 1
ATOM 2940 O O . SER A 1 392 ? -4.295 32.407 -14.478 1.00 97.75 392 SER A O 1
ATOM 2942 N N . GLN A 1 393 ? -3.716 32.100 -12.335 1.00 98.00 393 GLN A N 1
ATOM 2943 C CA . GLN A 1 393 ? -3.082 30.793 -12.545 1.00 98.00 393 GLN A CA 1
ATOM 2944 C C . GLN A 1 393 ? -4.117 29.721 -12.886 1.00 98.00 393 GLN A C 1
ATOM 2946 O O . GLN A 1 393 ? -3.883 28.916 -13.783 1.00 98.00 393 GLN A O 1
ATOM 2951 N N . GLN A 1 394 ? -5.262 29.728 -12.199 1.00 98.12 394 GLN A N 1
ATOM 2952 C CA . GLN A 1 394 ? -6.359 28.793 -12.452 1.00 98.12 394 GLN A CA 1
ATOM 2953 C C . GLN A 1 394 ? -6.943 28.987 -13.861 1.00 98.12 394 GLN A C 1
ATOM 2955 O O . GLN A 1 394 ? -7.141 28.008 -14.574 1.00 98.12 394 GLN A O 1
ATOM 2960 N N . ALA A 1 395 ? -7.126 30.236 -14.306 1.00 98.19 395 ALA A N 1
ATOM 2961 C CA . ALA A 1 395 ? -7.590 30.543 -15.659 1.00 98.19 395 ALA A CA 1
ATOM 2962 C C . ALA A 1 395 ? -6.623 30.023 -16.737 1.00 98.19 395 ALA A C 1
ATOM 2964 O O . ALA A 1 395 ? -7.046 29.343 -17.673 1.00 98.19 395 ALA A O 1
ATOM 2965 N N . VAL A 1 396 ? -5.316 30.283 -16.587 1.00 98.38 396 VAL A N 1
ATOM 2966 C CA . VAL A 1 396 ? -4.291 29.770 -17.515 1.00 98.38 396 VAL A CA 1
ATOM 2967 C C . VAL A 1 396 ? -4.228 28.241 -17.485 1.00 98.38 396 VAL A C 1
ATOM 2969 O O . VAL A 1 396 ? -4.072 27.618 -18.533 1.00 98.38 396 VAL A O 1
ATOM 2972 N N . TRP A 1 397 ? -4.389 27.620 -16.316 1.00 98.38 397 TRP A N 1
ATOM 2973 C CA . TRP A 1 397 ? -4.409 26.164 -16.170 1.00 98.38 397 TRP A CA 1
ATOM 2974 C C . TRP A 1 397 ? -5.580 25.513 -16.915 1.00 98.38 397 TRP A C 1
ATOM 2976 O O . TRP A 1 397 ? -5.367 24.570 -17.676 1.00 98.38 397 TRP A O 1
ATOM 2986 N N . GLU A 1 398 ? -6.799 26.035 -16.768 1.00 98.25 398 GLU A N 1
ATOM 2987 C CA . GLU A 1 398 ? -7.973 25.511 -17.480 1.00 98.25 398 GLU A CA 1
ATOM 2988 C C . GLU A 1 398 ? -7.881 25.743 -18.997 1.00 98.25 398 GLU A C 1
ATOM 2990 O O . GLU A 1 398 ? -8.216 24.853 -19.788 1.00 98.25 398 GLU A O 1
ATOM 2995 N N . ALA A 1 399 ? -7.342 26.888 -19.430 1.00 98.38 399 ALA A N 1
ATOM 2996 C CA . ALA A 1 399 ? -7.046 27.130 -20.841 1.00 98.38 399 ALA A CA 1
ATOM 2997 C C . ALA A 1 399 ? -6.014 26.125 -21.383 1.00 98.38 399 ALA A C 1
ATOM 2999 O O . ALA A 1 399 ? -6.240 25.507 -22.427 1.00 98.38 399 ALA A O 1
ATOM 3000 N N . ALA A 1 400 ? -4.923 25.884 -20.649 1.00 98.19 400 ALA A N 1
ATOM 3001 C CA . ALA A 1 400 ? -3.913 24.890 -21.006 1.00 98.19 400 ALA A CA 1
ATOM 3002 C C . ALA A 1 400 ? -4.505 23.474 -21.065 1.00 98.19 400 ALA A C 1
ATOM 3004 O O . ALA A 1 400 ? -4.240 22.746 -22.017 1.00 98.19 400 ALA A O 1
ATOM 3005 N N . LYS A 1 401 ? -5.359 23.091 -20.109 1.00 98.00 401 LYS A N 1
ATOM 3006 C CA . LYS A 1 401 ? -6.070 21.800 -20.090 1.00 98.00 401 LYS A CA 1
ATOM 3007 C C . LYS A 1 401 ? -6.929 21.611 -21.341 1.00 98.00 401 LYS A C 1
ATOM 3009 O O . LYS A 1 401 ? -6.869 20.561 -21.980 1.00 98.00 401 LYS A O 1
ATOM 3014 N N . ARG A 1 402 ? -7.695 22.639 -21.728 1.00 97.62 402 ARG A N 1
ATOM 3015 C CA . ARG A 1 402 ? -8.523 22.637 -22.944 1.00 97.62 402 ARG A CA 1
ATOM 3016 C C . ARG A 1 402 ? -7.677 22.503 -24.213 1.00 97.62 402 ARG A C 1
ATOM 3018 O O . ARG A 1 402 ? -8.015 21.695 -25.073 1.00 97.62 402 ARG A O 1
ATOM 3025 N N . ILE A 1 403 ? -6.574 23.246 -24.320 1.00 97.12 403 ILE A N 1
ATOM 3026 C CA . ILE A 1 403 ? -5.666 23.178 -25.477 1.00 97.12 403 ILE A CA 1
ATOM 3027 C C . ILE A 1 403 ? -4.931 21.827 -25.520 1.00 97.12 403 ILE A C 1
ATOM 3029 O O . ILE A 1 403 ? -4.769 21.249 -26.589 1.00 97.12 403 ILE A O 1
ATOM 3033 N N . ALA A 1 404 ? -4.518 21.276 -24.378 1.00 96.19 404 ALA A N 1
ATOM 3034 C CA . ALA A 1 404 ? -3.866 19.969 -24.310 1.00 96.19 404 ALA A CA 1
ATOM 3035 C C . ALA A 1 404 ? -4.788 18.842 -24.801 1.00 96.19 404 ALA A C 1
ATOM 3037 O O . ALA A 1 404 ? -4.333 17.946 -25.512 1.00 96.19 404 ALA A O 1
ATOM 3038 N N . ARG A 1 405 ? -6.094 18.916 -24.497 1.00 95.69 405 ARG A N 1
ATOM 3039 C CA . ARG A 1 405 ? -7.097 17.937 -24.958 1.00 95.69 405 ARG A CA 1
ATOM 3040 C C . ARG A 1 405 ? -7.188 17.843 -26.482 1.00 95.69 405 ARG A C 1
ATOM 3042 O O . ARG A 1 405 ? -7.429 16.760 -27.003 1.00 95.69 405 ARG A O 1
ATOM 3049 N N . THR A 1 406 ? -6.943 18.932 -27.213 1.00 95.19 406 THR A N 1
ATOM 3050 C CA . THR A 1 406 ? -6.947 18.904 -28.689 1.00 95.19 406 THR A CA 1
ATOM 3051 C C . THR A 1 406 ? -5.652 18.346 -29.285 1.00 95.19 406 THR A C 1
ATOM 3053 O O . THR A 1 406 ? -5.585 18.104 -30.488 1.00 95.19 406 THR A O 1
ATOM 3056 N N . ARG A 1 407 ? -4.626 18.118 -28.454 1.00 93.75 407 ARG A N 1
ATOM 3057 C CA . ARG A 1 407 ? -3.293 17.634 -28.847 1.00 93.75 407 ARG A CA 1
ATOM 3058 C C . ARG A 1 407 ? -2.970 16.231 -28.310 1.00 93.75 407 ARG A C 1
ATOM 3060 O O . ARG A 1 407 ? -1.812 15.808 -28.353 1.00 93.75 407 ARG A O 1
ATOM 3067 N N . VAL A 1 408 ? -3.965 15.501 -27.800 1.00 92.88 408 VAL A N 1
ATOM 3068 C CA . VAL A 1 408 ? -3.794 14.127 -27.292 1.00 92.88 408 VAL A CA 1
ATOM 3069 C C . VAL A 1 408 ? -3.213 13.228 -28.388 1.00 92.88 408 VAL A C 1
ATOM 3071 O O . VAL A 1 408 ? -3.622 13.295 -29.544 1.00 92.88 408 VAL A O 1
ATOM 3074 N N . GLY A 1 409 ? -2.232 12.393 -28.036 1.00 86.56 409 GLY A N 1
ATOM 3075 C CA . GLY A 1 409 ? -1.496 11.559 -28.993 1.00 86.56 409 GLY A CA 1
ATOM 3076 C C . GLY A 1 409 ? -0.193 12.190 -29.505 1.00 86.56 409 GLY A C 1
ATOM 3077 O O . GLY A 1 409 ? 0.724 11.465 -29.894 1.00 86.56 409 GLY A O 1
ATOM 3078 N N . VAL A 1 410 ? -0.074 13.521 -29.449 1.00 86.25 410 VAL A N 1
ATOM 3079 C CA . VAL A 1 410 ? 1.115 14.273 -29.904 1.00 86.25 410 VAL A CA 1
ATOM 3080 C C . VAL A 1 410 ? 1.830 14.974 -28.743 1.00 86.25 410 VAL A C 1
ATOM 3082 O O . VAL A 1 410 ? 2.881 15.578 -28.942 1.00 86.25 410 VAL A O 1
ATOM 3085 N N . TRP A 1 411 ? 1.289 14.887 -27.524 1.00 85.12 411 TRP A N 1
ATOM 3086 C CA . TRP A 1 411 ? 1.905 15.483 -26.343 1.00 85.12 411 TRP A CA 1
ATOM 3087 C C . TRP A 1 411 ? 3.347 14.996 -26.138 1.00 85.12 411 TRP A C 1
ATOM 3089 O O . TRP A 1 411 ? 3.648 13.808 -26.255 1.00 85.12 411 TRP A O 1
ATOM 3099 N N . ARG A 1 412 ? 4.233 15.946 -25.827 1.00 85.94 412 ARG A N 1
ATOM 3100 C CA . ARG A 1 412 ? 5.620 15.721 -25.411 1.00 85.94 412 ARG A CA 1
ATOM 3101 C C . ARG A 1 412 ? 5.999 16.775 -24.376 1.00 85.94 412 ARG A C 1
ATOM 3103 O O . ARG A 1 412 ? 5.459 17.882 -24.411 1.00 85.94 412 ARG A O 1
ATOM 3110 N N . ASP A 1 413 ? 6.954 16.469 -23.506 1.00 86.94 413 ASP A N 1
ATOM 3111 C CA . ASP A 1 413 ? 7.394 17.386 -22.443 1.00 86.94 413 ASP A CA 1
ATOM 3112 C C . ASP A 1 413 ? 7.940 18.716 -22.994 1.00 86.94 413 ASP A C 1
ATOM 3114 O O . ASP A 1 413 ? 7.816 19.769 -22.355 1.00 86.94 413 ASP A O 1
ATOM 3118 N N . GLU A 1 414 ? 8.506 18.690 -24.204 1.00 90.00 414 GLU A N 1
ATOM 3119 C CA . GLU A 1 414 ? 9.005 19.872 -24.908 1.00 90.00 414 GLU A CA 1
ATOM 3120 C C . GLU A 1 414 ? 7.868 20.822 -25.329 1.00 90.00 414 GLU A C 1
ATOM 3122 O O . GLU A 1 414 ? 8.062 22.036 -25.356 1.00 90.00 414 GLU A O 1
ATOM 3127 N N . ALA A 1 415 ? 6.657 20.302 -25.565 1.00 92.56 415 ALA A N 1
ATOM 3128 C CA . ALA A 1 415 ? 5.494 21.089 -25.984 1.00 92.56 415 ALA A CA 1
ATOM 3129 C C . ALA A 1 415 ? 4.853 21.897 -24.840 1.00 92.56 415 ALA A C 1
ATOM 3131 O O . ALA A 1 415 ? 3.956 22.708 -25.079 1.00 92.56 415 ALA A O 1
ATOM 3132 N N . ALA A 1 416 ? 5.290 21.697 -23.593 1.00 95.56 416 ALA A N 1
ATOM 3133 C CA . ALA A 1 416 ? 4.718 22.381 -22.436 1.00 95.56 416 ALA A CA 1
ATOM 3134 C C . ALA A 1 416 ? 4.899 23.902 -22.473 1.00 95.56 416 ALA A C 1
ATOM 3136 O O . ALA A 1 416 ? 4.016 24.630 -22.025 1.00 95.56 416 ALA A O 1
ATOM 3137 N N . GLU A 1 417 ? 6.013 24.375 -23.031 1.00 97.00 417 GLU A N 1
ATOM 3138 C CA . GLU A 1 417 ? 6.291 25.807 -23.160 1.00 97.00 417 GLU A CA 1
ATOM 3139 C C . GLU A 1 417 ? 5.331 26.458 -24.162 1.00 97.00 417 GLU A C 1
ATOM 3141 O O . GLU A 1 417 ? 4.671 27.449 -23.853 1.00 97.00 417 GLU A O 1
ATOM 3146 N N . GLU A 1 418 ? 5.172 25.844 -25.336 1.00 96.94 418 GLU A N 1
ATOM 3147 C CA . GLU A 1 418 ? 4.210 26.295 -26.343 1.00 96.94 418 GLU A CA 1
ATOM 3148 C C . GLU A 1 418 ? 2.771 26.262 -25.817 1.00 96.94 418 GLU A C 1
ATOM 3150 O O . GLU A 1 418 ? 1.980 27.162 -26.110 1.00 96.94 418 GLU A O 1
ATOM 3155 N N . LEU A 1 419 ? 2.429 25.235 -25.031 1.00 97.19 419 LEU A N 1
ATOM 3156 C CA . LEU A 1 419 ? 1.116 25.099 -24.411 1.00 97.19 419 LEU A CA 1
ATOM 3157 C C . LEU A 1 419 ? 0.851 26.231 -23.412 1.00 97.19 419 LEU A C 1
ATOM 3159 O O . LEU A 1 419 ? -0.215 26.846 -23.460 1.00 97.19 419 LEU A O 1
ATOM 3163 N N . LEU A 1 420 ? 1.821 26.531 -22.543 1.00 97.94 420 LEU A N 1
ATOM 3164 C CA . LEU A 1 420 ? 1.723 27.628 -21.583 1.00 97.94 420 LEU A CA 1
ATOM 3165 C C . LEU A 1 420 ? 1.563 28.972 -22.305 1.00 97.94 420 LEU A C 1
ATOM 3167 O O . LEU A 1 420 ? 0.654 29.737 -21.986 1.00 97.94 420 LEU A O 1
ATOM 3171 N N . GLN A 1 421 ? 2.374 29.233 -23.332 1.00 98.00 421 GLN A N 1
ATOM 3172 C CA . GLN A 1 421 ? 2.277 30.459 -24.131 1.00 98.00 421 GLN A CA 1
ATOM 3173 C C . GLN A 1 421 ? 0.935 30.583 -24.865 1.00 98.00 421 GLN A C 1
ATOM 3175 O O . GLN A 1 421 ? 0.373 31.675 -24.962 1.00 98.00 421 GLN A O 1
ATOM 3180 N N . ALA A 1 422 ? 0.398 29.482 -25.396 1.00 97.88 422 ALA A N 1
ATOM 3181 C CA . ALA A 1 422 ? -0.920 29.472 -26.023 1.00 97.88 422 ALA A CA 1
ATOM 3182 C C . ALA A 1 422 ? -2.033 29.773 -25.007 1.00 97.88 422 ALA A C 1
ATOM 3184 O O . ALA A 1 422 ? -2.894 30.601 -25.290 1.00 97.88 422 ALA A O 1
ATOM 3185 N N . ALA A 1 423 ? -1.974 29.178 -23.814 1.00 98.19 423 ALA A N 1
ATOM 3186 C CA . ALA A 1 423 ? -2.939 29.418 -22.743 1.00 98.19 423 ALA A CA 1
ATOM 3187 C C . ALA A 1 423 ? -2.886 30.858 -22.197 1.00 98.19 423 ALA A C 1
ATOM 3189 O O . ALA A 1 423 ? -3.921 31.470 -21.938 1.00 98.19 423 ALA A O 1
ATOM 3190 N N . MET A 1 424 ? -1.689 31.440 -22.074 1.00 98.38 424 MET A N 1
ATOM 3191 C CA . MET A 1 424 ? -1.513 32.850 -21.700 1.00 98.38 424 MET A CA 1
ATOM 3192 C C . MET A 1 424 ? -2.100 33.799 -22.752 1.00 98.38 424 MET A C 1
ATOM 3194 O O . MET A 1 424 ? -2.759 34.776 -22.408 1.00 98.38 424 MET A O 1
ATOM 3198 N N . ARG A 1 425 ? -1.916 33.495 -24.045 1.00 98.25 425 ARG A N 1
ATOM 3199 C CA . ARG A 1 425 ? -2.542 34.265 -25.134 1.00 98.25 425 ARG A CA 1
ATOM 3200 C C . ARG A 1 425 ? -4.066 34.156 -25.126 1.00 98.25 425 ARG A C 1
ATOM 3202 O O . ARG A 1 425 ? -4.726 35.172 -25.294 1.00 98.25 425 ARG A O 1
ATOM 3209 N N . ASP A 1 426 ? -4.602 32.958 -24.912 1.00 98.44 426 ASP A N 1
ATOM 3210 C CA . ASP A 1 426 ? -6.046 32.684 -24.876 1.00 98.44 426 ASP A CA 1
ATOM 3211 C C . ASP A 1 426 ? -6.756 33.397 -23.712 1.00 98.44 426 ASP A C 1
ATOM 3213 O O . ASP A 1 426 ? -7.866 33.893 -23.863 1.00 98.44 426 ASP A O 1
ATOM 3217 N N . THR A 1 427 ? -6.089 33.510 -22.563 1.00 98.19 427 THR A N 1
ATOM 3218 C CA . THR A 1 427 ? -6.650 34.146 -21.357 1.00 98.19 427 THR A CA 1
ATOM 3219 C C . THR A 1 427 ? -6.318 35.632 -21.220 1.00 98.19 427 THR A C 1
ATOM 3221 O O . THR A 1 427 ? -6.913 36.314 -20.389 1.00 98.19 427 THR A O 1
ATOM 3224 N N . GLY A 1 428 ? -5.341 36.141 -21.977 1.00 98.12 428 GLY A N 1
ATOM 3225 C CA . GLY A 1 428 ? -4.795 37.494 -21.820 1.00 98.12 428 GLY A CA 1
ATOM 3226 C C . GLY A 1 428 ? -3.909 37.690 -20.578 1.00 98.12 428 GLY A C 1
ATOM 3227 O O . GLY A 1 428 ? -3.420 38.796 -20.350 1.00 98.12 428 GLY A O 1
ATOM 3228 N N . VAL A 1 429 ? -3.675 36.642 -19.780 1.00 98.25 429 VAL A N 1
ATOM 3229 C CA . VAL A 1 429 ? -2.848 36.694 -18.564 1.00 98.25 429 VAL A CA 1
ATOM 3230 C C . VAL A 1 429 ? -1.361 36.664 -18.922 1.00 98.25 429 VAL A C 1
ATOM 3232 O O . VAL A 1 429 ? -0.916 35.845 -19.727 1.00 98.25 429 VAL A O 1
ATOM 3235 N N . ARG A 1 430 ? -0.565 37.523 -18.274 1.00 97.50 430 ARG A N 1
ATOM 3236 C CA . ARG A 1 430 ? 0.902 37.544 -18.378 1.00 97.50 430 ARG A CA 1
ATOM 3237 C C . ARG A 1 430 ? 1.545 37.269 -17.020 1.00 97.50 430 ARG A C 1
ATOM 3239 O O . ARG A 1 430 ? 1.053 37.738 -15.998 1.00 97.50 430 ARG A O 1
ATOM 3246 N N . PHE A 1 431 ? 2.635 36.506 -17.025 1.00 96.75 431 PHE A N 1
ATOM 3247 C CA . PHE A 1 431 ? 3.456 36.233 -15.847 1.00 96.75 431 PHE A CA 1
ATOM 3248 C C . PHE A 1 431 ? 4.861 36.767 -16.109 1.00 96.75 431 PHE A C 1
ATOM 3250 O O . PHE A 1 431 ? 5.646 36.120 -16.799 1.00 96.75 431 PHE A O 1
ATOM 3257 N N . ASP A 1 432 ? 5.156 37.950 -15.574 1.00 96.06 432 ASP A N 1
ATOM 3258 C CA . ASP A 1 432 ? 6.470 38.588 -15.736 1.00 96.06 432 ASP A CA 1
ATOM 3259 C C . ASP A 1 432 ? 7.510 38.033 -14.743 1.00 96.06 432 ASP A C 1
ATOM 3261 O O . ASP A 1 432 ? 8.713 38.154 -14.956 1.00 96.06 432 ASP A O 1
ATOM 3265 N N . ILE A 1 433 ? 7.045 37.377 -13.673 1.00 97.44 433 ILE A N 1
ATOM 3266 C CA . ILE A 1 433 ? 7.883 36.720 -12.664 1.00 97.44 433 ILE A CA 1
ATOM 3267 C C . ILE A 1 433 ? 8.282 35.327 -13.170 1.00 97.44 433 ILE A C 1
ATOM 3269 O O . ILE A 1 433 ? 7.422 34.453 -13.343 1.00 97.44 433 ILE A O 1
ATOM 3273 N N . ALA A 1 434 ? 9.584 35.115 -13.384 1.00 97.19 434 ALA A N 1
ATOM 3274 C CA . ALA A 1 434 ? 10.136 33.880 -13.944 1.00 97.19 434 ALA A CA 1
ATOM 3275 C C . ALA A 1 434 ? 9.797 32.651 -13.088 1.00 97.19 434 ALA A C 1
ATOM 3277 O O . ALA A 1 434 ? 9.357 31.634 -13.615 1.00 97.19 434 ALA A O 1
ATOM 3278 N N . GLU A 1 435 ? 9.873 32.772 -11.764 1.00 96.94 435 GLU A N 1
ATOM 3279 C CA . GLU A 1 435 ? 9.610 31.684 -10.821 1.00 96.94 435 GLU A CA 1
ATOM 3280 C C . GLU A 1 435 ? 8.165 31.171 -10.912 1.00 96.94 435 GLU A C 1
ATOM 3282 O O . GLU A 1 435 ? 7.907 29.970 -10.808 1.00 96.94 435 GLU A O 1
ATOM 3287 N N . VAL A 1 436 ? 7.201 32.072 -11.140 1.00 96.69 436 VAL A N 1
ATOM 3288 C CA . VAL A 1 436 ? 5.787 31.702 -11.311 1.00 96.69 436 VAL A CA 1
ATOM 3289 C C . VAL A 1 436 ? 5.590 30.958 -12.628 1.00 96.69 436 VAL A C 1
ATOM 3291 O O . VAL A 1 436 ? 4.899 29.935 -12.662 1.00 96.69 436 VAL A O 1
ATOM 3294 N N . ARG A 1 437 ? 6.210 31.452 -13.705 1.00 97.81 437 ARG A N 1
ATOM 3295 C CA . ARG A 1 437 ? 6.158 30.822 -15.028 1.00 97.81 437 ARG A CA 1
ATOM 3296 C C . ARG A 1 437 ? 6.793 29.433 -15.002 1.00 97.81 437 ARG A C 1
ATOM 3298 O O . ARG A 1 437 ? 6.154 28.482 -15.447 1.00 97.81 437 ARG A O 1
ATOM 3305 N N . ASP A 1 438 ? 7.979 29.297 -14.421 1.00 97.31 438 ASP A N 1
ATOM 3306 C CA . ASP A 1 438 ? 8.690 28.022 -14.295 1.00 97.31 438 ASP A CA 1
ATOM 3307 C C . ASP A 1 438 ? 7.909 27.031 -13.425 1.00 97.31 438 ASP A C 1
ATOM 3309 O O . ASP A 1 438 ? 7.764 25.856 -13.777 1.00 97.31 438 ASP A O 1
ATOM 3313 N N . GLY A 1 439 ? 7.313 27.515 -12.331 1.00 97.06 439 GLY A N 1
ATOM 3314 C CA . GLY A 1 439 ? 6.439 26.719 -11.474 1.00 97.06 439 GLY A CA 1
ATOM 3315 C C . GLY A 1 439 ? 5.186 26.201 -12.192 1.00 97.06 439 GLY A C 1
ATOM 3316 O O . GLY A 1 439 ? 4.770 25.061 -11.950 1.00 97.06 439 GLY A O 1
ATOM 3317 N N . LEU A 1 440 ? 4.577 26.996 -13.078 1.00 97.62 440 LEU A N 1
ATOM 3318 C CA . LEU A 1 440 ? 3.460 26.560 -13.927 1.00 97.62 440 LEU A CA 1
ATOM 3319 C C . LEU A 1 440 ? 3.924 25.575 -15.000 1.00 97.62 440 LEU A C 1
ATOM 3321 O O . LEU A 1 440 ? 3.304 24.526 -15.171 1.00 97.62 440 LEU A O 1
ATOM 3325 N N . LEU A 1 441 ? 5.032 25.868 -15.677 1.00 97.62 441 LEU A N 1
ATOM 3326 C CA . LEU A 1 441 ? 5.603 25.015 -16.714 1.00 97.62 441 LEU A CA 1
ATOM 3327 C C . LEU A 1 441 ? 5.939 23.620 -16.175 1.00 97.62 441 LEU A C 1
ATOM 3329 O O . LEU A 1 441 ? 5.612 22.610 -16.800 1.00 97.62 441 LEU A O 1
ATOM 3333 N N . GLN A 1 442 ? 6.534 23.543 -14.982 1.00 96.44 442 GLN A N 1
ATOM 3334 C CA . GLN A 1 442 ? 6.838 22.278 -14.316 1.00 96.44 442 GLN A CA 1
ATOM 3335 C C . GLN A 1 442 ? 5.569 21.468 -14.018 1.00 96.44 442 GLN A C 1
ATOM 3337 O O . GLN A 1 442 ? 5.550 20.258 -14.247 1.00 96.44 442 GLN A O 1
ATOM 3342 N N . ARG A 1 443 ? 4.498 22.117 -13.541 1.00 97.31 443 ARG A N 1
ATOM 3343 C CA . ARG A 1 443 ? 3.201 21.461 -13.297 1.00 97.31 443 ARG A CA 1
ATOM 3344 C C . ARG A 1 443 ? 2.537 21.013 -14.593 1.00 97.31 443 ARG A C 1
ATOM 3346 O O . ARG A 1 443 ? 1.970 19.925 -14.635 1.00 97.31 443 ARG A O 1
ATOM 3353 N N . ILE A 1 444 ? 2.644 21.806 -15.659 1.00 96.88 444 ILE A N 1
ATOM 3354 C CA . ILE A 1 444 ? 2.128 21.431 -16.975 1.00 96.88 444 ILE A CA 1
ATOM 3355 C C . ILE A 1 444 ? 2.839 20.173 -17.486 1.00 96.88 444 ILE A C 1
ATOM 3357 O O . ILE A 1 444 ? 2.171 19.223 -17.889 1.00 96.88 444 ILE A O 1
ATOM 3361 N N . ARG A 1 445 ? 4.177 20.137 -17.405 1.00 95.38 445 ARG A N 1
ATOM 3362 C CA . ARG A 1 445 ? 4.990 18.975 -17.802 1.00 95.38 445 ARG A CA 1
ATOM 3363 C C . ARG A 1 445 ? 4.671 17.731 -16.979 1.00 95.38 445 ARG A C 1
ATOM 3365 O O . ARG A 1 445 ? 4.455 16.668 -17.540 1.00 95.38 445 ARG A O 1
ATOM 3372 N N . ARG A 1 446 ? 4.649 17.860 -15.650 1.00 92.88 446 ARG A N 1
ATOM 3373 C CA . ARG A 1 446 ? 4.562 16.704 -14.742 1.00 92.88 446 ARG A CA 1
ATOM 3374 C C . ARG A 1 446 ? 3.143 16.204 -14.494 1.00 92.88 446 ARG A C 1
ATOM 3376 O O . ARG A 1 446 ? 2.979 15.029 -14.194 1.00 92.88 446 ARG A O 1
ATOM 3383 N N . VAL A 1 447 ? 2.141 17.082 -14.566 1.00 95.06 447 VAL A N 1
ATOM 3384 C CA . VAL A 1 447 ? 0.766 16.772 -14.141 1.00 95.06 447 VAL A CA 1
ATOM 3385 C C . VAL A 1 447 ? -0.223 16.964 -15.284 1.00 95.06 447 VAL A C 1
ATOM 3387 O O . VAL A 1 447 ? -0.886 16.005 -15.672 1.00 95.06 447 VAL A O 1
ATOM 3390 N N . LEU A 1 448 ? -0.320 18.176 -15.846 1.00 96.75 448 LEU A N 1
ATOM 3391 C CA . LEU A 1 448 ? -1.390 18.509 -16.794 1.00 96.75 448 LEU A CA 1
ATOM 3392 C C . LEU A 1 448 ? -1.311 17.684 -18.077 1.00 96.75 448 LEU A C 1
ATOM 3394 O O . LEU A 1 448 ? -2.285 17.038 -18.439 1.00 96.75 448 LEU A O 1
ATOM 3398 N N . GLY A 1 449 ? -0.171 17.711 -18.766 1.00 94.56 449 GLY A N 1
ATOM 3399 C CA . GLY A 1 449 ? -0.003 17.037 -20.051 1.00 94.56 449 GLY A CA 1
ATOM 3400 C C . GLY A 1 449 ? -0.231 15.526 -19.961 1.00 94.56 449 GLY A C 1
ATOM 3401 O O . GLY A 1 449 ? -1.184 15.030 -20.570 1.00 94.56 449 GLY A O 1
ATOM 3402 N N . PRO A 1 450 ? 0.563 14.800 -19.145 1.00 93.38 450 PRO A N 1
ATOM 3403 C CA . PRO A 1 450 ? 0.388 13.362 -18.948 1.00 93.38 450 PRO A CA 1
ATOM 3404 C C . PRO A 1 450 ? -1.006 12.994 -18.432 1.00 93.38 450 PRO A C 1
ATOM 3406 O O . PRO A 1 450 ? -1.580 11.991 -18.853 1.00 93.38 450 PRO A O 1
ATOM 3409 N N . GLY A 1 451 ? -1.577 13.805 -17.537 1.00 95.38 451 GLY A N 1
ATOM 3410 C CA . GLY A 1 451 ? -2.893 13.541 -16.971 1.00 95.38 451 GLY A CA 1
ATOM 3411 C C . GLY A 1 451 ? -4.044 13.790 -17.949 1.00 95.38 451 GLY A C 1
ATOM 3412 O O . GLY A 1 451 ? -4.982 12.999 -17.972 1.00 95.38 451 GLY A O 1
ATOM 3413 N N . VAL A 1 452 ? -3.974 14.818 -18.806 1.00 96.06 452 VAL A N 1
ATOM 3414 C CA . VAL A 1 452 ? -4.948 15.028 -19.893 1.00 96.06 452 VAL A CA 1
ATOM 3415 C C . VAL A 1 452 ? -4.901 13.866 -20.878 1.00 96.06 452 VAL A C 1
ATOM 3417 O O . VAL A 1 452 ? -5.952 13.337 -21.245 1.00 96.06 452 VAL A O 1
ATOM 3420 N N . GLU A 1 453 ? -3.699 13.451 -21.285 1.00 94.00 453 GLU A N 1
ATOM 3421 C CA . GLU A 1 453 ? -3.526 12.316 -22.189 1.00 94.00 453 GLU A CA 1
ATOM 3422 C C . GLU A 1 453 ? -4.100 11.034 -21.570 1.00 94.00 453 GLU A C 1
ATOM 3424 O O . GLU A 1 453 ? -4.970 10.405 -22.175 1.00 94.00 453 GLU A O 1
ATOM 3429 N N . ARG A 1 454 ? -3.699 10.697 -20.336 1.00 95.19 454 ARG A N 1
ATOM 3430 C CA . ARG A 1 454 ? -4.216 9.534 -19.599 1.00 95.19 454 ARG A CA 1
ATOM 3431 C C . ARG A 1 454 ? -5.739 9.569 -19.482 1.00 95.19 454 ARG A C 1
ATOM 3433 O O . ARG A 1 454 ? -6.385 8.604 -19.878 1.00 95.19 454 ARG A O 1
ATOM 3440 N N . ASN A 1 455 ? -6.317 10.658 -18.973 1.00 96.38 455 ASN A N 1
ATOM 3441 C CA . ASN A 1 455 ? -7.761 10.755 -18.746 1.00 96.38 455 ASN A CA 1
ATOM 3442 C C . ASN A 1 455 ? -8.556 10.595 -20.048 1.00 96.38 455 ASN A C 1
ATOM 3444 O O . ASN A 1 455 ? -9.550 9.880 -20.056 1.00 96.38 455 ASN A O 1
ATOM 3448 N N . THR A 1 456 ? -8.083 11.173 -21.157 1.00 95.44 456 THR A N 1
ATOM 3449 C CA . THR A 1 456 ? -8.747 11.041 -22.467 1.00 95.44 456 THR A CA 1
ATOM 3450 C C . THR A 1 456 ? -8.762 9.586 -22.946 1.00 95.44 456 THR A C 1
ATOM 3452 O O . THR A 1 456 ? -9.777 9.084 -23.424 1.00 95.44 456 THR A O 1
ATOM 3455 N N . TYR A 1 457 ? -7.648 8.866 -22.799 1.00 95.62 457 TYR A N 1
ATOM 3456 C CA . TYR A 1 457 ? -7.610 7.445 -23.142 1.00 95.62 457 TYR A CA 1
ATOM 3457 C C . TYR A 1 457 ? -8.459 6.586 -22.197 1.00 95.62 457 TYR A C 1
ATOM 3459 O O . TYR A 1 457 ? -9.057 5.612 -22.649 1.00 95.62 457 TYR A O 1
ATOM 3467 N N . LEU A 1 458 ? -8.542 6.943 -20.912 1.00 94.50 458 LEU A N 1
ATOM 3468 C CA . LEU A 1 458 ? -9.393 6.260 -19.934 1.00 94.50 458 LEU A CA 1
ATOM 3469 C C . LEU A 1 458 ? -10.889 6.488 -20.183 1.00 94.50 458 LEU A C 1
ATOM 3471 O O . LEU A 1 458 ? -11.670 5.560 -19.997 1.00 94.50 458 LEU A O 1
ATOM 3475 N N . GLU A 1 459 ? -11.296 7.675 -20.637 1.00 94.44 459 GLU A N 1
ATOM 3476 C CA . GLU A 1 459 ? -12.667 7.948 -21.096 1.00 94.44 459 GLU A CA 1
ATOM 3477 C C . GLU A 1 459 ? -13.033 6.995 -22.244 1.00 94.44 459 GLU A C 1
ATOM 3479 O O . GLU A 1 459 ? -13.995 6.233 -22.138 1.00 94.44 459 GLU A O 1
ATOM 3484 N N . ILE A 1 460 ? -12.181 6.919 -23.274 1.00 92.81 460 ILE A N 1
ATOM 3485 C CA . ILE A 1 460 ? -12.355 5.990 -24.403 1.00 92.81 460 ILE A CA 1
ATOM 3486 C C . ILE A 1 460 ? -12.378 4.535 -23.921 1.00 92.81 460 ILE A C 1
ATOM 3488 O O . ILE A 1 460 ? -13.158 3.722 -24.415 1.00 92.81 460 ILE A O 1
ATOM 3492 N N . TRP A 1 461 ? -11.524 4.172 -22.969 1.00 91.50 461 TRP A N 1
ATOM 3493 C CA . TRP A 1 461 ? -11.480 2.821 -22.415 1.00 91.50 461 TRP A CA 1
ATOM 3494 C C . TRP A 1 461 ? -12.788 2.448 -21.697 1.00 91.50 461 TRP A C 1
ATOM 3496 O O . TRP A 1 461 ? -13.375 1.398 -21.973 1.00 91.50 461 TRP A O 1
ATOM 3506 N N . ASN A 1 462 ? -13.282 3.334 -20.831 1.00 88.69 462 ASN A N 1
ATOM 3507 C CA . ASN A 1 462 ? -14.435 3.078 -19.971 1.00 88.69 462 ASN A CA 1
ATOM 3508 C C . ASN A 1 462 ? -15.777 3.135 -20.706 1.00 88.69 462 ASN A C 1
ATOM 3510 O O . ASN A 1 462 ? -16.657 2.339 -20.386 1.00 88.69 462 ASN A O 1
ATOM 3514 N N . GLU A 1 463 ? -15.937 4.007 -21.708 1.00 86.88 463 GLU A N 1
ATOM 3515 C CA . GLU A 1 463 ? -17.162 4.079 -22.525 1.00 86.88 463 GLU A CA 1
ATOM 3516 C C . GLU A 1 463 ? -17.538 2.717 -23.132 1.00 86.88 463 GLU A C 1
ATOM 3518 O O . GLU A 1 463 ? -18.710 2.349 -23.189 1.00 86.88 463 GLU A O 1
ATOM 3523 N N . ALA A 1 464 ? -16.545 1.932 -23.552 1.00 72.25 464 ALA A N 1
ATOM 3524 C CA . ALA A 1 464 ? -16.782 0.602 -24.107 1.00 72.25 464 ALA A CA 1
ATOM 3525 C C . ALA A 1 464 ? -16.945 -0.486 -23.057 1.00 72.25 464 ALA A C 1
ATOM 3527 O O . ALA A 1 464 ? -17.734 -1.401 -23.275 1.00 72.25 464 ALA A O 1
ATOM 3528 N N . LEU A 1 465 ? -16.220 -0.410 -21.937 1.00 73.62 465 LEU A N 1
ATOM 3529 C CA . LEU A 1 465 ? -16.435 -1.353 -20.842 1.00 73.62 465 LEU A CA 1
ATOM 3530 C C . LEU A 1 465 ? -17.865 -1.239 -20.320 1.00 73.62 465 LEU A C 1
ATOM 3532 O O . LEU A 1 465 ? -18.512 -2.265 -20.166 1.00 73.62 465 LEU A O 1
ATOM 3536 N N . ALA A 1 466 ? -18.387 -0.019 -20.164 1.00 77.50 466 ALA A N 1
ATOM 3537 C CA . ALA A 1 466 ? -19.781 0.211 -19.791 1.00 77.50 466 ALA A CA 1
ATOM 3538 C C . ALA A 1 466 ? -20.778 -0.365 -20.816 1.00 77.50 466 ALA A C 1
ATOM 3540 O O . ALA A 1 466 ? -21.831 -0.870 -20.433 1.00 77.50 466 ALA A O 1
ATOM 3541 N N . ALA A 1 467 ? -20.443 -0.333 -22.111 1.00 72.06 467 ALA A N 1
ATOM 3542 C CA . ALA A 1 467 ? -21.257 -0.956 -23.155 1.00 72.06 467 ALA A CA 1
ATOM 3543 C C . ALA A 1 467 ? -21.183 -2.498 -23.133 1.00 72.06 467 ALA A C 1
ATOM 3545 O O . ALA A 1 467 ? -22.165 -3.164 -23.456 1.00 72.06 467 ALA A O 1
ATOM 3546 N N . ALA A 1 468 ? -20.041 -3.072 -22.737 1.00 67.25 468 ALA A N 1
ATOM 3547 C CA . ALA A 1 468 ? -19.810 -4.517 -22.691 1.00 67.25 468 ALA A CA 1
ATOM 3548 C C . ALA A 1 468 ? -20.334 -5.182 -21.402 1.00 67.25 468 ALA A C 1
ATOM 3550 O O . ALA A 1 468 ? -20.810 -6.315 -21.445 1.00 67.25 468 ALA A O 1
ATOM 3551 N N . THR A 1 469 ? -20.299 -4.488 -20.258 1.00 65.06 469 THR A N 1
ATOM 3552 C CA . THR A 1 469 ? -20.778 -5.001 -18.958 1.00 65.06 469 THR A CA 1
ATOM 3553 C C . THR A 1 469 ? -22.300 -5.121 -18.860 1.00 65.06 469 THR A C 1
ATOM 3555 O O . THR A 1 469 ? -22.804 -5.646 -17.870 1.00 65.06 469 THR A O 1
ATOM 3558 N N . ALA A 1 470 ? -23.044 -4.712 -19.892 1.00 65.12 470 ALA A N 1
ATOM 3559 C CA . ALA A 1 470 ? -24.461 -5.042 -20.043 1.00 65.12 470 ALA A CA 1
ATOM 3560 C C . ALA A 1 470 ? -24.714 -6.551 -20.288 1.00 65.12 470 ALA A C 1
ATOM 3562 O O . ALA A 1 470 ? -25.866 -6.981 -20.317 1.00 65.12 470 ALA A O 1
ATOM 3563 N N . GLN A 1 471 ? -23.659 -7.360 -20.457 1.00 57.50 471 GLN A N 1
ATOM 3564 C CA . GLN A 1 471 ? -23.717 -8.819 -20.585 1.00 57.50 471 GLN A CA 1
ATOM 3565 C C . GLN A 1 471 ? -23.229 -9.533 -19.299 1.00 57.50 471 GLN A C 1
ATOM 3567 O O . GLN A 1 471 ? -22.389 -8.994 -18.576 1.00 57.50 471 GLN A O 1
ATOM 3572 N N . PRO A 1 472 ? -23.752 -10.736 -18.977 1.00 52.34 472 PRO A N 1
ATOM 3573 C CA . PRO A 1 472 ? -23.543 -11.413 -17.690 1.00 52.34 472 PRO A CA 1
ATOM 3574 C C . PRO A 1 472 ? -22.070 -11.712 -17.354 1.00 52.34 472 PRO A C 1
ATOM 3576 O O . PRO A 1 472 ? -21.239 -11.935 -18.232 1.00 52.34 472 PRO A O 1
ATOM 3579 N N . ALA A 1 473 ? -21.764 -11.784 -16.051 1.00 59.19 473 ALA A N 1
ATOM 3580 C CA . ALA A 1 473 ? -20.419 -11.933 -15.474 1.00 59.19 473 ALA A CA 1
ATOM 3581 C C . ALA A 1 473 ? -19.590 -13.129 -15.998 1.00 59.19 473 ALA A C 1
ATOM 3583 O O . ALA A 1 473 ? -18.360 -13.112 -15.911 1.00 59.19 473 ALA A O 1
ATOM 3584 N N . GLU A 1 474 ? -20.230 -14.155 -16.563 1.00 54.66 474 GLU A N 1
ATOM 3585 C CA . GLU A 1 474 ? -19.544 -15.276 -17.218 1.00 54.66 474 GLU A CA 1
ATOM 3586 C C . GLU A 1 474 ? -18.863 -14.875 -18.533 1.00 54.66 474 GLU A C 1
ATOM 3588 O O . GLU A 1 474 ? -17.750 -15.331 -18.800 1.00 54.66 474 GLU A O 1
ATOM 3593 N N . ALA A 1 475 ? -19.448 -13.953 -19.306 1.00 55.56 475 ALA A N 1
ATOM 3594 C CA . ALA A 1 475 ? -18.827 -13.430 -20.522 1.00 55.56 475 ALA A CA 1
ATOM 3595 C C . ALA A 1 475 ? -17.534 -12.666 -20.191 1.00 55.56 475 ALA A C 1
ATOM 3597 O O . ALA A 1 475 ? -16.510 -12.854 -20.842 1.00 55.56 475 ALA A O 1
ATOM 3598 N N . ALA A 1 476 ? -17.522 -11.896 -19.098 1.00 56.53 476 ALA A N 1
ATOM 3599 C CA . ALA A 1 476 ? -16.340 -11.157 -18.652 1.00 56.53 476 ALA A CA 1
ATOM 3600 C C . ALA A 1 476 ? -15.150 -12.063 -18.270 1.00 56.53 476 ALA A C 1
ATOM 3602 O O . ALA A 1 476 ? -13.999 -11.650 -18.402 1.00 56.53 476 ALA A O 1
ATOM 3603 N N . ARG A 1 477 ? -15.392 -13.309 -17.830 1.00 61.00 477 ARG A N 1
ATOM 3604 C CA . ARG A 1 477 ? -14.317 -14.280 -17.543 1.00 61.00 477 ARG A CA 1
ATOM 3605 C C . ARG A 1 477 ? -13.754 -14.933 -18.807 1.00 61.00 477 ARG A C 1
ATOM 3607 O O . ARG A 1 477 ? -12.574 -15.273 -18.824 1.00 61.00 477 ARG A O 1
ATOM 3614 N N . ALA A 1 478 ? -14.563 -15.086 -19.855 1.00 56.72 478 ALA A N 1
ATOM 3615 C CA . ALA A 1 478 ? -14.157 -15.735 -21.102 1.00 56.72 478 ALA A CA 1
ATOM 3616 C C . ALA A 1 478 ? -13.304 -14.835 -22.019 1.00 56.72 478 ALA A C 1
ATOM 3618 O O . ALA A 1 478 ? -12.466 -15.340 -22.762 1.00 56.72 478 ALA A O 1
ATOM 3619 N N . ILE A 1 479 ? -13.493 -13.512 -21.959 1.00 62.62 479 ILE A N 1
ATOM 3620 C CA . ILE A 1 479 ? -12.874 -12.550 -22.895 1.00 62.62 479 ILE A CA 1
ATOM 3621 C C . ILE A 1 479 ? -11.422 -12.193 -22.474 1.00 62.62 479 ILE A C 1
ATOM 3623 O O . ILE A 1 479 ? -10.634 -11.692 -23.271 1.00 62.62 479 ILE A O 1
ATOM 3627 N N . GLY A 1 480 ? -11.007 -12.552 -21.254 1.00 77.62 480 GLY A N 1
ATOM 3628 C CA . GLY A 1 480 ? -9.695 -12.210 -20.694 1.00 77.62 480 GLY A CA 1
ATOM 3629 C C . GLY A 1 480 ? -9.731 -10.920 -19.871 1.00 77.62 480 GLY A C 1
ATOM 3630 O O . GLY A 1 480 ? -10.760 -10.257 -19.763 1.00 77.62 480 GLY A O 1
ATOM 3631 N N . ARG A 1 481 ? -8.609 -10.578 -19.224 1.00 88.00 481 ARG A N 1
ATOM 3632 C CA . ARG A 1 481 ? -8.492 -9.395 -18.351 1.00 88.00 481 ARG A CA 1
ATOM 3633 C C . ARG A 1 481 ? -7.698 -8.309 -19.078 1.00 88.00 481 ARG A C 1
ATOM 3635 O O . ARG A 1 481 ? -6.469 -8.357 -19.044 1.00 88.00 481 ARG A O 1
ATOM 3642 N N . PRO A 1 482 ? -8.346 -7.364 -19.773 1.00 92.50 482 PRO A N 1
ATOM 3643 C CA . PRO A 1 482 ? -7.628 -6.316 -20.471 1.00 92.50 482 PRO A CA 1
ATOM 3644 C C . PRO A 1 482 ? -7.129 -5.257 -19.487 1.00 92.50 482 PRO A C 1
ATOM 3646 O O . PRO A 1 482 ? -7.812 -4.920 -18.521 1.00 92.50 482 PRO A O 1
ATOM 3649 N N . ALA A 1 483 ? -5.934 -4.737 -19.739 1.00 94.12 483 ALA A N 1
ATOM 3650 C CA . ALA A 1 483 ? -5.326 -3.668 -18.970 1.00 94.12 483 ALA A CA 1
ATOM 3651 C C . ALA A 1 483 ? -4.665 -2.638 -19.885 1.00 94.12 483 ALA A C 1
ATOM 3653 O O . ALA A 1 483 ? -4.076 -2.985 -20.911 1.00 94.12 483 ALA A O 1
ATOM 3654 N N . ILE A 1 484 ? -4.766 -1.368 -19.501 1.00 95.69 484 ILE A N 1
ATOM 3655 C CA . ILE A 1 484 ? -4.228 -0.238 -20.260 1.00 95.69 484 ILE A CA 1
ATOM 3656 C C . ILE A 1 484 ? -3.115 0.456 -19.475 1.00 95.69 484 ILE A C 1
ATOM 3658 O O . ILE A 1 484 ? -3.286 0.802 -18.307 1.00 95.69 484 ILE A O 1
ATOM 3662 N N . PHE A 1 485 ? -1.976 0.677 -20.128 1.00 95.69 485 PHE A N 1
ATOM 3663 C CA . PHE A 1 485 ? -0.779 1.253 -19.522 1.00 95.69 485 PHE A CA 1
ATOM 3664 C C . PHE A 1 485 ? -0.308 2.496 -20.273 1.00 95.69 485 PHE A C 1
ATOM 3666 O O . PHE A 1 485 ? -0.334 2.561 -21.507 1.00 95.69 485 PHE A O 1
ATOM 3673 N N . PHE A 1 486 ? 0.200 3.460 -19.504 1.00 94.12 486 PHE A N 1
ATOM 3674 C CA . PHE A 1 486 ? 0.765 4.717 -19.998 1.00 94.12 486 PHE A CA 1
ATOM 3675 C C . PHE A 1 486 ? 2.180 4.902 -19.437 1.00 94.12 486 PH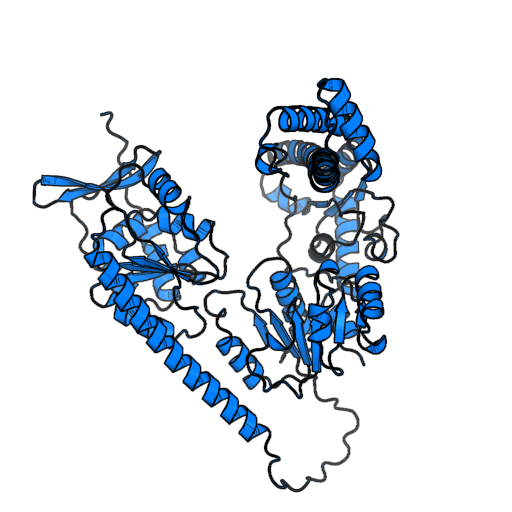E A C 1
ATOM 3677 O O . PHE A 1 486 ? 2.354 5.740 -18.549 1.00 94.12 486 PHE A O 1
ATOM 3684 N N . PRO A 1 487 ? 3.174 4.116 -19.899 1.00 91.19 487 PRO A N 1
ATOM 3685 C CA . PRO A 1 487 ? 4.482 4.111 -19.268 1.00 91.19 487 PRO A CA 1
ATOM 3686 C C . PRO A 1 487 ? 5.165 5.473 -19.367 1.00 91.19 487 PRO A C 1
ATOM 3688 O O . PRO A 1 487 ? 5.364 6.013 -20.462 1.00 91.19 487 PRO A O 1
ATOM 3691 N N . SER A 1 488 ? 5.537 6.026 -18.219 1.00 86.56 488 SER A N 1
ATOM 3692 C CA . SER A 1 488 ? 6.083 7.378 -18.113 1.00 86.56 488 SER A CA 1
ATOM 3693 C C . SER A 1 488 ? 7.411 7.481 -18.868 1.00 86.56 488 SER A C 1
ATOM 3695 O O . SER A 1 488 ? 8.390 6.801 -18.556 1.00 86.56 488 SER A O 1
ATOM 3697 N N . GLY A 1 489 ? 7.448 8.304 -19.919 1.00 87.38 489 GLY A N 1
ATOM 3698 C CA . GLY A 1 489 ? 8.627 8.435 -20.776 1.00 87.38 489 GLY A CA 1
ATOM 3699 C C . GLY A 1 489 ? 9.004 7.153 -21.531 1.00 87.38 489 GLY A C 1
ATOM 3700 O O . GLY A 1 489 ? 10.145 7.036 -21.976 1.00 87.38 489 GLY A O 1
ATOM 3701 N N . GLY A 1 490 ? 8.087 6.187 -21.678 1.00 91.31 490 GLY A N 1
ATOM 3702 C CA . GLY A 1 490 ? 8.333 4.899 -22.340 1.00 91.31 490 GLY A CA 1
ATOM 3703 C C . GLY A 1 490 ? 9.193 3.918 -21.540 1.00 91.31 490 GLY A C 1
ATOM 3704 O O . GLY A 1 490 ? 9.615 2.905 -22.094 1.00 91.31 490 GLY A O 1
ATOM 3705 N N . ARG A 1 491 ? 9.473 4.212 -20.267 1.00 93.56 491 ARG A N 1
ATOM 3706 C CA . ARG A 1 491 ? 10.252 3.340 -19.380 1.00 93.56 491 ARG A CA 1
ATOM 3707 C C . ARG A 1 491 ? 9.476 2.078 -19.017 1.00 93.56 491 ARG A C 1
ATOM 3709 O O . ARG A 1 491 ? 8.252 2.049 -19.104 1.00 93.56 491 ARG A O 1
ATOM 3716 N N . LEU A 1 492 ? 10.193 1.040 -18.603 1.00 95.31 492 LEU A N 1
ATOM 3717 C CA . LEU A 1 492 ? 9.583 -0.135 -17.996 1.00 95.31 492 LEU A CA 1
ATOM 3718 C C . LEU A 1 492 ? 8.965 0.223 -16.632 1.00 95.31 492 LEU A C 1
ATOM 3720 O O . LEU A 1 492 ? 9.673 0.628 -15.714 1.00 95.31 492 LEU A O 1
ATOM 3724 N N . GLU A 1 493 ? 7.656 0.024 -16.491 1.00 93.56 493 GLU A N 1
ATOM 3725 C CA . GLU A 1 493 ? 6.953 0.091 -15.206 1.00 93.56 493 GLU A CA 1
ATOM 3726 C C . GLU A 1 493 ? 6.721 -1.331 -14.678 1.00 93.56 493 GLU A C 1
ATOM 3728 O O . GLU A 1 493 ? 6.401 -2.249 -15.438 1.00 93.56 493 GLU A O 1
ATOM 3733 N N . ARG A 1 494 ? 6.873 -1.537 -13.367 1.00 94.44 494 ARG A N 1
ATOM 3734 C CA . ARG A 1 494 ? 6.713 -2.859 -12.737 1.00 94.44 494 ARG A CA 1
ATOM 3735 C C . ARG A 1 494 ? 5.306 -3.416 -12.948 1.00 94.44 494 ARG A C 1
ATOM 3737 O O . ARG A 1 494 ? 5.132 -4.607 -13.186 1.00 94.44 494 ARG A O 1
ATOM 3744 N N . GLU A 1 495 ? 4.301 -2.553 -12.876 1.00 94.75 495 GLU A N 1
ATOM 3745 C CA . GLU A 1 495 ? 2.891 -2.902 -13.017 1.00 94.75 495 GLU A CA 1
ATOM 3746 C C . GLU A 1 495 ? 2.596 -3.513 -14.398 1.00 94.75 495 GLU A C 1
ATOM 3748 O O . GLU A 1 495 ? 1.776 -4.425 -14.487 1.00 94.75 495 GLU A O 1
ATOM 3753 N N . LEU A 1 496 ? 3.324 -3.099 -15.445 1.00 96.69 496 LEU A N 1
ATOM 3754 C CA . LEU A 1 496 ? 3.231 -3.688 -16.784 1.00 96.69 496 LEU A CA 1
ATOM 3755 C C . LEU A 1 496 ? 3.738 -5.142 -16.806 1.00 96.69 496 LEU A C 1
ATOM 3757 O O . LEU A 1 496 ? 3.073 -6.010 -17.370 1.00 96.69 496 LEU A O 1
ATOM 3761 N N . LEU A 1 497 ? 4.876 -5.436 -16.164 1.00 97.12 497 LEU A N 1
ATOM 3762 C CA . LEU A 1 497 ? 5.395 -6.810 -16.074 1.00 97.12 497 LEU A CA 1
ATOM 3763 C C . LEU A 1 497 ? 4.552 -7.700 -15.165 1.00 97.12 497 LEU A C 1
ATOM 3765 O O . LEU A 1 497 ? 4.374 -8.876 -15.468 1.00 97.12 497 LEU A O 1
ATOM 3769 N N . ASN A 1 498 ? 4.008 -7.159 -14.076 1.00 96.38 498 ASN A N 1
ATOM 3770 C CA . ASN A 1 498 ? 3.075 -7.895 -13.223 1.00 96.38 498 ASN A CA 1
ATOM 3771 C C . ASN A 1 498 ? 1.806 -8.269 -13.999 1.00 96.38 498 ASN A C 1
ATOM 3773 O O . ASN A 1 498 ? 1.348 -9.406 -13.926 1.00 96.38 498 ASN A O 1
ATOM 3777 N N . ALA A 1 499 ? 1.269 -7.342 -14.798 1.00 96.38 499 ALA A N 1
ATOM 3778 C CA . ALA A 1 499 ? 0.126 -7.609 -15.665 1.00 96.38 499 ALA A CA 1
ATOM 3779 C C . ALA A 1 499 ? 0.445 -8.678 -16.719 1.00 96.38 499 ALA A C 1
ATOM 3781 O O . ALA A 1 499 ? -0.338 -9.611 -16.898 1.00 96.38 499 ALA A O 1
ATOM 3782 N N . ALA A 1 500 ? 1.614 -8.594 -17.360 1.00 97.44 500 ALA A N 1
ATOM 3783 C CA . ALA A 1 500 ? 2.094 -9.617 -18.285 1.00 97.44 500 ALA A CA 1
ATOM 3784 C C . ALA A 1 500 ? 2.209 -10.994 -17.605 1.00 97.44 500 ALA A C 1
ATOM 3786 O O . ALA A 1 500 ? 1.646 -11.970 -18.095 1.00 97.44 500 ALA A O 1
ATOM 3787 N N . ALA A 1 501 ? 2.864 -11.070 -16.441 1.00 96.50 501 ALA A N 1
ATOM 3788 C CA . ALA A 1 501 ? 3.031 -12.302 -15.666 1.00 96.50 501 ALA A CA 1
ATOM 3789 C C . ALA A 1 501 ? 1.687 -12.921 -15.245 1.00 96.50 501 ALA A C 1
ATOM 3791 O O . ALA A 1 501 ? 1.522 -14.141 -15.251 1.00 96.50 501 ALA A O 1
ATOM 3792 N N . ALA A 1 502 ? 0.709 -12.081 -14.907 1.00 95.56 502 ALA A N 1
ATOM 3793 C CA . ALA A 1 502 ? -0.639 -12.502 -14.543 1.00 95.56 502 ALA A CA 1
ATOM 3794 C C . ALA A 1 502 ? -1.546 -12.803 -15.758 1.00 95.56 502 ALA A C 1
ATOM 3796 O O . ALA A 1 502 ? -2.720 -13.127 -15.572 1.00 95.56 502 ALA A O 1
ATOM 3797 N N . GLY A 1 503 ? -1.029 -12.713 -16.992 1.00 96.19 503 GLY A N 1
ATOM 3798 C CA . GLY A 1 503 ? -1.759 -13.056 -18.216 1.00 96.19 503 GLY A CA 1
ATOM 3799 C C . GLY A 1 503 ? -2.819 -12.031 -18.629 1.00 96.19 503 GLY A C 1
ATOM 3800 O O . GLY A 1 503 ? -3.816 -12.394 -19.254 1.00 96.19 503 GLY A O 1
ATOM 3801 N N . PHE A 1 504 ? -2.641 -10.757 -18.267 1.00 95.69 504 PHE A N 1
ATOM 3802 C CA . PHE A 1 504 ? -3.510 -9.683 -18.745 1.00 95.69 504 PHE A CA 1
ATOM 3803 C C . PHE A 1 504 ? -3.275 -9.404 -20.231 1.00 95.69 504 PHE A C 1
ATOM 3805 O O . PHE A 1 504 ? -2.167 -9.534 -20.747 1.00 95.69 504 PHE A O 1
ATOM 3812 N N . ILE A 1 505 ? -4.325 -8.947 -20.909 1.00 96.44 505 ILE A N 1
ATOM 3813 C CA . ILE A 1 505 ? -4.229 -8.427 -22.272 1.00 96.44 505 ILE A CA 1
ATOM 3814 C C . ILE A 1 505 ? -3.750 -6.983 -22.187 1.00 96.44 505 ILE A C 1
ATOM 3816 O O . ILE A 1 505 ? -4.428 -6.132 -21.617 1.00 96.44 505 ILE A O 1
ATOM 3820 N N . LEU A 1 506 ? -2.580 -6.703 -22.751 1.00 97.38 506 LEU A N 1
ATOM 3821 C CA . LEU A 1 506 ? -1.879 -5.442 -22.531 1.00 97.38 506 LEU A CA 1
ATOM 3822 C C . LEU A 1 506 ? -2.104 -4.471 -23.689 1.00 97.38 506 LEU A C 1
ATOM 3824 O O . LEU A 1 506 ? -1.692 -4.738 -24.820 1.00 97.38 506 LEU A O 1
ATOM 3828 N N . PHE A 1 507 ? -2.694 -3.317 -23.390 1.00 97.62 507 PHE A N 1
ATOM 3829 C CA . PHE A 1 507 ? -2.753 -2.161 -24.278 1.00 97.62 507 PHE A CA 1
ATOM 3830 C C . PHE A 1 507 ? -1.762 -1.119 -23.772 1.00 97.62 507 PHE A C 1
ATOM 3832 O O . PHE A 1 507 ? -1.923 -0.587 -22.676 1.00 97.62 507 PHE A O 1
ATOM 3839 N N . VAL A 1 508 ? -0.728 -0.818 -24.553 1.00 97.25 508 VAL A N 1
ATOM 3840 C CA . VAL A 1 508 ? 0.373 0.044 -24.106 1.00 97.25 508 VAL A CA 1
ATOM 3841 C C . VAL A 1 508 ? 0.502 1.248 -25.026 1.00 97.25 508 VAL A C 1
ATOM 3843 O O . VAL A 1 508 ? 0.608 1.116 -26.247 1.00 97.25 508 VAL A O 1
ATOM 3846 N N . ARG A 1 509 ? 0.508 2.446 -24.439 1.00 96.00 509 ARG A N 1
ATOM 3847 C CA . ARG A 1 509 ? 0.745 3.683 -25.183 1.00 96.00 509 ARG A CA 1
ATOM 3848 C C . ARG A 1 509 ? 2.160 3.685 -25.771 1.00 96.00 509 ARG A C 1
ATOM 3850 O O . ARG A 1 509 ? 3.144 3.570 -25.044 1.00 96.00 509 ARG A O 1
ATOM 3857 N N . ASN A 1 510 ? 2.254 3.880 -27.084 1.00 94.94 510 ASN A N 1
ATOM 3858 C CA . ASN A 1 510 ? 3.512 4.043 -27.807 1.00 94.94 510 ASN A CA 1
ATOM 3859 C C . ASN A 1 510 ? 4.268 5.276 -27.298 1.00 94.94 510 ASN A C 1
ATOM 3861 O O . ASN A 1 510 ? 3.664 6.341 -27.157 1.00 94.94 510 ASN A O 1
ATOM 3865 N N . HIS A 1 511 ? 5.578 5.170 -27.098 1.00 92.19 511 HIS A N 1
ATOM 3866 C CA . HIS A 1 511 ? 6.430 6.290 -26.713 1.00 92.19 511 HIS A CA 1
ATOM 3867 C C . HIS A 1 511 ? 7.779 6.236 -27.453 1.00 92.19 511 HIS A C 1
ATOM 3869 O O . HIS A 1 511 ? 8.376 5.163 -27.536 1.00 92.19 511 HIS A O 1
ATOM 3875 N N . PRO A 1 512 ? 8.343 7.370 -27.926 1.00 90.94 512 PRO A N 1
ATOM 3876 C CA . PRO A 1 512 ? 9.592 7.371 -28.700 1.00 90.94 512 PRO A CA 1
ATOM 3877 C C . PRO A 1 512 ? 10.787 6.702 -28.007 1.00 90.94 512 PRO A C 1
ATOM 3879 O O . PRO A 1 512 ? 11.665 6.153 -28.662 1.00 90.94 512 PRO A O 1
ATOM 3882 N N . ARG A 1 513 ? 10.827 6.742 -26.670 1.00 92.44 513 ARG A N 1
ATOM 3883 C CA . ARG A 1 513 ? 11.908 6.153 -25.860 1.00 92.44 513 ARG A CA 1
ATOM 3884 C C . ARG A 1 513 ? 11.664 4.698 -25.436 1.00 92.44 513 ARG A C 1
ATOM 3886 O O . ARG A 1 513 ? 12.485 4.150 -24.707 1.00 92.44 513 ARG A O 1
ATOM 3893 N N . GLN A 1 514 ? 10.582 4.056 -25.879 1.00 94.94 514 GLN A N 1
ATOM 3894 C CA . GLN A 1 514 ? 10.267 2.682 -25.461 1.00 94.94 514 GLN A CA 1
ATOM 3895 C C . GLN A 1 514 ? 11.289 1.636 -25.916 1.00 94.94 514 GLN A C 1
ATOM 3897 O O . GLN A 1 514 ? 11.416 0.606 -25.268 1.00 94.94 514 GLN A O 1
ATOM 3902 N N . ALA A 1 515 ? 12.018 1.911 -27.002 1.00 95.69 515 ALA A N 1
ATOM 3903 C CA . ALA A 1 515 ? 13.084 1.055 -27.527 1.00 95.69 515 ALA A CA 1
ATOM 3904 C C . ALA A 1 515 ? 14.462 1.344 -26.901 1.00 95.69 515 ALA A C 1
ATOM 3906 O O . ALA A 1 515 ? 15.467 0.791 -27.336 1.00 95.69 515 ALA A O 1
ATOM 3907 N N . SER A 1 516 ? 14.538 2.246 -25.915 1.00 94.81 516 SER A N 1
ATOM 3908 C CA . SER A 1 516 ? 15.775 2.446 -25.155 1.00 94.81 516 SER A CA 1
ATOM 3909 C C . SER A 1 516 ? 16.091 1.221 -24.291 1.00 94.81 516 SER A C 1
ATOM 3911 O O . SER A 1 516 ? 15.215 0.400 -24.020 1.00 94.81 516 SER A O 1
ATOM 3913 N N . THR A 1 517 ? 17.328 1.118 -23.803 1.00 93.31 517 THR A N 1
ATOM 3914 C CA . THR A 1 517 ? 17.787 -0.001 -22.961 1.00 93.31 517 THR A CA 1
ATOM 3915 C C . THR A 1 517 ? 16.924 -0.211 -21.708 1.00 93.31 517 THR A C 1
ATOM 3917 O O . THR A 1 517 ? 16.773 -1.341 -21.253 1.00 93.31 517 THR A O 1
ATOM 3920 N N . ASP A 1 518 ? 16.358 0.865 -21.151 1.00 93.62 518 ASP A N 1
ATOM 3921 C CA . ASP A 1 518 ? 15.436 0.858 -19.999 1.00 93.62 518 ASP A CA 1
ATOM 3922 C C . ASP A 1 518 ? 13.956 0.987 -20.410 1.00 93.62 518 ASP A C 1
ATOM 3924 O O . ASP A 1 518 ? 13.055 1.079 -19.571 1.00 93.62 518 ASP A O 1
ATOM 3928 N N . GLY A 1 519 ? 13.696 1.056 -21.713 1.00 95.94 519 GLY A N 1
ATOM 3929 C CA . GLY A 1 519 ? 12.360 1.145 -22.268 1.00 95.94 519 GLY A CA 1
ATOM 3930 C C . GLY A 1 519 ? 11.654 -0.205 -22.237 1.00 95.94 519 GLY A C 1
ATOM 3931 O O . GLY A 1 519 ? 12.287 -1.257 -22.333 1.00 95.94 519 GLY A O 1
ATOM 3932 N N . TRP A 1 520 ? 10.326 -0.188 -22.110 1.00 97.06 520 TRP A N 1
ATOM 3933 C CA . TRP A 1 520 ? 9.553 -1.421 -21.939 1.00 97.06 520 TRP A CA 1
ATOM 3934 C C . TRP A 1 520 ? 9.682 -2.398 -23.122 1.00 97.06 520 TRP A C 1
ATOM 3936 O O . TRP A 1 520 ? 9.547 -3.604 -22.922 1.00 97.06 520 TRP A O 1
ATOM 3946 N N . ALA A 1 521 ? 9.998 -1.914 -24.331 1.00 97.19 521 ALA A N 1
ATOM 3947 C CA . ALA A 1 521 ? 10.156 -2.762 -25.516 1.00 97.19 521 ALA A CA 1
ATOM 3948 C C . ALA A 1 521 ? 11.442 -3.609 -25.490 1.00 97.19 521 ALA A C 1
ATOM 3950 O O . ALA A 1 521 ? 11.575 -4.537 -26.282 1.00 97.19 521 ALA A O 1
ATOM 3951 N N . SER A 1 522 ? 12.370 -3.326 -24.568 1.00 96.56 522 SER A N 1
ATOM 3952 C CA . SER A 1 522 ? 13.528 -4.191 -24.298 1.00 96.56 522 SER A CA 1
ATOM 3953 C C . SER A 1 522 ? 13.164 -5.438 -23.476 1.00 96.56 522 SER A C 1
ATOM 3955 O O . SER A 1 522 ? 13.986 -6.338 -23.349 1.00 96.56 522 SER A O 1
ATOM 3957 N N . PHE A 1 523 ? 11.949 -5.488 -22.915 1.00 97.19 523 PHE A N 1
ATOM 3958 C CA . PHE A 1 523 ? 11.486 -6.538 -21.995 1.00 97.19 523 PHE A CA 1
ATOM 3959 C C . PHE A 1 523 ? 10.228 -7.258 -22.473 1.00 97.19 523 PHE A C 1
ATOM 3961 O O . PHE A 1 523 ? 9.898 -8.330 -21.982 1.00 97.19 523 PHE A O 1
ATOM 3968 N N . LEU A 1 524 ? 9.481 -6.651 -23.391 1.00 97.94 524 LEU A N 1
ATOM 3969 C CA . LEU A 1 524 ? 8.298 -7.236 -24.002 1.00 97.94 524 LEU A CA 1
ATOM 3970 C C . LEU A 1 524 ? 8.339 -6.942 -25.497 1.00 97.94 524 LEU A C 1
ATOM 3972 O O . LEU A 1 524 ? 8.505 -5.787 -25.882 1.00 97.94 524 LEU A O 1
ATOM 3976 N N . ASP A 1 525 ? 8.131 -7.964 -26.327 1.00 97.94 525 ASP A N 1
ATOM 3977 C CA . ASP A 1 525 ? 8.009 -7.799 -27.772 1.00 97.94 525 ASP A CA 1
ATOM 3978 C C . ASP A 1 525 ? 6.761 -6.956 -28.115 1.00 97.94 525 ASP A C 1
ATOM 3980 O O . ASP A 1 525 ? 5.631 -7.401 -27.865 1.00 97.94 525 ASP A O 1
ATOM 3984 N N . PRO A 1 526 ? 6.925 -5.759 -28.717 1.00 97.19 526 PRO A N 1
ATOM 3985 C CA . PRO A 1 526 ? 5.811 -4.914 -29.135 1.00 97.19 526 PRO A CA 1
ATOM 3986 C C . PRO A 1 526 ? 4.811 -5.606 -30.070 1.00 97.19 526 PRO A C 1
ATOM 3988 O O . PRO A 1 526 ? 3.632 -5.252 -30.064 1.00 97.19 526 PRO A O 1
ATOM 3991 N N . ALA A 1 527 ? 5.264 -6.568 -30.882 1.00 96.69 527 ALA A N 1
ATOM 3992 C CA . ALA A 1 527 ? 4.419 -7.267 -31.844 1.00 96.69 527 ALA A CA 1
ATOM 3993 C C . ALA A 1 527 ? 3.721 -8.485 -31.220 1.00 96.69 527 ALA A C 1
ATOM 3995 O O . ALA A 1 527 ? 2.508 -8.650 -31.394 1.00 96.69 527 ALA A O 1
ATOM 3996 N N . GLY A 1 528 ? 4.471 -9.318 -30.495 1.00 96.75 528 GLY A N 1
ATOM 3997 C CA . GLY A 1 528 ? 4.008 -10.595 -29.956 1.00 96.75 528 GLY A CA 1
ATOM 3998 C C . GLY A 1 528 ? 3.375 -10.543 -28.565 1.00 96.75 528 GLY A C 1
ATOM 3999 O O . GLY A 1 528 ? 2.534 -11.386 -28.266 1.00 96.75 528 GLY A O 1
ATOM 4000 N N . HIS A 1 529 ? 3.732 -9.581 -27.709 1.00 98.06 529 HIS A N 1
ATOM 4001 C CA . HIS A 1 529 ? 3.304 -9.579 -26.299 1.00 98.06 529 HIS A CA 1
ATOM 4002 C C . HIS A 1 529 ? 2.244 -8.525 -25.978 1.00 98.06 529 HIS A C 1
ATOM 4004 O O . HIS A 1 529 ? 1.438 -8.715 -25.068 1.00 98.06 529 HIS A O 1
ATOM 4010 N N . VAL A 1 530 ? 2.231 -7.406 -26.705 1.00 97.69 530 VAL A N 1
ATOM 4011 C CA . VAL A 1 530 ? 1.376 -6.255 -26.381 1.00 97.69 530 VAL A CA 1
ATOM 4012 C C . VAL A 1 530 ? 0.592 -5.754 -27.595 1.00 97.69 530 VAL A C 1
ATOM 4014 O O . VAL A 1 530 ? 0.857 -6.101 -28.750 1.00 97.69 530 VAL A O 1
ATOM 4017 N N . THR A 1 531 ? -0.412 -4.924 -27.325 1.00 98.00 531 THR A N 1
ATOM 4018 C CA . THR A 1 531 ? -1.105 -4.114 -28.328 1.00 98.00 531 THR A CA 1
ATOM 4019 C C . THR A 1 531 ? -0.711 -2.660 -28.133 1.00 98.00 531 THR A C 1
ATOM 4021 O O . THR A 1 531 ? -1.142 -2.001 -27.187 1.00 98.00 531 THR A O 1
ATOM 4024 N N . VAL A 1 532 ? 0.140 -2.162 -29.024 1.00 97.62 532 VAL A N 1
ATOM 4025 C CA . VAL A 1 532 ? 0.626 -0.784 -28.973 1.00 97.62 532 VAL A CA 1
ATOM 4026 C C . VAL A 1 532 ? -0.371 0.150 -29.651 1.00 97.62 532 VAL A C 1
ATOM 4028 O O . VAL A 1 532 ? -0.896 -0.179 -30.711 1.00 97.62 532 VAL A O 1
ATOM 4031 N N . PHE A 1 533 ? -0.611 1.322 -29.064 1.00 97.06 533 PHE A N 1
ATOM 4032 C CA . PHE A 1 533 ? -1.413 2.380 -29.683 1.00 97.06 533 PHE A CA 1
ATOM 4033 C C . PHE A 1 533 ? -0.731 3.743 -29.573 1.00 97.06 533 PHE A C 1
ATOM 4035 O O . PHE A 1 533 ? -0.096 4.056 -28.568 1.00 97.06 533 PHE A O 1
ATOM 4042 N N . SER A 1 534 ? -0.879 4.581 -30.596 1.00 95.00 534 SER A N 1
ATOM 4043 C CA . SER A 1 534 ? -0.256 5.907 -30.674 1.00 95.00 534 SER A CA 1
ATOM 4044 C C . SER A 1 534 ? -1.248 7.068 -30.598 1.00 95.00 534 SER A C 1
ATOM 4046 O O . SER A 1 534 ? -0.841 8.213 -30.404 1.00 95.00 534 SER A O 1
ATOM 4048 N N . SER A 1 535 ? -2.542 6.794 -30.779 1.00 95.38 535 SER A N 1
ATOM 4049 C CA . SER A 1 535 ? -3.589 7.817 -30.839 1.00 95.38 535 SER A CA 1
ATOM 4050 C C . SER A 1 535 ? -4.926 7.322 -30.274 1.00 95.38 535 SER A C 1
ATOM 4052 O O . SER A 1 535 ? -5.159 6.109 -30.231 1.00 95.38 535 SER A O 1
ATOM 4054 N N . PRO A 1 536 ? -5.844 8.236 -29.900 1.00 95.56 536 PRO A N 1
ATOM 4055 C CA . PRO A 1 536 ? -7.215 7.897 -29.508 1.00 95.56 536 PRO A CA 1
ATOM 4056 C C . PRO A 1 536 ? -7.951 7.006 -30.517 1.00 95.56 536 PRO A C 1
ATOM 4058 O O . PRO A 1 536 ? -8.589 6.024 -30.142 1.00 95.56 536 PRO A O 1
ATOM 4061 N N . ALA A 1 537 ? -7.821 7.318 -31.811 1.00 95.75 537 ALA A N 1
ATOM 4062 C CA . ALA A 1 537 ? -8.460 6.563 -32.886 1.00 95.75 537 ALA A CA 1
ATOM 4063 C C . ALA A 1 537 ? -7.901 5.136 -33.006 1.00 95.75 537 ALA A C 1
ATOM 4065 O O . ALA A 1 537 ? -8.646 4.195 -33.270 1.00 95.75 537 ALA A O 1
ATOM 4066 N N . GLU A 1 538 ? -6.597 4.969 -32.789 1.00 96.94 538 GLU A N 1
ATOM 4067 C CA . GLU A 1 538 ? -5.951 3.659 -32.805 1.00 96.94 538 GLU A CA 1
ATOM 4068 C C . GLU A 1 538 ? -6.346 2.812 -31.591 1.00 96.94 538 GLU A C 1
ATOM 4070 O O . GLU A 1 538 ? -6.678 1.642 -31.763 1.00 96.94 538 GLU A O 1
ATOM 4075 N N . LEU A 1 539 ? -6.401 3.401 -30.387 1.00 96.50 539 LEU A N 1
ATOM 4076 C CA . LEU A 1 539 ? -6.904 2.698 -29.202 1.00 96.50 539 LEU A CA 1
ATOM 4077 C C . LEU A 1 539 ? -8.343 2.222 -29.423 1.00 96.50 539 LEU A C 1
ATOM 4079 O O . LEU A 1 539 ? -8.652 1.060 -29.164 1.00 96.50 539 LEU A O 1
ATOM 4083 N N . LYS A 1 540 ? -9.211 3.101 -29.942 1.00 95.25 540 LYS A N 1
ATOM 4084 C CA . LYS A 1 540 ? -10.602 2.760 -30.262 1.00 95.25 540 LYS A CA 1
ATOM 4085 C C . LYS A 1 540 ? -10.683 1.583 -31.239 1.00 95.25 540 LYS A C 1
ATOM 4087 O O . LYS A 1 540 ? -11.430 0.645 -30.976 1.00 95.25 540 LYS A O 1
ATOM 4092 N N . ARG A 1 541 ? -9.873 1.599 -32.304 1.00 96.00 541 ARG A N 1
ATOM 4093 C CA . ARG A 1 541 ? -9.805 0.513 -33.294 1.00 96.00 541 ARG A CA 1
ATOM 4094 C C . ARG A 1 541 ? -9.346 -0.804 -32.672 1.00 96.00 541 ARG A C 1
ATOM 4096 O O . ARG A 1 541 ? -10.012 -1.812 -32.851 1.00 96.00 541 ARG A O 1
ATOM 4103 N N . HIS A 1 542 ? -8.238 -0.809 -31.928 1.00 95.81 542 HIS A N 1
ATOM 4104 C CA . HIS A 1 542 ? -7.725 -2.031 -31.290 1.00 95.81 542 HIS A CA 1
ATOM 4105 C C . HIS A 1 542 ? -8.718 -2.619 -30.292 1.00 95.81 542 HIS A C 1
ATOM 4107 O O . HIS A 1 542 ? -8.879 -3.832 -30.210 1.00 95.81 542 HIS A O 1
ATOM 4113 N N . ARG A 1 543 ? -9.412 -1.754 -29.557 1.00 92.06 543 ARG A N 1
ATOM 4114 C CA . ARG A 1 543 ? -10.481 -2.133 -28.638 1.00 92.06 543 ARG A CA 1
ATOM 4115 C C . ARG A 1 543 ? -11.671 -2.759 -29.371 1.00 92.06 543 ARG A C 1
ATOM 4117 O O . ARG A 1 543 ? -12.173 -3.782 -28.927 1.00 92.06 543 ARG A O 1
ATOM 4124 N N . GLU A 1 544 ? -12.119 -2.171 -30.479 1.00 92.38 544 GLU A N 1
ATOM 4125 C CA . GLU A 1 544 ? -13.179 -2.744 -31.324 1.00 92.38 544 GLU A CA 1
ATOM 4126 C C . GLU A 1 544 ? -12.765 -4.107 -31.895 1.00 92.38 544 GLU A C 1
ATOM 4128 O O . GLU A 1 544 ? -13.540 -5.057 -31.817 1.00 92.38 544 GLU A O 1
ATOM 4133 N N . SER A 1 545 ? -11.519 -4.239 -32.363 1.00 93.88 545 SER A N 1
ATOM 4134 C CA . SER A 1 545 ? -10.964 -5.526 -32.796 1.00 93.88 545 SER A CA 1
ATOM 4135 C C . SER A 1 545 ? -10.937 -6.559 -31.669 1.00 93.88 545 SER A C 1
ATOM 4137 O O . SER A 1 545 ? -11.261 -7.713 -31.911 1.00 93.88 545 SER A O 1
ATOM 4139 N N . TYR A 1 546 ? -10.590 -6.162 -30.442 1.00 91.81 546 TYR A N 1
ATOM 4140 C CA . TYR A 1 546 ? -10.604 -7.048 -29.273 1.00 91.81 546 TYR A CA 1
ATOM 4141 C C . TYR A 1 546 ? -12.009 -7.538 -28.915 1.00 91.81 546 TYR A C 1
ATOM 4143 O O . TYR A 1 546 ? -12.185 -8.709 -28.594 1.00 91.81 546 TYR A O 1
ATOM 4151 N N . LEU A 1 547 ? -13.015 -6.663 -28.997 1.00 88.81 547 LEU A N 1
ATOM 4152 C CA . LEU A 1 547 ? -14.409 -7.046 -28.762 1.00 88.81 547 LEU A CA 1
ATOM 4153 C C . LEU A 1 547 ? -14.942 -7.984 -29.854 1.00 88.81 547 LEU A C 1
ATOM 4155 O O . LEU A 1 547 ? -15.791 -8.823 -29.568 1.00 88.81 547 LEU A O 1
ATOM 4159 N N . PHE A 1 548 ? -14.453 -7.840 -31.087 1.00 90.31 548 PHE A N 1
ATOM 4160 C CA . PHE A 1 548 ? -14.845 -8.685 -32.212 1.00 90.31 548 PHE A CA 1
ATOM 4161 C C . PHE A 1 548 ? -14.133 -10.048 -32.211 1.00 90.31 548 PHE A C 1
ATOM 4163 O O . PHE A 1 548 ? -14.774 -11.074 -32.421 1.00 90.31 548 PHE A O 1
ATOM 4170 N N . ASP A 1 549 ? -12.823 -10.065 -31.956 1.00 91.56 549 ASP A N 1
ATOM 4171 C CA . ASP A 1 549 ? -11.989 -11.268 -31.919 1.00 91.56 549 ASP A CA 1
ATOM 4172 C C . ASP A 1 549 ? -10.985 -11.213 -30.749 1.00 91.56 549 ASP A C 1
ATOM 4174 O O . ASP A 1 549 ? -9.832 -10.794 -30.911 1.00 91.56 549 ASP A O 1
ATOM 4178 N N . PRO A 1 550 ? -11.387 -11.656 -29.543 1.00 92.31 550 PRO A N 1
ATOM 4179 C CA . PRO A 1 550 ? -10.507 -11.640 -28.379 1.00 92.31 550 PRO A CA 1
ATOM 4180 C C . PRO A 1 550 ? -9.388 -12.690 -28.449 1.00 92.31 550 PRO A C 1
ATOM 4182 O O . PRO A 1 550 ? -8.409 -12.578 -27.708 1.00 92.31 550 PRO A O 1
ATOM 4185 N N . GLN A 1 551 ? -9.475 -13.706 -29.320 1.00 93.94 551 GLN A N 1
ATOM 4186 C CA . GLN A 1 551 ? -8.530 -14.832 -29.308 1.00 93.94 551 GLN A CA 1
ATOM 4187 C C . GLN A 1 551 ? -7.114 -14.403 -29.690 1.00 93.94 551 GLN A C 1
ATOM 4189 O O . GLN A 1 551 ? -6.150 -14.826 -29.046 1.00 93.94 551 GLN A O 1
ATOM 4194 N N . ALA A 1 552 ? -6.978 -13.503 -30.666 1.00 94.50 552 ALA A N 1
ATOM 4195 C CA . ALA A 1 552 ? -5.681 -12.941 -31.040 1.00 94.50 552 ALA A CA 1
ATOM 4196 C C . ALA A 1 552 ? -5.005 -12.211 -29.862 1.00 94.50 552 ALA A C 1
ATOM 4198 O O . ALA A 1 552 ? -3.795 -12.320 -29.656 1.00 94.50 552 ALA A O 1
ATOM 4199 N N . PHE A 1 553 ? -5.787 -11.510 -29.042 1.00 95.88 553 PHE A N 1
ATOM 4200 C CA . PHE A 1 553 ? -5.297 -10.770 -27.879 1.00 95.88 553 PHE A CA 1
ATOM 4201 C C . PHE A 1 553 ? -4.953 -11.693 -26.706 1.00 95.88 553 PHE A C 1
ATOM 4203 O O . PHE A 1 553 ? -3.930 -11.499 -26.048 1.00 95.88 553 PHE A O 1
ATOM 4210 N N . ILE A 1 554 ? -5.759 -12.734 -26.477 1.00 95.12 554 ILE A N 1
ATOM 4211 C CA . ILE A 1 554 ? -5.481 -13.783 -25.486 1.00 95.12 554 ILE A CA 1
ATOM 4212 C C . ILE A 1 554 ? -4.188 -14.527 -25.842 1.00 95.12 554 ILE A C 1
ATOM 4214 O O . ILE A 1 554 ? -3.383 -14.814 -24.955 1.00 95.12 554 ILE A O 1
ATOM 4218 N N . ALA A 1 555 ? -3.952 -14.811 -27.127 1.00 96.00 555 ALA A N 1
ATOM 4219 C CA . ALA A 1 555 ? -2.714 -15.437 -27.583 1.00 96.00 555 ALA A CA 1
ATOM 4220 C C . ALA A 1 555 ? -1.486 -14.575 -27.245 1.00 96.00 555 ALA A C 1
ATOM 4222 O O . ALA A 1 555 ? -0.519 -15.095 -26.685 1.00 96.00 555 ALA A O 1
ATOM 4223 N N . LYS A 1 556 ? -1.555 -13.255 -27.482 1.00 97.56 556 LYS A N 1
ATOM 4224 C CA . LYS A 1 556 ? -0.500 -12.310 -27.074 1.00 97.56 556 LYS A CA 1
ATOM 4225 C C . LYS A 1 556 ? -0.280 -12.290 -25.561 1.00 97.56 556 LYS A C 1
ATOM 4227 O O . LYS A 1 556 ? 0.860 -12.355 -25.112 1.00 97.56 556 LYS A O 1
ATOM 4232 N N . ALA A 1 557 ? -1.355 -12.253 -24.772 1.00 96.94 557 ALA A N 1
ATOM 4233 C CA . ALA A 1 557 ? -1.274 -12.261 -23.310 1.00 96.94 557 ALA A CA 1
ATOM 4234 C C . ALA A 1 557 ? -0.599 -13.534 -22.770 1.00 96.94 557 ALA A C 1
ATOM 4236 O O . ALA A 1 557 ? 0.250 -13.460 -21.883 1.00 96.94 557 ALA A O 1
ATOM 4237 N N . ARG A 1 558 ? -0.921 -14.705 -23.340 1.00 96.88 558 ARG A N 1
ATOM 4238 C CA . ARG A 1 558 ? -0.260 -15.974 -22.992 1.00 96.88 558 ARG A CA 1
ATOM 4239 C C . ARG A 1 558 ? 1.217 -15.976 -23.380 1.00 96.88 558 ARG A C 1
ATOM 4241 O O . ARG A 1 558 ? 2.038 -16.417 -22.580 1.00 96.88 558 ARG A O 1
ATOM 4248 N N . ALA A 1 559 ? 1.557 -15.466 -24.565 1.00 98.06 559 ALA A N 1
ATOM 4249 C CA . ALA A 1 559 ? 2.948 -15.337 -24.994 1.00 98.06 559 ALA A CA 1
ATOM 4250 C C . ALA A 1 559 ? 3.741 -14.421 -24.045 1.00 98.06 559 ALA A C 1
ATOM 4252 O O . ALA A 1 559 ? 4.814 -14.799 -23.578 1.00 98.06 559 ALA A O 1
ATOM 4253 N N . ALA A 1 560 ? 3.169 -13.271 -23.672 1.00 97.88 560 ALA A N 1
ATOM 4254 C CA . ALA A 1 560 ? 3.753 -12.351 -22.699 1.00 97.88 560 ALA A CA 1
ATOM 4255 C C . ALA A 1 560 ? 3.957 -13.015 -21.327 1.00 97.88 560 ALA A C 1
ATOM 4257 O O . ALA A 1 560 ? 5.035 -12.907 -20.747 1.00 97.88 560 ALA A O 1
ATOM 4258 N N . GLN A 1 561 ? 2.954 -13.742 -20.827 1.00 97.81 561 GLN A N 1
ATOM 4259 C CA . GLN A 1 561 ? 3.038 -14.471 -19.561 1.00 97.81 561 GLN A CA 1
ATOM 4260 C C . GLN A 1 561 ? 4.167 -15.505 -19.568 1.00 97.81 561 GLN A C 1
ATOM 4262 O O . GLN A 1 561 ? 4.969 -15.548 -18.634 1.00 97.81 561 GLN A O 1
ATOM 4267 N N . GLN A 1 562 ? 4.243 -16.327 -20.617 1.00 97.88 562 GLN A N 1
ATOM 4268 C CA . GLN A 1 562 ? 5.285 -17.344 -20.766 1.00 97.88 562 GLN A CA 1
ATOM 4269 C C . GLN A 1 562 ? 6.674 -16.710 -20.850 1.00 97.88 562 GLN A C 1
ATOM 4271 O O . GLN A 1 562 ? 7.598 -17.169 -20.179 1.00 97.88 562 GLN A O 1
ATOM 4276 N N . HIS A 1 563 ? 6.808 -15.628 -21.620 1.00 97.94 563 HIS A N 1
ATOM 4277 C CA . HIS A 1 563 ? 8.053 -14.880 -21.729 1.00 97.94 563 HIS A CA 1
ATOM 4278 C C . HIS A 1 563 ? 8.497 -14.320 -20.374 1.00 97.94 563 HIS A C 1
ATOM 4280 O O . HIS A 1 563 ? 9.612 -14.587 -19.933 1.00 97.94 563 HIS A O 1
ATOM 4286 N N . VAL A 1 564 ? 7.610 -13.620 -19.661 1.00 97.56 564 VAL A N 1
ATOM 4287 C CA . VAL A 1 564 ? 7.942 -13.020 -18.362 1.00 97.56 564 VAL A CA 1
ATOM 4288 C C . VAL A 1 564 ? 8.280 -14.080 -17.317 1.00 97.56 564 VAL A C 1
ATOM 4290 O O . VAL A 1 564 ? 9.240 -13.902 -16.570 1.00 97.56 564 VAL A O 1
ATOM 4293 N N . ALA A 1 565 ? 7.565 -15.206 -17.289 1.00 96.06 565 ALA A N 1
ATOM 4294 C CA . ALA A 1 565 ? 7.910 -16.325 -16.414 1.00 96.06 565 ALA A CA 1
ATOM 4295 C C . ALA A 1 565 ? 9.312 -16.890 -16.722 1.00 96.06 565 ALA A C 1
ATOM 4297 O O . ALA A 1 565 ? 10.055 -17.228 -15.799 1.00 96.06 565 ALA A O 1
ATOM 4298 N N . ALA A 1 566 ? 9.687 -16.959 -18.004 1.00 96.38 566 ALA A N 1
ATOM 4299 C CA . ALA A 1 566 ? 10.946 -17.545 -18.452 1.00 96.38 566 ALA A CA 1
ATOM 4300 C C . ALA A 1 566 ? 12.164 -16.614 -18.315 1.00 96.38 566 ALA A C 1
ATOM 4302 O O . ALA A 1 566 ? 13.248 -17.102 -17.981 1.00 96.38 566 ALA A O 1
ATOM 4303 N N . SER A 1 567 ? 12.031 -15.309 -18.579 1.00 95.69 567 SER A N 1
ATOM 4304 C CA . SER A 1 567 ? 13.173 -14.379 -18.664 1.00 95.69 567 SER A CA 1
ATOM 4305 C C . SER A 1 567 ? 13.090 -13.164 -17.740 1.00 95.69 567 SER A C 1
ATOM 4307 O O . SER A 1 567 ? 14.127 -12.728 -17.235 1.00 95.69 567 SER A O 1
ATOM 4309 N N . GLU A 1 568 ? 11.890 -12.667 -17.436 1.00 96.38 568 GLU A N 1
ATOM 4310 C CA . GLU A 1 568 ? 11.698 -11.394 -16.724 1.00 96.38 568 GLU A CA 1
ATOM 4311 C C . GLU A 1 568 ? 11.130 -11.552 -15.302 1.00 96.38 568 GLU A C 1
ATOM 4313 O O . GLU A 1 568 ? 10.559 -10.611 -14.755 1.00 96.38 568 GLU A O 1
ATOM 4318 N N . SER A 1 569 ? 11.264 -12.722 -14.673 1.00 96.94 569 SER A N 1
ATOM 4319 C CA . SER A 1 569 ? 10.716 -12.990 -13.335 1.00 96.94 569 SER A CA 1
ATOM 4320 C C . SER A 1 569 ? 11.585 -12.422 -12.207 1.00 96.94 569 SER A C 1
ATOM 4322 O O . SER A 1 569 ? 12.811 -12.325 -12.326 1.00 96.94 569 SER A O 1
ATOM 4324 N N . TRP A 1 570 ? 10.975 -12.110 -11.056 1.00 96.81 570 TRP A N 1
ATOM 4325 C CA . TRP A 1 570 ? 11.726 -11.691 -9.859 1.00 96.81 570 TRP A CA 1
ATOM 4326 C C . TRP A 1 570 ? 12.751 -12.726 -9.389 1.0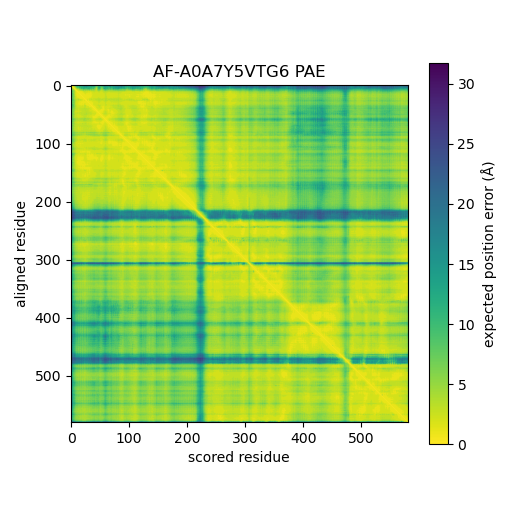0 96.81 570 TRP A C 1
ATOM 4328 O O . TRP A 1 570 ? 13.800 -12.339 -8.885 1.00 96.81 570 TRP A O 1
ATOM 4338 N N . GLN A 1 571 ? 12.496 -14.018 -9.613 1.00 95.94 571 GLN A N 1
ATOM 4339 C CA . GLN A 1 571 ? 13.451 -15.093 -9.337 1.00 95.94 571 GLN A CA 1
ATOM 4340 C C . GLN A 1 571 ? 14.766 -14.876 -10.093 1.00 95.94 571 GLN A C 1
ATOM 4342 O O . GLN A 1 571 ? 15.843 -14.909 -9.500 1.00 95.94 571 GLN A O 1
ATOM 4347 N N . ARG A 1 572 ? 14.685 -14.583 -11.396 1.00 96.31 572 ARG A N 1
ATOM 4348 C CA . ARG A 1 572 ? 15.867 -14.312 -12.223 1.00 96.31 572 ARG A CA 1
ATOM 4349 C C . ARG A 1 572 ? 16.538 -12.997 -11.856 1.00 96.31 572 ARG A C 1
ATOM 4351 O O . ARG A 1 572 ? 17.763 -12.938 -11.832 1.00 96.31 572 ARG A O 1
ATOM 4358 N N . ARG A 1 573 ? 15.754 -11.954 -11.555 1.00 96.56 573 ARG A N 1
ATOM 4359 C CA . ARG A 1 573 ? 16.292 -10.658 -11.104 1.00 96.56 573 ARG A CA 1
ATOM 4360 C C . ARG A 1 573 ? 17.093 -10.802 -9.818 1.00 96.56 573 ARG A C 1
ATOM 4362 O O . ARG A 1 573 ? 18.190 -10.266 -9.720 1.00 96.56 573 ARG A O 1
ATOM 4369 N N . LEU A 1 574 ? 16.549 -11.539 -8.857 1.00 96.56 574 LEU A N 1
ATOM 4370 C CA . LEU A 1 574 ? 17.176 -11.782 -7.569 1.00 96.56 574 LEU A CA 1
ATOM 4371 C C . LEU A 1 574 ? 18.451 -12.620 -7.713 1.00 96.56 574 LEU A C 1
ATOM 4373 O O . LEU A 1 574 ? 19.476 -12.233 -7.164 1.00 96.56 574 LEU A O 1
ATOM 4377 N N . ALA A 1 575 ? 18.427 -13.692 -8.512 1.00 95.19 575 ALA A N 1
ATOM 4378 C CA . ALA A 1 575 ? 19.631 -14.469 -8.816 1.00 95.19 575 ALA A CA 1
ATOM 4379 C C . ALA A 1 575 ? 20.730 -13.587 -9.443 1.00 95.19 575 ALA A C 1
ATOM 4381 O O . ALA A 1 575 ? 21.818 -13.472 -8.888 1.00 95.19 575 ALA A O 1
ATOM 4382 N N . ALA A 1 576 ? 20.403 -12.836 -10.501 1.00 94.94 576 ALA A N 1
ATOM 4383 C CA . ALA A 1 576 ? 21.354 -11.945 -11.172 1.00 94.94 576 ALA A CA 1
ATOM 4384 C C . ALA A 1 576 ? 21.912 -10.832 -10.258 1.00 94.94 576 ALA A C 1
ATOM 4386 O O . ALA A 1 576 ? 23.045 -10.373 -10.435 1.00 94.94 576 ALA A O 1
ATOM 4387 N N . ALA A 1 577 ? 21.124 -10.375 -9.281 1.00 95.25 577 ALA A N 1
ATOM 4388 C CA . ALA A 1 577 ? 21.562 -9.390 -8.297 1.00 95.25 577 ALA A CA 1
ATOM 4389 C C . ALA A 1 577 ? 22.583 -9.965 -7.301 1.00 95.25 577 ALA A C 1
ATOM 4391 O O . ALA A 1 577 ? 23.465 -9.227 -6.849 1.00 95.25 577 ALA A O 1
ATOM 4392 N N . LEU A 1 578 ? 22.464 -11.256 -6.968 1.00 92.88 578 LEU A N 1
ATOM 4393 C CA . LEU A 1 578 ? 23.241 -11.937 -5.927 1.00 92.88 578 LEU A CA 1
ATOM 4394 C C . LEU A 1 578 ? 24.418 -12.768 -6.460 1.00 92.88 578 LEU A C 1
ATOM 4396 O O . LEU A 1 578 ? 25.354 -13.012 -5.699 1.00 92.88 578 LEU A O 1
ATOM 4400 N N . ASP A 1 579 ? 24.436 -13.118 -7.748 1.00 90.69 579 ASP A N 1
ATOM 4401 C CA . ASP A 1 579 ? 25.568 -13.799 -8.396 1.00 90.69 579 ASP A CA 1
ATOM 4402 C C . ASP A 1 579 ? 26.873 -13.020 -8.160 1.00 90.69 579 ASP A C 1
ATOM 4404 O O . ASP A 1 579 ? 26.877 -11.797 -8.305 1.00 90.69 579 ASP A O 1
ATOM 4408 N N . ASP A 1 580 ? 27.949 -13.688 -7.734 1.00 69.12 580 ASP A N 1
ATOM 4409 C CA . ASP A 1 580 ? 29.285 -13.085 -7.549 1.00 69.12 580 ASP A CA 1
ATOM 4410 C C . ASP A 1 580 ? 29.961 -12.819 -8.902 1.00 69.12 580 ASP A C 1
ATOM 4412 O O . ASP A 1 580 ? 30.040 -13.757 -9.729 1.00 69.12 580 ASP A O 1
#

Sequence (580 aa):
MPTAPELALDAAVFDNNLIALCDAALNGAADLLRDAALPSDARLVQARDGRATVVWTDGAGRTRWLGGTTMPDIRADGLLERFDAGMGNVALIGMGQGSLVRALLDRLSPVQAVIVVSESAADAALVLRVHDFADAIRAGRLLLFVGQSAWEDLSAYLLDHDGYLAPERLLNWPWFTPSDVSQATERLSRLSAALARFRADQRQALLHAHRSSLQPSAALPLRDHPAATDSRRPVRLAVYCPHGDGIAATCARSLARAATTLDPEASAALSDHPSRRHPIVAARSLAGLRPDWIVVVDAPREALPATTWAEARVAVWLTDSALVCEESIRRLSPRDRLIVPDEAGRQAALRLGVPADGVRRVPPGGDPQAVVTATPPFVNLDAAVAGLRFASQQAVWEAAKRIARTRVGVWRDEAAEELLQAAMRDTGVRFDIAEVRDGLLQRIRRVLGPGVERNTYLEIWNEALAAATAQPAEAARAIGRPAIFFPSGGRLERELLNAAAAGFILFVRNHPRQASTDGWASFLDPAGHVTVFSSPAELKRHRESYLFDPQAFIAKARAAQQHVAASESWQRRLAAALDD

Secondary structure (DSSP, 8-state):
---PPPBPP-HHHHHHHHHHHHHTT-HHHHHHHHS----TT-EEEE-TTS-EEEEEE-TTS-EEEGGG-S-HHHHHHHHHTT----SSEEEEES-TTSHHHHHHHHHS-TTPPEEEEES-HHHHHHHHHHS--HHHHHTTSEEEEESTTHHHHHHHHHHHSTTSPPEEEEEPPTT--HHHHHHHHHHHHHHHHHHHHHHHHHHHHHHHHHHHHHS--TT---------TT------EEEEE---SHHHHHHHHHHHHHHHHH-TT-EEEE--SGGG-SHHHHHHHHHHH--SEEEEESS-GGGSSSTTTTSSEEEEE-S-GGG--HHHHHT--TT-EEEESSHHHHHHHHHTT--SSSEEE-PPPB-TTS---SSPPPPP--TTTTT--SHHHHHHHHHHHHHHHTTTTT--GGGHHHHHHHHHHHH------HHHHHHHHHHIIIIIHHHHHHHHHHHHHHHHHHHHTTS-HHHHHHS--EEEE--GGGBPPHHHHHHHHTTPEEEEE--TTTTSTTBGGGTS-TTTT-EEE-SHHHHHHHHHHHHH-HHHHHHHHHHHHHHHHHTSBHHHHHHHHH--

Foldseek 3Di:
DPFFDWDDQDPVLLVLQLVLCVLLVNPVLSVLLVPADAAPQWTWGQAPCRAIWIWDADPVRDIATQLRHSNLQVQLCVLCVPDDQPQAEEEEEACRLVNNVVVCLVPDDLQHAYEYQYQHSRSVSRSSSRDRCSVCSNLNRYHYAYHPCSLVVVLVVCLVLVQAGQRPYYRDDPPDDPVNVVVVVVSSVVSNVVSVVSLVVLLVVLVVVLVVVPPPPPDPDPPPPDPPPDPDPQQAEEEEELDQDDDQLLLSVQLQVLNCVSPVLHYYQGSNGNSRNDLSNQSVRCSVRVGLEYEYTLDFPVPHRDPSCPNHEYEDEYPALVSQDLVRLVRDDLRYAYEHADPSSLVSNVVSPQDNVRYDHFHAAADLPRDFDQADDQAPQQCVVLVNDDPLLRQLSVLLLVVLLVCQLPDDLVCLLVSSVRSCVVRVNDDPDPVVVVSSSVCCSPGRNLNSNSVLLSVLVVVVVVVVPVDDPVVVVVLFRHGEDEDDQQFDDRSQSNCLLNLHQYEYEDHPCLPPPRGVCVQAPCVQQHHYDRGSVSSNVVVVVSVVPSPSSSRNSVVSNVSSVVPRGSSNSSCVSPPD

Mean predicted aligned error: 5.82 Å

Solvent-accessible surface area (backbone atoms only — not comparable to full-atom values): 31184 Å² total; per-residue (Å²): 128,86,81,64,70,80,47,80,75,40,63,66,41,30,51,46,32,40,52,19,29,44,76,56,72,32,46,73,31,35,52,48,35,71,71,33,76,61,68,91,65,57,41,36,34,60,30,83,74,70,46,81,45,41,36,31,64,46,99,84,74,45,82,43,40,47,50,76,47,58,36,55,59,67,49,29,51,64,60,46,76,79,57,78,62,78,88,43,15,37,31,29,79,37,59,54,53,36,47,46,57,52,54,45,63,74,70,45,59,77,32,33,26,43,38,33,38,18,65,53,26,35,56,46,40,52,28,34,32,74,44,78,49,28,68,40,21,59,56,49,27,40,46,65,26,42,29,91,54,14,66,59,51,48,48,53,48,47,65,77,42,58,11,39,56,60,63,76,37,74,60,79,62,92,85,57,49,76,64,54,55,49,53,52,51,51,53,51,50,52,46,46,54,51,51,52,51,55,50,50,52,52,52,50,50,51,53,48,57,50,53,64,68,66,49,74,71,80,74,72,72,81,72,84,67,74,88,70,82,82,78,76,76,81,76,37,38,31,29,36,20,86,48,38,55,69,68,48,26,53,50,40,54,44,46,30,56,22,38,36,73,78,29,81,80,32,44,66,35,54,14,58,34,14,64,32,50,22,55,64,46,36,31,50,52,48,65,72,66,60,39,55,33,37,38,26,31,69,46,54,67,84,73,50,52,64,88,79,59,75,82,37,38,34,36,36,35,36,84,48,41,85,65,61,44,74,70,57,56,73,50,53,54,97,74,33,34,40,35,20,36,32,67,68,22,43,54,50,38,45,77,71,65,46,52,77,89,35,45,44,68,48,52,77,34,22,34,55,82,55,91,63,75,44,63,70,79,77,59,84,78,50,41,63,80,74,68,40,85,48,69,72,54,34,51,31,47,54,41,29,53,59,56,46,59,79,38,55,62,70,75,52,71,80,49,30,60,60,40,51,54,50,12,25,63,75,66,69,54,82,70,90,51,63,69,60,46,52,57,48,42,52,44,34,43,73,44,47,51,58,32,48,42,51,39,54,52,47,51,63,52,46,60,50,48,64,64,55,64,80,50,64,76,68,59,60,66,74,62,53,51,66,27,56,46,76,45,73,79,14,32,59,50,51,64,59,35,19,28,24,32,53,44,24,28,41,36,37,52,61,44,96,44,16,78,36,93,59,8,36,50,69,79,39,50,62,81,58,26,39,43,69,30,61,36,68,69,47,44,52,49,54,50,52,47,40,75,73,48,34,62,69,47,50,52,19,5,50,48,24,17,54,47,25,65,74,70,38,18,29,46,53,40,52,48,67,71,65,61,131